Protein AF-0000000065842949 (afdb_homodimer)

Solvent-accessible surface area (backbone atoms only — not comparable to full-atom values): 28394 Å² total; per-residue (Å²): 138,84,81,74,78,75,79,76,73,72,78,75,71,73,75,72,73,72,70,70,68,63,76,80,73,73,75,31,53,38,58,32,41,36,34,30,78,31,95,52,81,56,54,45,46,32,36,37,39,34,48,61,36,38,47,36,50,46,50,29,54,55,55,56,54,53,70,18,38,37,89,84,78,66,42,74,38,63,68,53,40,52,51,52,48,72,65,37,44,34,32,45,76,58,24,64,48,77,46,75,78,42,80,45,72,42,39,39,49,59,50,44,56,52,50,50,54,51,49,50,57,28,49,16,47,61,71,80,54,63,70,56,52,38,52,49,51,45,51,50,46,46,73,67,18,68,34,56,72,40,67,84,39,63,24,42,46,80,68,50,78,45,89,55,30,25,27,33,38,41,28,39,29,40,31,41,34,49,81,65,47,56,68,25,34,37,38,36,49,35,34,34,44,38,36,33,63,40,24,54,84,57,44,35,57,37,42,50,80,41,66,45,42,34,37,31,33,40,36,35,41,17,35,36,27,59,64,55,79,53,73,38,34,34,51,55,42,79,59,55,63,74,67,81,67,78,78,60,42,79,78,64,66,78,81,52,66,55,48,79,77,82,128,138,83,82,75,77,76,79,76,73,73,78,76,75,73,74,69,72,70,71,70,68,63,75,78,73,74,74,32,56,39,57,33,40,36,34,30,78,31,94,53,81,55,53,46,48,32,37,35,39,32,46,60,36,37,47,35,49,46,50,30,53,55,55,55,55,54,69,17,40,39,88,84,79,66,42,74,35,63,69,52,39,51,51,52,47,72,62,34,40,36,28,45,76,58,25,65,47,78,45,74,76,43,79,44,71,42,40,38,49,60,50,45,55,52,50,51,52,50,49,49,56,27,51,17,47,62,71,79,55,64,69,56,52,38,51,51,51,45,51,50,45,46,73,66,17,67,35,57,70,41,68,84,38,64,24,43,45,79,67,49,78,46,87,54,28,26,27,34,38,40,28,38,29,40,30,41,34,49,81,66,47,57,69,25,35,38,39,36,48,35,33,35,44,37,36,33,62,38,26,54,85,58,42,34,57,37,42,51,80,40,66,44,41,34,37,31,32,40,38,35,40,15,34,35,26,57,68,55,79,53,73,39,35,34,50,56,44,79,58,56,64,73,68,83,65,68,80,60,43,78,79,62,68,78,82,52,66,53,51,79,78,82,127

Structure (mmCIF, N/CA/C/O backbone):
data_AF-0000000065842949-model_v1
#
loop_
_entity.id
_entity.type
_entity.pdbx_description
1 polymer 'Type-2Ba cytolytic delta-endotoxin'
#
loop_
_atom_site.group_PDB
_atom_site.id
_atom_site.type_symbol
_atom_site.label_atom_id
_atom_site.label_alt_id
_atom_site.label_comp_id
_atom_site.label_asym_id
_atom_site.label_entity_id
_atom_site.label_seq_id
_atom_site.pdbx_PDB_ins_code
_atom_site.Cartn_x
_atom_site.Cartn_y
_atom_site.Cartn_z
_atom_site.occupancy
_atom_site.B_iso_or_equiv
_atom_site.auth_seq_id
_atom_site.auth_comp_id
_atom_site.auth_asym_id
_atom_site.auth_atom_id
_atom_site.pdbx_PDB_model_num
ATOM 1 N N . MET A 1 1 ? 36.25 -6.602 75.812 1 26.59 1 MET A N 1
ATOM 2 C CA . MET A 1 1 ? 34.875 -6.848 75.438 1 26.59 1 MET A CA 1
ATOM 3 C C . MET A 1 1 ? 34.75 -7.062 73.938 1 26.59 1 MET A C 1
ATOM 5 O O . MET A 1 1 ? 35.188 -6.215 73.125 1 26.59 1 MET A O 1
ATOM 9 N N . HIS A 1 2 ? 34.844 -8.367 73.438 1 26.34 2 HIS A N 1
ATOM 10 C CA . HIS A 1 2 ? 35.062 -9.188 72.25 1 26.34 2 HIS A CA 1
ATOM 11 C C . HIS A 1 2 ? 33.906 -9.07 71.25 1 26.34 2 HIS A C 1
ATOM 13 O O . HIS A 1 2 ? 32.781 -9.5 71.562 1 26.34 2 HIS A O 1
ATOM 19 N N . LEU A 1 3 ? 33.812 -7.848 70.562 1 26.16 3 LEU A N 1
ATOM 20 C CA . LEU A 1 3 ? 32.781 -7.402 69.625 1 26.16 3 LEU A CA 1
ATOM 21 C C . LEU A 1 3 ? 32.594 -8.406 68.5 1 26.16 3 LEU A C 1
ATOM 23 O O . LEU A 1 3 ? 33.5 -8.594 67.688 1 26.16 3 LEU A O 1
ATOM 27 N N . ASN A 1 4 ? 31.984 -9.594 68.875 1 24.31 4 ASN A N 1
ATOM 28 C CA . ASN A 1 4 ? 31.625 -10.711 68 1 24.31 4 ASN A CA 1
ATOM 29 C C . ASN A 1 4 ? 30.766 -10.258 66.812 1 24.31 4 ASN A C 1
ATOM 31 O O . ASN A 1 4 ? 29.594 -9.953 67 1 24.31 4 ASN A O 1
ATOM 35 N N . ASN A 1 5 ? 31.25 -9.281 66 1 26.09 5 ASN A N 1
ATOM 36 C CA . ASN A 1 5 ? 30.594 -8.758 64.812 1 26.09 5 ASN A CA 1
ATOM 37 C C . ASN A 1 5 ? 30.172 -9.883 63.875 1 26.09 5 ASN A C 1
ATOM 39 O O . ASN A 1 5 ? 31.016 -10.516 63.25 1 26.09 5 ASN A O 1
ATOM 43 N N . LEU A 1 6 ? 29.25 -10.766 64.438 1 23.61 6 LEU A N 1
ATOM 44 C CA . LEU A 1 6 ? 28.672 -11.906 63.719 1 23.61 6 LEU A CA 1
ATOM 45 C C . LEU A 1 6 ? 28.219 -11.523 62.312 1 23.61 6 LEU A C 1
ATOM 47 O O . LEU A 1 6 ? 27.578 -10.484 62.125 1 23.61 6 LEU A O 1
ATOM 51 N N . ASN A 1 7 ? 28.891 -12.102 61.219 1 24.75 7 ASN A N 1
ATOM 52 C CA . ASN A 1 7 ? 28.875 -12.242 59.781 1 24.75 7 ASN A CA 1
ATOM 53 C C . ASN A 1 7 ? 27.516 -12.688 59.25 1 24.75 7 ASN A C 1
ATOM 55 O O . ASN A 1 7 ? 27.328 -13.859 58.906 1 24.75 7 ASN A O 1
ATOM 59 N N . ASN A 1 8 ? 26.375 -12.406 59.969 1 25.28 8 ASN A N 1
ATOM 60 C CA . ASN A 1 8 ? 25.156 -13.016 59.469 1 25.28 8 ASN A CA 1
ATOM 61 C C . ASN A 1 8 ? 24.891 -12.602 58 1 25.28 8 ASN A C 1
ATOM 63 O O . ASN A 1 8 ? 24.406 -11.5 57.75 1 25.28 8 ASN A O 1
ATOM 67 N N . PHE A 1 9 ? 25.828 -12.898 57.094 1 26.12 9 PHE A N 1
ATOM 68 C CA . PHE A 1 9 ? 25.562 -12.703 55.656 1 26.12 9 PHE A CA 1
ATOM 69 C C . PHE A 1 9 ? 24.297 -13.422 55.25 1 26.12 9 PHE A C 1
ATOM 71 O O . PHE A 1 9 ? 24.25 -14.648 55.188 1 26.12 9 PHE A O 1
ATOM 78 N N . ASN A 1 10 ? 23.156 -12.977 55.812 1 24.19 10 ASN A N 1
ATOM 79 C CA . ASN A 1 10 ? 21.875 -13.492 55.344 1 24.19 10 ASN A CA 1
ATOM 80 C C . ASN A 1 10 ? 21.828 -13.617 53.844 1 24.19 10 ASN A C 1
ATOM 82 O O . ASN A 1 10 ? 22.297 -12.719 53.125 1 24.19 10 ASN A O 1
ATOM 86 N N . ASN A 1 11 ? 21.922 -14.891 53.344 1 25.14 11 ASN A N 1
ATOM 87 C CA . ASN A 1 11 ? 21.688 -15.453 52.031 1 25.14 11 ASN A CA 1
ATOM 88 C C . ASN A 1 11 ? 20.422 -14.883 51.375 1 25.14 11 ASN A C 1
ATOM 90 O O . ASN A 1 11 ? 19.312 -15.32 51.688 1 25.14 11 ASN A O 1
ATOM 94 N N . LEU A 1 12 ? 20.297 -13.555 51.25 1 25.78 12 LEU A N 1
ATOM 95 C CA . LEU A 1 12 ? 19.203 -13.062 50.406 1 25.78 12 LEU A CA 1
ATOM 96 C C . LEU A 1 12 ? 19.125 -13.852 49.094 1 25.78 12 LEU A C 1
ATOM 98 O O . LEU A 1 12 ? 19.969 -13.703 48.219 1 25.78 12 LEU A O 1
ATOM 102 N N . GLU A 1 13 ? 18.766 -15.125 49.219 1 26.02 13 GLU A N 1
ATOM 103 C CA . GLU A 1 13 ? 18.312 -15.859 48.062 1 26.02 13 GLU A CA 1
ATOM 104 C C . GLU A 1 13 ? 17.297 -15.055 47.25 1 26.02 13 GLU A C 1
ATOM 106 O O . GLU A 1 13 ? 16.156 -14.852 47.719 1 26.02 13 GLU A O 1
ATOM 111 N N . ASN A 1 14 ? 17.688 -13.93 46.688 1 24.86 14 ASN A N 1
ATOM 112 C CA . ASN A 1 14 ? 16.844 -13.281 45.688 1 24.86 14 ASN A CA 1
ATOM 113 C C . ASN A 1 14 ? 16.297 -14.289 44.688 1 24.86 14 ASN A C 1
ATOM 115 O O . ASN A 1 14 ? 17.031 -14.828 43.875 1 24.86 14 ASN A O 1
ATOM 119 N N . ASN A 1 15 ? 15.367 -15.164 45.156 1 26.58 15 ASN A N 1
ATOM 120 C CA . ASN A 1 15 ? 14.57 -15.906 44.188 1 26.58 15 ASN A CA 1
ATOM 121 C C . ASN A 1 15 ? 14.016 -14.984 43.094 1 26.58 15 ASN A C 1
ATOM 123 O O . ASN A 1 15 ? 13.031 -14.273 43.344 1 26.58 15 ASN A O 1
ATOM 127 N N . GLY A 1 16 ? 14.891 -14.289 42.375 1 25.66 16 GLY A N 1
ATOM 128 C CA . GLY A 1 16 ? 14.422 -13.594 41.188 1 25.66 16 GLY A CA 1
ATOM 129 C C . GLY A 1 16 ? 13.5 -14.438 40.344 1 25.66 16 GLY A C 1
ATOM 130 O O . GLY A 1 16 ? 13.953 -15.352 39.656 1 25.66 16 GLY A O 1
ATOM 131 N N . GLU A 1 17 ? 12.305 -14.766 40.875 1 29.16 17 GLU A N 1
ATOM 132 C CA . GLU A 1 17 ? 11.32 -15.242 39.906 1 29.16 17 GLU A CA 1
ATOM 133 C C . GLU A 1 17 ? 11.367 -14.43 38.625 1 29.16 17 GLU A C 1
ATOM 135 O O . GLU A 1 17 ? 11.07 -13.234 38.625 1 29.16 17 GLU A O 1
ATOM 140 N N . TYR A 1 18 ? 12.305 -14.711 37.75 1 25.48 18 TYR A N 1
ATOM 141 C CA . TYR A 1 18 ? 12.164 -14.281 36.375 1 25.48 18 TYR A CA 1
ATOM 142 C C . TYR A 1 18 ? 10.766 -14.586 35.844 1 25.48 18 TYR A C 1
ATOM 144 O O . TYR A 1 18 ? 10.383 -15.758 35.719 1 25.48 18 TYR A O 1
ATOM 152 N N . HIS A 1 19 ? 9.812 -13.859 36.344 1 28.11 19 HIS A N 1
ATOM 153 C CA . HIS A 1 19 ? 8.617 -13.938 35.5 1 28.11 19 HIS A CA 1
ATOM 154 C C . HIS A 1 19 ? 8.961 -13.82 34.031 1 28.11 19 HIS A C 1
ATOM 156 O O . HIS A 1 19 ? 9.492 -12.797 33.594 1 28.11 19 HIS A O 1
ATOM 162 N N . CYS A 1 20 ? 9.469 -14.906 33.5 1 26.11 20 CYS A N 1
ATOM 163 C CA . CYS A 1 20 ? 9.484 -14.945 32.031 1 26.11 20 CYS A CA 1
ATOM 164 C C . CYS A 1 20 ? 8.242 -14.273 31.453 1 26.11 20 CYS A C 1
ATOM 166 O O . CYS A 1 20 ? 7.129 -14.781 31.609 1 26.11 20 CYS A O 1
ATOM 168 N N . SER A 1 21 ? 8.148 -13.031 31.656 1 31.41 21 SER A N 1
ATOM 169 C CA . SER A 1 21 ? 7.121 -12.422 30.828 1 31.41 21 SER A CA 1
ATOM 170 C C . SER A 1 21 ? 7.039 -13.117 29.469 1 31.41 21 SER A C 1
ATOM 172 O O . SER A 1 21 ? 8.055 -13.336 28.812 1 31.41 21 SER A O 1
ATOM 174 N N . GLY A 1 22 ? 6.219 -14.039 29.328 1 33.16 22 GLY A N 1
ATOM 175 C CA . GLY A 1 22 ? 5.996 -14.719 28.062 1 33.16 22 GLY A CA 1
ATOM 176 C C . GLY A 1 22 ? 6.246 -13.836 26.859 1 33.16 22 GLY A C 1
ATOM 177 O O . GLY A 1 22 ? 6.324 -12.609 26.984 1 33.16 22 GLY A O 1
ATOM 178 N N . PRO A 1 23 ? 6.949 -14.352 25.906 1 32.44 23 PRO A N 1
ATOM 179 C CA . PRO A 1 23 ? 7.191 -13.547 24.719 1 32.44 23 PRO A CA 1
ATOM 180 C C . PRO A 1 23 ? 6.008 -12.656 24.344 1 32.44 23 PRO A C 1
ATOM 182 O O . PRO A 1 23 ? 4.852 -13.047 24.547 1 32.44 23 PRO A O 1
ATOM 185 N N . ILE A 1 24 ? 5.934 -11.453 24.656 1 38.06 24 ILE A N 1
ATOM 186 C CA . ILE A 1 24 ? 4.914 -10.578 24.094 1 38.06 24 ILE A CA 1
ATOM 187 C C . ILE A 1 24 ? 4.5 -11.109 22.719 1 38.06 24 ILE A C 1
ATOM 189 O O . ILE A 1 24 ? 5.301 -11.125 21.781 1 38.06 24 ILE A O 1
ATOM 193 N N . ILE A 1 25 ? 3.672 -12.055 22.688 1 43.69 25 ILE A N 1
ATOM 194 C CA . ILE A 1 25 ? 3.125 -12.555 21.438 1 43.69 25 ILE A CA 1
ATOM 195 C C . ILE A 1 25 ? 2.674 -11.391 20.562 1 43.69 25 ILE A C 1
ATOM 197 O O . ILE A 1 25 ? 1.755 -10.656 20.922 1 43.69 25 ILE A O 1
ATOM 201 N N . LYS A 1 26 ? 3.471 -10.805 19.906 1 53.53 26 LYS A N 1
ATOM 202 C CA . LYS A 1 26 ? 3.074 -9.805 18.922 1 53.53 26 LYS A CA 1
ATOM 203 C C . LYS A 1 26 ? 1.89 -10.289 18.094 1 53.53 26 LYS A C 1
ATOM 205 O O . LYS A 1 26 ? 1.945 -11.359 17.484 1 53.53 26 LYS A O 1
ATOM 210 N N . LYS A 1 27 ? 0.679 -9.719 18.375 1 64.12 27 LYS A N 1
ATOM 211 C CA . LYS A 1 27 ? -0.495 -10.039 17.562 1 64.12 27 LYS A CA 1
ATOM 212 C C . LYS A 1 27 ? -0.226 -9.805 16.078 1 64.12 27 LYS A C 1
ATOM 214 O O . LYS A 1 27 ? 0.321 -8.766 15.703 1 64.12 27 LYS A O 1
ATOM 219 N N . PRO A 1 28 ? -0.457 -10.742 15.25 1 83.94 28 PRO A N 1
ATOM 220 C CA . PRO A 1 28 ? -0.18 -10.617 13.82 1 83.94 28 PRO A CA 1
ATOM 221 C C . PRO A 1 28 ? -1.028 -9.539 13.141 1 83.94 28 PRO A C 1
ATOM 223 O O . PRO A 1 28 ? -2.076 -9.156 13.672 1 83.94 28 PRO A O 1
ATOM 226 N N . PHE A 1 29 ? -0.431 -8.93 12.219 1 87.56 29 PHE A N 1
ATOM 227 C CA . PHE A 1 29 ? -1.137 -7.953 11.398 1 87.56 29 PHE A CA 1
ATOM 228 C C . PHE A 1 29 ? -1.228 -8.43 9.953 1 87.56 29 PHE A C 1
ATOM 230 O O . PHE A 1 29 ? -0.393 -9.211 9.5 1 87.56 29 PHE A O 1
ATOM 237 N N . ARG A 1 30 ? -2.291 -7.953 9.414 1 91.56 30 ARG A N 1
ATOM 238 C CA . ARG A 1 30 ? -2.479 -8.148 7.977 1 91.56 30 ARG A CA 1
ATOM 239 C C . ARG A 1 30 ? -2.33 -6.836 7.223 1 91.56 30 ARG A C 1
ATOM 241 O O . ARG A 1 30 ? -2.924 -5.824 7.602 1 91.56 30 ARG A O 1
ATOM 248 N N . HIS A 1 31 ? -1.491 -6.859 6.191 1 93.62 31 HIS A N 1
ATOM 249 C CA . HIS A 1 31 ? -1.283 -5.703 5.324 1 93.62 31 HIS A CA 1
ATOM 250 C C . HIS A 1 31 ? -1.937 -5.91 3.963 1 93.62 31 HIS A C 1
ATOM 252 O O . HIS A 1 31 ? -1.695 -6.922 3.301 1 93.62 31 HIS A O 1
ATOM 258 N N . ILE A 1 32 ? -2.773 -4.934 3.596 1 95.31 32 ILE A N 1
ATOM 259 C CA . ILE A 1 32 ? -3.473 -5.016 2.318 1 95.31 32 ILE A CA 1
ATOM 260 C C . ILE A 1 32 ? -3.334 -3.691 1.57 1 95.31 32 ILE A C 1
ATOM 262 O O . ILE A 1 32 ? -3.645 -2.627 2.113 1 95.31 32 ILE A O 1
ATOM 266 N N . ALA A 1 33 ? -2.766 -3.773 0.406 1 96.19 33 ALA A N 1
ATOM 267 C CA . ALA A 1 33 ? -2.953 -2.656 -0.517 1 96.19 33 ALA A CA 1
ATOM 268 C C . ALA A 1 33 ? -4.309 -2.738 -1.21 1 96.19 33 ALA A C 1
ATOM 270 O O . ALA A 1 33 ? -4.512 -3.566 -2.102 1 96.19 33 ALA A O 1
ATOM 271 N N . LEU A 1 34 ? -5.191 -1.857 -0.814 1 96 34 LEU A N 1
ATOM 272 C CA . LEU A 1 34 ? -6.586 -1.949 -1.227 1 96 34 LEU A CA 1
ATOM 273 C C . LEU A 1 34 ? -6.941 -0.834 -2.205 1 96 34 LEU A C 1
ATOM 275 O O . LEU A 1 34 ? -6.75 0.346 -1.902 1 96 34 LEU A O 1
ATOM 279 N N . THR A 1 35 ? -7.402 -1.196 -3.363 1 94.5 35 THR A N 1
ATOM 280 C CA . THR A 1 35 ? -7.961 -0.254 -4.324 1 94.5 35 THR A CA 1
ATOM 281 C C . THR A 1 35 ? -9.438 -0.556 -4.586 1 94.5 35 THR A C 1
ATOM 283 O O . THR A 1 35 ? -9.781 -1.657 -5.023 1 94.5 35 THR A O 1
ATOM 286 N N . VAL A 1 36 ? -10.266 0.41 -4.289 1 92.38 36 VAL A N 1
ATOM 287 C CA . VAL A 1 36 ? -11.711 0.257 -4.461 1 92.38 36 VAL A CA 1
ATOM 288 C C . VAL A 1 36 ? -12.258 1.41 -5.297 1 92.38 36 VAL A C 1
ATOM 290 O O . VAL A 1 36 ? -11.703 2.514 -5.281 1 92.38 36 VAL A O 1
ATOM 293 N N . PRO A 1 37 ? -13.352 1.131 -6.059 1 87.62 37 PRO A N 1
ATOM 294 C CA . PRO A 1 37 ? -14 2.26 -6.73 1 87.62 37 PRO A CA 1
ATOM 295 C C . PRO A 1 37 ? -14.508 3.316 -5.754 1 87.62 37 PRO A C 1
ATOM 297 O O . PRO A 1 37 ? -14.938 2.982 -4.645 1 87.62 37 PRO A O 1
ATOM 300 N N . SER A 1 38 ? -14.398 4.57 -6.254 1 85.81 38 SER A N 1
ATOM 301 C CA . SER A 1 38 ? -14.836 5.684 -5.414 1 85.81 38 SER A CA 1
ATOM 302 C C . SER A 1 38 ? -15.578 6.734 -6.234 1 85.81 38 SER A C 1
ATOM 304 O O . SER A 1 38 ? -15.391 6.832 -7.445 1 85.81 38 SER A O 1
ATOM 306 N N . SER A 1 39 ? -16.484 7.379 -5.539 1 79.25 39 SER A N 1
ATOM 307 C CA . SER A 1 39 ? -17.203 8.461 -6.195 1 79.25 39 SER A CA 1
ATOM 308 C C . SER A 1 39 ? -16.344 9.727 -6.27 1 79.25 39 SER A C 1
ATOM 310 O O . SER A 1 39 ? -16.516 10.547 -7.176 1 79.25 39 SER A O 1
ATOM 312 N N . ASP A 1 40 ? -15.453 9.836 -5.344 1 81.06 40 ASP A N 1
ATOM 313 C CA . ASP A 1 40 ? -14.656 11.055 -5.27 1 81.06 40 ASP A CA 1
ATOM 314 C C . ASP A 1 40 ? -13.172 10.758 -5.484 1 81.06 40 ASP A C 1
ATOM 316 O O . ASP A 1 40 ? -12.711 9.641 -5.223 1 81.06 40 ASP A O 1
ATOM 320 N N . ILE A 1 41 ? -12.562 11.758 -5.992 1 85.56 41 ILE A N 1
ATOM 321 C CA . ILE A 1 41 ? -11.117 11.68 -6.133 1 85.56 41 ILE A CA 1
ATOM 322 C C . ILE A 1 41 ? -10.453 11.945 -4.785 1 85.56 41 ILE A C 1
ATOM 324 O O . ILE A 1 41 ? -10.836 12.867 -4.062 1 85.56 41 ILE A O 1
ATOM 328 N N . THR A 1 42 ? -9.555 11.117 -4.426 1 91.56 42 THR A N 1
ATOM 329 C CA . THR A 1 42 ? -8.742 11.336 -3.234 1 91.56 42 THR A CA 1
ATOM 330 C C . THR A 1 42 ? -7.332 11.789 -3.619 1 91.56 42 THR A C 1
ATOM 332 O O . THR A 1 42 ? -6.734 11.25 -4.547 1 91.56 42 THR A O 1
ATOM 335 N N . ASN A 1 43 ? -6.867 12.758 -2.934 1 95.44 43 ASN A N 1
ATOM 336 C CA . ASN A 1 43 ? -5.617 13.391 -3.332 1 95.44 43 ASN A CA 1
ATOM 337 C C . ASN A 1 43 ? -4.477 13.031 -2.387 1 95.44 43 ASN A C 1
ATOM 339 O O . ASN A 1 43 ? -3.41 13.648 -2.424 1 95.44 43 ASN A O 1
ATOM 343 N N . PHE A 1 44 ? -4.777 12.102 -1.473 1 97.44 44 PHE A N 1
ATOM 344 C CA . PHE A 1 44 ? -3.75 11.625 -0.551 1 97.44 44 PHE A CA 1
ATOM 345 C C . PHE A 1 44 ? -3.391 10.172 -0.838 1 97.44 44 PHE A C 1
ATOM 347 O O . PHE A 1 44 ? -4.246 9.383 -1.242 1 97.44 44 PHE A O 1
ATOM 354 N N . ASN A 1 45 ? -2.119 9.906 -0.724 1 96.62 45 ASN A N 1
ATOM 355 C CA . ASN A 1 45 ? -1.748 8.523 -0.461 1 96.62 45 ASN A CA 1
ATOM 356 C C . ASN A 1 45 ? -2.166 8.086 0.94 1 96.62 45 ASN A C 1
ATOM 358 O O . ASN A 1 45 ? -1.554 8.492 1.93 1 96.62 45 ASN A O 1
ATOM 362 N N . GLU A 1 46 ? -3.166 7.25 1.044 1 97.69 46 GLU A N 1
ATOM 363 C CA . GLU A 1 46 ? -3.826 6.961 2.312 1 97.69 46 GLU A CA 1
ATOM 364 C C . GLU A 1 46 ? -3.258 5.695 2.955 1 97.69 46 GLU A C 1
ATOM 366 O O . GLU A 1 46 ? -3.25 4.629 2.338 1 97.69 46 GLU A O 1
ATOM 371 N N . ILE A 1 47 ? -2.865 5.832 4.18 1 97.94 47 ILE A N 1
ATOM 372 C CA . ILE A 1 47 ? -2.281 4.73 4.938 1 97.94 47 ILE A CA 1
ATOM 373 C C . ILE A 1 47 ? -3.043 4.547 6.25 1 97.94 47 ILE A C 1
ATOM 375 O O . ILE A 1 47 ? -3.021 5.422 7.117 1 97.94 47 ILE A O 1
ATOM 379 N N . PHE A 1 48 ? -3.668 3.373 6.398 1 97.75 48 PHE A N 1
ATOM 380 C CA . PHE A 1 48 ? -4.496 3.086 7.566 1 97.75 48 PHE A CA 1
ATOM 381 C C . PHE A 1 48 ? -3.852 2.014 8.438 1 97.75 48 PHE A C 1
ATOM 383 O O . PHE A 1 48 ? -3.553 0.917 7.957 1 97.75 48 PHE A O 1
ATOM 390 N N . TYR A 1 49 ? -3.633 2.348 9.633 1 96.94 49 TYR A N 1
ATOM 391 C CA . TYR A 1 49 ? -3.25 1.417 10.688 1 96.94 49 TYR A CA 1
ATOM 392 C C . TYR A 1 49 ? -4.293 1.394 11.805 1 96.94 49 TYR A C 1
ATOM 394 O O . TYR A 1 49 ? -4.168 2.117 12.789 1 96.94 49 TYR A O 1
ATOM 402 N N . VAL A 1 50 ? -5.344 0.561 11.609 1 96.44 50 VAL A N 1
ATOM 403 C CA . VAL A 1 50 ? -6.523 0.66 12.461 1 96.44 50 VAL A CA 1
ATOM 404 C C . VAL A 1 50 ? -7.184 -0.711 12.594 1 96.44 50 VAL A C 1
ATOM 406 O O . VAL A 1 50 ? -6.977 -1.589 11.75 1 96.44 50 VAL A O 1
ATOM 409 N N . GLU A 1 51 ? -7.961 -0.872 13.672 1 94.06 51 GLU A N 1
ATOM 410 C CA . GLU A 1 51 ? -8.844 -2.031 13.781 1 94.06 51 GLU A CA 1
ATOM 411 C C . GLU A 1 51 ? -10.023 -1.914 12.828 1 94.06 51 GLU A C 1
ATOM 413 O O . GLU A 1 51 ? -10.453 -0.807 12.492 1 94.06 51 GLU A O 1
ATOM 418 N N . PRO A 1 52 ? -10.617 -3.023 12.438 1 93.31 52 PRO A N 1
ATOM 419 C CA . PRO A 1 52 ? -11.641 -3.025 11.391 1 93.31 52 PRO A CA 1
ATOM 420 C C . PRO A 1 52 ? -12.836 -2.139 11.727 1 93.31 52 PRO A C 1
ATOM 422 O O . PRO A 1 52 ? -13.359 -1.434 10.859 1 93.31 52 PRO A O 1
ATOM 425 N N . GLN A 1 53 ? -13.25 -2.135 12.922 1 93.19 53 GLN A N 1
ATOM 426 C CA . GLN A 1 53 ? -14.461 -1.4 13.297 1 93.19 53 GLN A CA 1
ATOM 427 C C . GLN A 1 53 ? -14.242 0.105 13.172 1 93.19 53 GLN A C 1
ATOM 429 O O . GLN A 1 53 ? -15.203 0.88 13.211 1 93.19 53 GLN A O 1
ATOM 434 N N . TYR A 1 54 ? -12.969 0.545 12.992 1 95.75 54 TYR A N 1
ATOM 435 C CA . TYR A 1 54 ? -12.68 1.976 12.961 1 95.75 54 TYR A CA 1
ATOM 436 C C . TYR A 1 54 ? -12.359 2.439 11.547 1 95.75 54 TYR A C 1
ATOM 438 O O . TYR A 1 54 ? -12.023 3.604 11.328 1 95.75 54 TYR A O 1
ATOM 446 N N . ILE A 1 55 ? -12.445 1.602 10.594 1 95.69 55 ILE A N 1
ATOM 447 C CA . ILE A 1 55 ? -12.141 1.936 9.203 1 95.69 55 ILE A CA 1
ATOM 448 C C . ILE A 1 55 ? -13.094 3.02 8.711 1 95.69 55 ILE A C 1
ATOM 450 O O . ILE A 1 55 ? -12.688 3.953 8.023 1 95.69 55 ILE A O 1
ATOM 454 N N . ALA A 1 56 ? -14.336 2.934 9.102 1 93.38 56 ALA A N 1
ATOM 455 C CA . ALA A 1 56 ? -15.312 3.934 8.68 1 93.38 56 ALA A CA 1
ATOM 456 C C . ALA A 1 56 ? -14.938 5.32 9.18 1 93.38 56 ALA A C 1
ATOM 458 O O . ALA A 1 56 ? -15.039 6.305 8.445 1 93.38 56 ALA A O 1
ATOM 459 N N . GLN A 1 57 ? -14.57 5.348 10.438 1 94.5 57 GLN A N 1
ATOM 460 C CA . GLN A 1 57 ? -14.133 6.621 11 1 94.5 57 GLN A CA 1
ATOM 461 C C . GLN A 1 57 ? -12.914 7.16 10.266 1 94.5 57 GLN A C 1
ATOM 463 O O . GLN A 1 57 ? -12.836 8.359 9.969 1 94.5 57 GLN A O 1
ATOM 468 N N . ALA A 1 58 ? -11.93 6.309 10 1 96.44 58 ALA A N 1
ATOM 469 C CA . ALA A 1 58 ? -10.734 6.703 9.258 1 96.44 58 ALA A CA 1
ATOM 470 C C . ALA A 1 58 ? -11.102 7.293 7.902 1 96.44 58 ALA A C 1
ATOM 472 O O . ALA A 1 58 ? -10.594 8.352 7.52 1 96.44 58 ALA A O 1
ATOM 473 N N . ILE A 1 59 ? -12 6.629 7.227 1 94.69 59 ILE A N 1
ATOM 474 C CA . ILE A 1 59 ? -12.422 7.07 5.898 1 94.69 59 ILE A CA 1
ATOM 475 C C . ILE A 1 59 ? -13.117 8.43 6.004 1 94.69 59 ILE A C 1
ATOM 477 O O . ILE A 1 59 ? -12.812 9.344 5.234 1 94.69 59 ILE A O 1
ATOM 481 N N . ARG A 1 60 ? -13.961 8.547 6.914 1 93.06 60 ARG A N 1
ATOM 482 C CA . ARG A 1 60 ? -14.68 9.797 7.098 1 93.06 60 ARG A CA 1
ATOM 483 C C . ARG A 1 60 ? -13.711 10.953 7.348 1 93.06 60 ARG A C 1
ATOM 485 O O . ARG A 1 60 ? -13.844 12.023 6.75 1 93.06 60 ARG A O 1
ATOM 492 N N . LEU A 1 61 ? -12.82 10.742 8.227 1 94.81 61 LEU A N 1
ATOM 493 C CA . LEU A 1 61 ? -11.875 11.797 8.578 1 94.81 61 LEU A CA 1
ATOM 494 C C . LEU A 1 61 ? -10.969 12.125 7.395 1 94.81 61 LEU A C 1
ATOM 496 O O . LEU A 1 61 ? -10.68 13.297 7.141 1 94.81 61 LEU A O 1
ATOM 500 N N . THR A 1 62 ? -10.523 11.117 6.73 1 95.12 62 THR A N 1
ATOM 501 C CA . THR A 1 62 ? -9.711 11.344 5.543 1 95.12 62 THR A CA 1
ATOM 502 C C . THR A 1 62 ? -10.484 12.148 4.504 1 95.12 62 THR A C 1
ATOM 504 O O . THR A 1 62 ? -9.93 13.047 3.867 1 95.12 62 THR A O 1
ATOM 507 N N . ASN A 1 63 ? -11.766 11.852 4.336 1 94.31 63 ASN A N 1
ATOM 508 C CA . ASN A 1 63 ? -12.617 12.617 3.428 1 94.31 63 ASN A CA 1
ATOM 509 C C . ASN A 1 63 ? -12.695 14.086 3.836 1 94.31 63 ASN A C 1
ATOM 511 O O . ASN A 1 63 ? -12.672 14.969 2.98 1 94.31 63 ASN A O 1
ATOM 515 N N . THR A 1 64 ? -12.828 14.25 5.059 1 95 64 THR A N 1
ATOM 516 C CA . THR A 1 64 ? -12.945 15.609 5.578 1 95 64 THR A CA 1
ATOM 517 C C . THR A 1 64 ? -11.711 16.438 5.219 1 95 64 THR A C 1
ATOM 519 O O . THR A 1 64 ? -11.836 17.594 4.809 1 95 64 THR A O 1
ATOM 522 N N . PHE A 1 65 ? -10.609 15.875 5.277 1 96.94 65 PHE A N 1
ATOM 523 C CA . PHE A 1 65 ? -9.367 16.609 5.066 1 96.94 65 PHE A CA 1
ATOM 524 C C . PHE A 1 65 ? -9.102 16.812 3.576 1 96.94 65 PHE A C 1
ATOM 526 O O . PHE A 1 65 ? -8.219 17.578 3.195 1 96.94 65 PHE A O 1
ATOM 533 N N . GLN A 1 66 ? -9.836 16.078 2.701 1 95.81 66 GLN A N 1
ATOM 534 C CA . GLN A 1 66 ? -9.789 16.422 1.282 1 95.81 66 GLN A CA 1
ATOM 535 C C . GLN A 1 66 ? -10.164 17.875 1.053 1 95.81 66 GLN A C 1
ATOM 537 O O . GLN A 1 66 ? -9.688 18.5 0.103 1 95.81 66 GLN A O 1
ATOM 542 N N . GLY A 1 67 ? -10.938 18.375 1.982 1 95.25 67 GLY A N 1
ATOM 543 C CA . GLY A 1 67 ? -11.375 19.766 1.904 1 95.25 67 GLY A CA 1
ATOM 544 C C . GLY A 1 67 ? -10.234 20.75 2.043 1 95.25 67 GLY A C 1
ATOM 545 O O . GLY A 1 67 ? -10.383 21.938 1.727 1 95.25 67 GLY A O 1
ATOM 546 N N . ALA A 1 68 ? -9.141 20.328 2.541 1 97.94 68 ALA A N 1
ATOM 547 C CA . ALA A 1 68 ? -7.992 21.203 2.729 1 97.94 68 ALA A CA 1
ATOM 548 C C . ALA A 1 68 ? -7.156 21.297 1.455 1 97.94 68 ALA A C 1
ATOM 550 O O . ALA A 1 68 ? -6.176 22.047 1.402 1 97.94 68 ALA A O 1
ATOM 551 N N . ILE A 1 69 ? -7.488 20.531 0.447 1 97.44 69 ILE A N 1
ATOM 552 C CA . ILE A 1 69 ? -6.793 20.594 -0.834 1 97.44 69 ILE A CA 1
ATOM 553 C C . ILE A 1 69 ? -7.406 21.688 -1.708 1 97.44 69 ILE A C 1
ATOM 555 O O . ILE A 1 69 ? -8.617 21.688 -1.953 1 97.44 69 ILE A O 1
ATOM 559 N N . ASP A 1 70 ? -6.594 22.562 -2.127 1 96.31 70 ASP A N 1
ATOM 560 C CA . ASP A 1 70 ? -7.059 23.609 -3.043 1 96.31 70 ASP A CA 1
ATOM 561 C C . ASP A 1 70 ? -7.516 23 -4.371 1 96.31 70 ASP A C 1
ATOM 563 O O . ASP A 1 70 ? -6.746 22.328 -5.047 1 96.31 70 ASP A O 1
ATOM 567 N N . PRO A 1 71 ? -8.719 23.203 -4.762 1 92.12 71 PRO A N 1
ATOM 568 C CA . PRO A 1 71 ? -9.242 22.547 -5.957 1 92.12 71 PRO A CA 1
ATOM 569 C C . PRO A 1 71 ? -8.562 23.016 -7.242 1 92.12 71 PRO A C 1
ATOM 571 O O . PRO A 1 71 ? -8.602 22.328 -8.258 1 92.12 71 PRO A O 1
ATOM 574 N N . LEU A 1 72 ? -7.906 24.156 -7.219 1 93.25 72 LEU A N 1
ATOM 575 C CA . LEU A 1 72 ? -7.289 24.703 -8.422 1 93.25 72 LEU A CA 1
ATOM 576 C C . LEU A 1 72 ? -5.82 24.297 -8.508 1 93.25 72 LEU A C 1
ATOM 578 O O . LEU A 1 72 ? -5.375 23.797 -9.539 1 93.25 72 LEU A O 1
ATOM 582 N N . THR A 1 73 ? -5.145 24.484 -7.391 1 94.5 73 THR A N 1
ATOM 583 C CA . THR A 1 73 ? -3.705 24.266 -7.414 1 94.5 73 THR A CA 1
ATOM 584 C C . THR A 1 73 ? -3.363 22.844 -6.965 1 94.5 73 THR A C 1
ATOM 586 O O . THR A 1 73 ? -2.24 22.391 -7.16 1 94.5 73 THR A O 1
ATOM 589 N N . LEU A 1 74 ? -4.281 22.188 -6.297 1 96.12 74 LEU A N 1
ATOM 590 C CA . LEU A 1 74 ? -4.125 20.859 -5.723 1 96.12 74 LEU A CA 1
ATOM 591 C C . LEU A 1 74 ? -3.064 20.859 -4.625 1 96.12 74 LEU A C 1
ATOM 593 O O . LEU A 1 74 ? -2.537 19.797 -4.262 1 96.12 74 LEU A O 1
ATOM 597 N N . ASN A 1 75 ? -2.801 22.062 -4.18 1 96.94 75 ASN A N 1
ATOM 598 C CA . ASN A 1 75 ? -1.913 22.188 -3.029 1 96.94 75 ASN A CA 1
ATOM 599 C C . ASN A 1 75 ? -2.674 22.047 -1.714 1 96.94 75 ASN A C 1
ATOM 601 O O . ASN A 1 75 ? -3.871 22.328 -1.652 1 96.94 75 ASN A O 1
ATOM 605 N N . PHE A 1 76 ? -1.965 21.609 -0.765 1 98.44 76 PHE A N 1
ATOM 606 C CA . PHE A 1 76 ? -2.516 21.484 0.579 1 98.44 76 PHE A CA 1
ATOM 607 C C . PHE A 1 76 ? -2.543 22.844 1.277 1 98.44 76 PHE A C 1
ATOM 609 O O . PHE A 1 76 ? -1.513 23.5 1.382 1 98.44 76 PHE A O 1
ATOM 616 N N . ASN A 1 77 ? -3.699 23.234 1.727 1 98.31 77 ASN A N 1
ATOM 617 C CA . ASN A 1 77 ? -3.889 24.469 2.477 1 98.31 77 ASN A CA 1
ATOM 618 C C . ASN A 1 77 ? -3.85 24.219 3.982 1 98.31 77 ASN A C 1
ATOM 620 O O . ASN A 1 77 ? -4.832 23.766 4.566 1 98.31 77 ASN A O 1
ATOM 624 N N . PHE A 1 78 ? -2.783 24.656 4.566 1 98.38 78 PHE A N 1
ATOM 625 C CA . PHE A 1 78 ? -2.537 24.391 5.977 1 98.38 78 PHE A CA 1
ATOM 626 C C . PHE A 1 78 ? -3.572 25.078 6.852 1 98.38 78 PHE A C 1
ATOM 628 O O . PHE A 1 78 ? -4.094 24.484 7.793 1 98.38 78 PHE A O 1
ATOM 635 N N . GLU A 1 79 ? -3.877 26.297 6.613 1 97.81 79 GLU A N 1
ATOM 636 C CA . GLU A 1 79 ? -4.84 27.047 7.41 1 97.81 79 GLU A CA 1
ATOM 637 C C . GLU A 1 79 ? -6.227 26.422 7.348 1 97.81 79 GLU A C 1
ATOM 639 O O . GLU A 1 79 ? -6.918 26.328 8.367 1 97.81 79 GLU A O 1
ATOM 644 N N . LYS A 1 80 ? -6.539 26.062 6.164 1 97.75 80 LYS A N 1
ATOM 645 C CA . LYS A 1 80 ? -7.824 25.391 6.008 1 97.75 80 LYS A CA 1
ATOM 646 C C . LYS A 1 80 ? -7.852 24.062 6.762 1 97.75 80 LYS A C 1
ATOM 648 O O . LYS A 1 80 ? -8.867 23.703 7.348 1 97.75 80 LYS A O 1
ATOM 653 N N . ALA A 1 81 ? -6.766 23.344 6.723 1 98.25 81 ALA A N 1
ATOM 654 C CA . ALA A 1 81 ? -6.672 22.078 7.457 1 98.25 81 ALA A CA 1
ATOM 655 C C . ALA A 1 81 ? -6.852 22.312 8.961 1 98.25 81 ALA A C 1
ATOM 657 O O . ALA A 1 81 ? -7.527 21.531 9.633 1 98.25 81 ALA A O 1
ATOM 658 N N . LEU A 1 82 ? -6.238 23.344 9.422 1 97.81 82 LEU A N 1
ATOM 659 C CA . LEU A 1 82 ? -6.371 23.688 10.836 1 97.81 82 LEU A CA 1
ATOM 660 C C . LEU A 1 82 ? -7.82 24.016 11.18 1 97.81 82 LEU A C 1
ATOM 662 O O . LEU A 1 82 ? -8.312 23.625 12.242 1 97.81 82 LEU A O 1
ATOM 666 N N . GLN A 1 83 ? -8.453 24.719 10.312 1 97 83 GLN A N 1
ATOM 667 C CA . GLN A 1 83 ? -9.859 25.031 10.5 1 97 83 GLN A CA 1
ATOM 668 C C . GLN A 1 83 ? -10.719 23.766 10.555 1 97 83 GLN A C 1
ATOM 670 O O . GLN A 1 83 ? -11.602 23.641 11.398 1 97 83 GLN A O 1
ATOM 675 N N . ILE A 1 84 ? -10.438 22.891 9.656 1 96.44 84 ILE A N 1
ATOM 676 C CA . ILE A 1 84 ? -11.148 21.609 9.617 1 96.44 84 ILE A CA 1
ATOM 677 C C . ILE A 1 84 ? -10.938 20.859 10.938 1 96.44 84 ILE A C 1
ATOM 679 O O . ILE A 1 84 ? -11.898 20.391 11.547 1 96.44 84 ILE A O 1
ATOM 683 N N . ALA A 1 85 ? -9.727 20.812 11.375 1 96.31 85 ALA A N 1
ATOM 684 C CA . ALA A 1 85 ? -9.391 20.094 12.602 1 96.31 85 ALA A CA 1
ATOM 685 C C . ALA A 1 85 ? -10.117 20.688 13.805 1 96.31 85 ALA A C 1
ATOM 687 O O . ALA A 1 85 ? -10.672 19.969 14.625 1 96.31 85 ALA A O 1
ATOM 688 N N . ASN A 1 86 ? -10.094 21.938 13.859 1 94.81 86 ASN A N 1
ATOM 689 C CA . ASN A 1 86 ? -10.703 22.641 14.992 1 94.81 86 ASN A CA 1
ATOM 690 C C . ASN A 1 86 ? -12.227 22.531 14.961 1 94.81 86 ASN A C 1
ATOM 692 O O . ASN A 1 86 ? -12.883 22.75 15.984 1 94.81 86 ASN A O 1
ATOM 696 N N . GLY A 1 87 ? -12.734 22.234 13.812 1 93.81 87 GLY A N 1
ATOM 697 C CA . GLY A 1 87 ? -14.172 22.109 13.672 1 93.81 87 GLY A CA 1
ATOM 698 C C . GLY A 1 87 ? -14.68 20.703 13.938 1 93.81 87 GLY A C 1
ATOM 699 O O . GLY A 1 87 ? -15.891 20.484 14.031 1 93.81 87 GLY A O 1
ATOM 700 N N . LEU A 1 88 ? -13.805 19.766 14.109 1 92.94 88 LEU A N 1
ATOM 701 C CA . LEU A 1 88 ? -14.195 18.375 14.336 1 92.94 88 LEU A CA 1
ATOM 702 C C . LEU A 1 88 ? -14.719 18.188 15.758 1 92.94 88 LEU A C 1
ATOM 704 O O . LEU A 1 88 ? -14.133 18.703 16.719 1 92.94 88 LEU A O 1
ATOM 708 N N . PRO A 1 89 ? -15.773 17.453 15.852 1 91 89 PRO A N 1
ATOM 709 C CA . PRO A 1 89 ? -16.281 17.188 17.203 1 91 89 PRO A CA 1
ATOM 710 C C . PRO A 1 89 ? -15.391 16.219 17.984 1 91 89 PRO A C 1
ATOM 712 O O . PRO A 1 89 ? -14.828 15.281 17.406 1 91 89 PRO A O 1
ATOM 715 N N . ASN A 1 90 ? -15.273 16.406 19.344 1 92.06 90 ASN A N 1
ATOM 716 C CA . ASN A 1 90 ? -14.531 15.523 20.234 1 92.06 90 ASN A CA 1
ATOM 717 C C . ASN A 1 90 ? -13.109 15.281 19.719 1 92.06 90 ASN A C 1
ATOM 719 O O . ASN A 1 90 ? -12.656 14.133 19.656 1 92.06 90 ASN A O 1
ATOM 723 N N . ALA A 1 91 ? -12.547 16.344 19.219 1 93.31 91 ALA A N 1
ATOM 724 C CA . ALA A 1 91 ? -11.211 16.234 18.625 1 93.31 91 ALA A CA 1
ATOM 725 C C . ALA A 1 91 ? -10.289 17.328 19.156 1 93.31 91 ALA A C 1
ATOM 727 O O . ALA A 1 91 ? -10.742 18.266 19.797 1 93.31 91 ALA A O 1
ATOM 728 N N . GLY A 1 92 ? -9.008 17.141 18.938 1 93.94 92 GLY A N 1
ATOM 729 C CA . GLY A 1 92 ? -7.984 18.109 19.281 1 93.94 92 GLY A CA 1
ATOM 730 C C . GLY A 1 92 ? -6.719 17.969 18.469 1 93.94 92 GLY A C 1
ATOM 731 O O . GLY A 1 92 ? -6.367 16.859 18.047 1 93.94 92 GLY A O 1
ATOM 732 N N . VAL A 1 93 ? -6.074 19.078 18.312 1 95.75 93 VAL A N 1
ATOM 733 C CA . VAL A 1 93 ? -4.805 19.094 17.594 1 95.75 93 VAL A CA 1
ATOM 734 C C . VAL A 1 93 ? -3.656 18.828 18.562 1 95.75 93 VAL A C 1
ATOM 736 O O . VAL A 1 93 ? -3.561 19.469 19.625 1 95.75 93 VAL A O 1
ATOM 739 N N . THR A 1 94 ? -2.811 17.875 18.219 1 95.06 94 THR A N 1
ATOM 740 C CA . THR A 1 94 ? -1.736 17.516 19.141 1 95.06 94 THR A CA 1
ATOM 741 C C . THR A 1 94 ? -0.389 18.016 18.625 1 95.06 94 THR A C 1
ATOM 743 O O . THR A 1 94 ? 0.582 18.094 19.375 1 95.06 94 THR A O 1
ATOM 746 N N . GLY A 1 95 ? -0.263 18.297 17.359 1 96.38 95 GLY A N 1
ATOM 747 C CA . GLY A 1 95 ? 0.975 18.781 16.781 1 96.38 95 GLY A CA 1
ATOM 748 C C . GLY A 1 95 ? 0.784 19.391 15.398 1 96.38 95 GLY A C 1
ATOM 749 O O . GLY A 1 95 ? -0.156 19.047 14.688 1 96.38 95 GLY A O 1
ATOM 750 N N . THR A 1 96 ? 1.666 20.359 15.078 1 97.75 96 THR A N 1
ATOM 751 C CA . THR A 1 96 ? 1.646 20.984 13.758 1 97.75 96 THR A CA 1
ATOM 752 C C . THR A 1 96 ? 3.062 21.297 13.281 1 97.75 96 THR A C 1
ATOM 754 O O . THR A 1 96 ? 3.986 21.406 14.094 1 97.75 96 THR A O 1
ATOM 757 N N . ILE A 1 97 ? 3.217 21.375 12.031 1 98.44 97 ILE A N 1
ATOM 758 C CA . ILE A 1 97 ? 4.43 21.891 11.414 1 98.44 97 ILE A CA 1
ATOM 759 C C . ILE A 1 97 ? 4.09 22.547 10.078 1 98.44 97 ILE A C 1
ATOM 761 O O . ILE A 1 97 ? 3.225 22.062 9.344 1 98.44 97 ILE A O 1
ATOM 765 N N . ASN A 1 98 ? 4.578 23.641 9.797 1 98.44 98 ASN A N 1
ATOM 766 C CA . ASN A 1 98 ? 4.477 24.375 8.539 1 98.44 98 ASN A CA 1
ATOM 767 C C . ASN A 1 98 ? 5.75 25.156 8.242 1 98.44 98 ASN A C 1
ATOM 769 O O . ASN A 1 98 ? 5.781 26.375 8.414 1 98.44 98 ASN A O 1
ATOM 773 N N . GLN A 1 99 ? 6.73 24.438 7.719 1 98.06 99 GLN A N 1
ATOM 774 C CA . GLN A 1 99 ? 8.023 25.094 7.527 1 98.06 99 GLN A CA 1
ATOM 775 C C . GLN A 1 99 ? 8.906 24.281 6.578 1 98.06 99 GLN A C 1
ATOM 777 O O . GLN A 1 99 ? 8.594 23.141 6.246 1 98.06 99 GLN A O 1
ATOM 782 N N . SER A 1 100 ? 9.984 24.938 6.168 1 98.06 100 SER A N 1
ATOM 783 C CA . SER A 1 100 ? 11.039 24.234 5.441 1 98.06 100 SER A CA 1
ATOM 784 C C . SER A 1 100 ? 11.82 23.297 6.367 1 98.06 100 SER A C 1
ATOM 786 O O . SER A 1 100 ? 12.203 23.703 7.469 1 98.06 100 SER A O 1
ATOM 788 N N . VAL A 1 101 ? 12.023 22.125 5.867 1 97.81 101 VAL A N 1
ATOM 789 C CA . VAL A 1 101 ? 12.656 21.156 6.758 1 97.81 101 VAL A CA 1
ATOM 790 C C . VAL A 1 101 ? 13.984 20.688 6.16 1 97.81 101 VAL A C 1
ATOM 792 O O . VAL A 1 101 ? 14.844 20.172 6.871 1 97.81 101 VAL A O 1
ATOM 795 N N . ILE A 1 102 ? 14.094 20.828 4.902 1 97.69 102 ILE A N 1
ATOM 796 C CA . ILE A 1 102 ? 15.328 20.5 4.199 1 97.69 102 ILE A CA 1
ATOM 797 C C . ILE A 1 102 ? 15.695 21.625 3.244 1 97.69 102 ILE A C 1
ATOM 799 O O . ILE A 1 102 ? 14.844 22.125 2.508 1 97.69 102 ILE A O 1
ATOM 803 N N . HIS A 1 103 ? 16.922 22.078 3.234 1 97.25 103 HIS A N 1
ATOM 804 C CA . HIS A 1 103 ? 17.469 23.062 2.289 1 97.25 103 HIS A CA 1
ATOM 805 C C . HIS A 1 103 ? 18.969 22.875 2.104 1 97.25 103 HIS A C 1
ATOM 807 O O . HIS A 1 103 ? 19.75 23.719 2.52 1 97.25 103 HIS A O 1
ATOM 813 N N . GLN A 1 104 ? 19.281 21.75 1.462 1 97.56 104 GLN A N 1
ATOM 814 C CA . GLN A 1 104 ? 20.688 21.391 1.303 1 97.56 104 GLN A CA 1
ATOM 815 C C . GLN A 1 104 ? 20.859 20.219 0.349 1 97.56 104 GLN A C 1
ATOM 817 O O . GLN A 1 104 ? 19.875 19.578 -0.031 1 97.56 104 GLN A O 1
ATOM 822 N N . THR A 1 105 ? 22.141 20.016 -0.057 1 97.88 105 THR A N 1
ATOM 823 C CA . THR A 1 105 ? 22.484 18.75 -0.679 1 97.88 105 THR A CA 1
ATOM 824 C C . THR A 1 105 ? 22.531 17.625 0.359 1 97.88 105 THR A C 1
ATOM 826 O O . THR A 1 105 ? 23.188 17.75 1.393 1 97.88 105 THR A O 1
ATOM 829 N N . ILE A 1 106 ? 21.844 16.641 0.106 1 97.31 106 ILE A N 1
ATOM 830 C CA . ILE A 1 106 ? 21.656 15.609 1.124 1 97.31 106 ILE A CA 1
ATOM 831 C C . ILE A 1 106 ? 21.453 14.25 0.456 1 97.31 106 ILE A C 1
ATOM 833 O O . ILE A 1 106 ? 20.906 14.172 -0.644 1 97.31 106 ILE A O 1
ATOM 837 N N . GLU A 1 107 ? 21.953 13.258 1.107 1 94.75 107 GLU A N 1
ATOM 838 C CA . GLU A 1 107 ? 21.609 11.898 0.693 1 94.75 107 GLU A CA 1
ATOM 839 C C . GLU A 1 107 ? 20.172 11.555 1.035 1 94.75 107 GLU A C 1
ATOM 841 O O . GLU A 1 107 ? 19.688 11.867 2.131 1 94.75 107 GLU A O 1
ATOM 846 N N . VAL A 1 108 ? 19.484 10.859 0.167 1 92.69 108 VAL A N 1
ATOM 847 C CA . VAL A 1 108 ? 18.062 10.617 0.31 1 92.69 108 VAL A CA 1
ATOM 848 C C . VAL A 1 108 ? 17.797 9.797 1.569 1 92.69 108 VAL A C 1
ATOM 850 O O . VAL A 1 108 ? 16.844 10.047 2.297 1 92.69 108 VAL A O 1
ATOM 853 N N . SER A 1 109 ? 18.656 8.859 1.908 1 89.25 109 SER A N 1
ATOM 854 C CA . SER A 1 109 ? 18.469 8.031 3.096 1 89.25 109 SER A CA 1
ATOM 855 C C . SER A 1 109 ? 18.516 8.867 4.367 1 89.25 109 SER A C 1
ATOM 857 O O . SER A 1 109 ? 17.75 8.633 5.301 1 89.25 109 SER A O 1
ATOM 859 N N . VAL A 1 110 ? 19.406 9.781 4.41 1 93.38 110 VAL A N 1
ATOM 860 C CA . VAL A 1 110 ? 19.531 10.664 5.566 1 93.38 110 VAL A CA 1
ATOM 861 C C . VAL A 1 110 ? 18.297 11.555 5.672 1 93.38 110 VAL A C 1
ATOM 863 O O . VAL A 1 110 ? 17.766 11.758 6.766 1 93.38 110 VAL A O 1
ATOM 866 N N . MET A 1 111 ? 17.844 12.016 4.531 1 96.94 111 MET A N 1
ATOM 867 C CA . MET A 1 111 ? 16.641 12.859 4.496 1 96.94 111 MET A CA 1
ATOM 868 C C . MET A 1 111 ? 15.43 12.094 5.023 1 96.94 111 MET A C 1
ATOM 870 O O . MET A 1 111 ? 14.648 12.633 5.805 1 96.94 111 MET A O 1
ATOM 874 N N . ILE A 1 112 ? 15.32 10.875 4.652 1 94.19 112 ILE A N 1
ATOM 875 C CA . ILE A 1 112 ? 14.219 10.031 5.098 1 94.19 112 ILE A CA 1
ATOM 876 C C . ILE A 1 112 ? 14.25 9.898 6.617 1 94.19 112 ILE A C 1
ATOM 878 O O . ILE A 1 112 ? 13.219 10.039 7.281 1 94.19 112 ILE A O 1
ATOM 882 N N . SER A 1 113 ? 15.391 9.641 7.172 1 94 113 SER A N 1
ATOM 883 C CA . SER A 1 113 ? 15.539 9.508 8.617 1 94 113 SER A CA 1
ATOM 884 C C . SER A 1 113 ? 15.172 10.805 9.328 1 94 113 SER A C 1
ATOM 886 O O . SER A 1 113 ? 14.516 10.773 10.375 1 94 113 SER A O 1
ATOM 888 N N . GLN A 1 114 ? 15.57 11.906 8.773 1 97.19 114 GLN A N 1
ATOM 889 C CA . GLN A 1 114 ? 15.258 13.203 9.367 1 97.19 114 GLN A CA 1
ATOM 890 C C . GLN A 1 114 ? 13.758 13.469 9.344 1 97.19 114 GLN A C 1
ATOM 892 O O . GLN A 1 114 ? 13.18 13.906 10.344 1 97.19 114 GLN A O 1
ATOM 897 N N . ILE A 1 115 ? 13.172 13.188 8.25 1 98.25 115 ILE A N 1
ATOM 898 C CA . ILE A 1 115 ? 11.742 13.43 8.094 1 98.25 115 ILE A CA 1
ATOM 899 C C . ILE A 1 115 ? 10.953 12.508 9.023 1 98.25 115 ILE A C 1
ATOM 901 O O . ILE A 1 115 ? 9.938 12.914 9.594 1 98.25 115 ILE A O 1
ATOM 905 N N . LYS A 1 116 ? 11.391 11.289 9.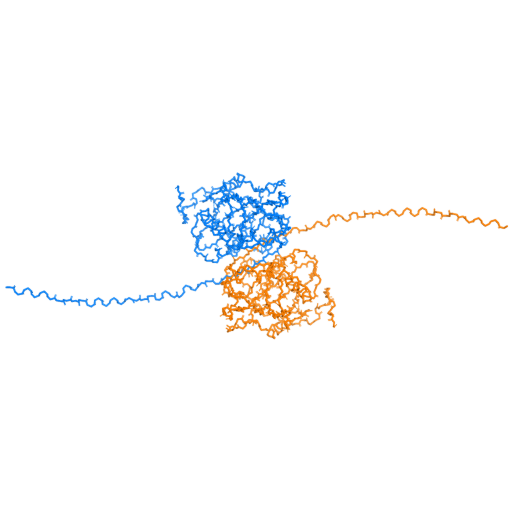18 1 96.38 116 LYS A N 1
ATOM 906 C CA . LYS A 1 116 ? 10.75 10.367 10.117 1 96.38 116 LYS A CA 1
ATOM 907 C C . LYS A 1 116 ? 10.703 10.961 11.516 1 96.38 116 LYS A C 1
ATOM 909 O O . LYS A 1 116 ? 9.664 10.898 12.188 1 96.38 116 LYS A O 1
ATOM 914 N N . GLU A 1 117 ? 11.766 11.5 11.945 1 96.62 117 GLU A N 1
ATOM 915 C CA . GLU A 1 117 ? 11.828 12.086 13.281 1 96.62 117 GLU A CA 1
ATOM 916 C C . GLU A 1 117 ? 10.914 13.305 13.391 1 96.62 117 GLU A C 1
ATOM 918 O O . GLU A 1 117 ? 10.305 13.539 14.445 1 96.62 117 GLU A O 1
ATOM 923 N N . ILE A 1 118 ? 10.859 14.062 12.352 1 98.25 118 ILE A N 1
ATOM 924 C CA . ILE A 1 118 ? 9.953 15.203 12.344 1 98.25 118 ILE A CA 1
ATOM 925 C C . ILE A 1 118 ? 8.508 14.711 12.484 1 98.25 118 ILE A C 1
ATOM 927 O O . ILE A 1 118 ? 7.73 15.273 13.258 1 98.25 118 ILE A O 1
ATOM 931 N N . ILE A 1 119 ? 8.188 13.648 11.766 1 98.19 119 ILE A N 1
ATOM 932 C CA . ILE A 1 119 ? 6.84 13.094 11.836 1 98.19 119 ILE A CA 1
ATOM 933 C C . ILE A 1 119 ? 6.555 12.602 13.25 1 98.19 119 ILE A C 1
ATOM 935 O O . ILE A 1 119 ? 5.457 12.805 13.773 1 98.19 119 ILE A O 1
ATOM 939 N N . ARG A 1 120 ? 7.516 11.984 13.852 1 97.06 120 ARG A N 1
ATOM 940 C CA . ARG A 1 120 ? 7.379 11.531 15.234 1 97.06 120 ARG A CA 1
ATOM 941 C C . ARG A 1 120 ? 7.027 12.695 16.156 1 97.06 120 ARG A C 1
ATOM 943 O O . ARG A 1 120 ? 6.145 12.57 17.016 1 97.06 120 ARG A O 1
ATOM 950 N N . SER A 1 121 ? 7.668 13.781 15.906 1 96.75 121 SER A N 1
ATOM 951 C CA . SER A 1 121 ? 7.445 14.969 16.719 1 96.75 121 SER A CA 1
ATOM 952 C C . SER A 1 121 ? 6.062 15.57 16.469 1 96.75 121 SER A C 1
ATOM 954 O O . SER A 1 121 ? 5.352 15.922 17.422 1 96.75 121 SER A O 1
ATOM 956 N N . VAL A 1 122 ? 5.656 15.656 15.227 1 97.75 122 VAL A N 1
ATOM 957 C CA . VAL A 1 122 ? 4.387 16.266 14.844 1 97.75 122 VAL A CA 1
ATOM 958 C C . VAL A 1 122 ? 3.23 15.391 15.328 1 97.75 122 VAL A C 1
ATOM 960 O O . VAL A 1 122 ? 2.168 15.906 15.688 1 97.75 122 VAL A O 1
ATOM 963 N N . LEU A 1 123 ? 3.408 14.125 15.297 1 96.75 123 LEU A N 1
ATOM 964 C CA . LEU A 1 123 ? 2.379 13.203 15.766 1 96.75 123 LEU A CA 1
ATOM 965 C C . LEU A 1 123 ? 1.963 13.539 17.203 1 96.75 123 LEU A C 1
ATOM 967 O O . LEU A 1 123 ? 0.778 13.477 17.531 1 96.75 123 LEU A O 1
ATOM 971 N N . GLY A 1 124 ? 2.869 13.82 18 1 92.88 124 GLY A N 1
ATOM 972 C CA . GLY A 1 124 ? 2.578 14.219 19.375 1 92.88 124 GLY A CA 1
ATOM 973 C C . GLY A 1 124 ? 2.135 13.07 20.25 1 92.88 124 GLY A C 1
ATOM 974 O O . GLY A 1 124 ? 1.612 13.289 21.344 1 92.88 124 GLY A O 1
ATOM 975 N N . LEU A 1 125 ? 2.148 11.906 19.781 1 93.12 125 LEU A N 1
ATOM 976 C CA . LEU A 1 125 ? 1.82 10.672 20.484 1 93.12 125 LEU A CA 1
ATOM 977 C C . LEU A 1 125 ? 2.996 9.703 20.469 1 93.12 125 LEU A C 1
ATOM 979 O O . LEU A 1 125 ? 3.793 9.711 19.531 1 93.12 125 LEU A O 1
ATOM 983 N N . VAL A 1 126 ? 3.053 8.969 21.484 1 92.44 126 VAL A N 1
ATOM 984 C CA . VAL A 1 126 ? 4.047 7.898 21.5 1 92.44 126 VAL A CA 1
ATOM 985 C C . VAL A 1 126 ? 3.439 6.613 20.938 1 92.44 126 VAL A C 1
ATOM 987 O O . VAL A 1 126 ? 2.555 6.02 21.562 1 92.44 126 VAL A O 1
ATOM 990 N N . ILE A 1 127 ? 3.906 6.289 19.812 1 93.62 127 ILE A N 1
ATOM 991 C CA . ILE A 1 127 ? 3.49 5.035 19.188 1 93.62 127 ILE A CA 1
ATOM 992 C C . ILE A 1 127 ? 4.645 4.035 19.219 1 93.62 127 ILE A C 1
ATOM 994 O O . ILE A 1 127 ? 5.691 4.273 18.609 1 93.62 127 ILE A O 1
ATOM 998 N N . ASN A 1 128 ? 4.414 2.879 19.797 1 90.56 128 ASN A N 1
ATOM 999 C CA . ASN A 1 128 ? 5.488 1.912 20 1 90.56 128 ASN A CA 1
ATOM 1000 C C . ASN A 1 128 ? 5.488 0.844 18.906 1 90.56 128 ASN A C 1
ATOM 1002 O O . ASN A 1 128 ? 6.445 0.077 18.781 1 90.56 128 ASN A O 1
ATOM 1006 N N . SER A 1 129 ? 4.547 0.807 18.141 1 88.69 129 SER A N 1
ATOM 1007 C CA . SER A 1 129 ? 4.418 -0.241 17.141 1 88.69 129 SER A CA 1
ATOM 1008 C C . SER A 1 129 ? 5.477 -0.1 16.047 1 88.69 129 SER A C 1
ATOM 1010 O O . SER A 1 129 ? 5.445 0.852 15.266 1 88.69 129 SER A O 1
ATOM 1012 N N . ALA A 1 130 ? 6.273 -1.096 15.93 1 84.88 130 ALA A N 1
ATOM 1013 C CA . ALA A 1 130 ? 7.277 -1.116 14.867 1 84.88 130 ALA A CA 1
ATOM 1014 C C . ALA A 1 130 ? 6.617 -1.164 13.492 1 84.88 130 ALA A C 1
ATOM 1016 O O . ALA A 1 130 ? 7.109 -0.555 12.539 1 84.88 130 ALA A O 1
ATOM 1017 N N . ASN A 1 131 ? 5.5 -1.87 13.43 1 84 131 ASN A N 1
ATOM 1018 C CA . ASN A 1 131 ? 4.785 -1.992 12.164 1 84 131 ASN A CA 1
ATOM 1019 C C . ASN A 1 131 ? 4.305 -0.636 11.656 1 84 131 ASN A C 1
ATOM 1021 O O . ASN A 1 131 ? 4.363 -0.358 10.461 1 84 131 ASN A O 1
ATOM 1025 N N . PHE A 1 132 ? 3.893 0.125 12.5 1 90.88 132 PHE A N 1
ATOM 1026 C CA . PHE A 1 132 ? 3.459 1.459 12.102 1 90.88 132 PHE A CA 1
ATOM 1027 C C . PHE A 1 132 ? 4.633 2.271 11.57 1 90.88 132 PHE A C 1
ATOM 1029 O O . PHE A 1 132 ? 4.547 2.867 10.492 1 90.88 132 PHE A O 1
ATOM 1036 N N . TRP A 1 133 ? 5.676 2.283 12.25 1 91.62 133 TRP A N 1
ATOM 1037 C CA . TRP A 1 133 ? 6.812 3.111 11.859 1 91.62 133 TRP A CA 1
ATOM 1038 C C . TRP A 1 133 ? 7.438 2.602 10.562 1 91.62 133 TRP A C 1
ATOM 1040 O O . TRP A 1 133 ? 7.941 3.387 9.758 1 91.62 133 TRP A O 1
ATOM 1050 N N . ASN A 1 134 ? 7.355 1.321 10.352 1 85.81 134 ASN A N 1
ATOM 1051 C CA . ASN A 1 134 ? 7.766 0.795 9.055 1 85.81 134 ASN A CA 1
ATOM 1052 C C . ASN A 1 134 ? 6.91 1.356 7.926 1 85.81 134 ASN A C 1
ATOM 1054 O O . ASN A 1 134 ? 7.418 1.655 6.844 1 85.81 134 ASN A O 1
ATOM 1058 N N . SER A 1 135 ? 5.652 1.473 8.203 1 90.12 135 SER A N 1
ATOM 1059 C CA . SER A 1 135 ? 4.762 2.066 7.211 1 90.12 135 SER A CA 1
ATOM 1060 C C . SER A 1 135 ? 5.117 3.527 6.953 1 90.12 135 SER A C 1
ATOM 1062 O O . SER A 1 135 ? 5.043 3.998 5.816 1 90.12 135 SER A O 1
ATOM 1064 N N . VAL A 1 136 ? 5.473 4.176 7.996 1 94.81 136 VAL A N 1
ATOM 1065 C CA . VAL A 1 136 ? 5.859 5.578 7.883 1 94.81 136 VAL A CA 1
ATOM 1066 C C . VAL A 1 136 ? 7.117 5.699 7.027 1 94.81 136 VAL A C 1
ATOM 1068 O O . VAL A 1 136 ? 7.156 6.48 6.074 1 94.81 136 VAL A O 1
ATOM 1071 N N . VAL A 1 137 ? 8.047 4.934 7.32 1 91.56 137 VAL A N 1
ATOM 1072 C CA . VAL A 1 137 ? 9.305 4.977 6.582 1 91.56 137 VAL A CA 1
ATOM 1073 C C . VAL A 1 137 ? 9.055 4.637 5.117 1 91.56 137 VAL A C 1
ATOM 1075 O O . VAL A 1 137 ? 9.586 5.297 4.219 1 91.56 137 VAL A O 1
ATOM 1078 N N . SER A 1 138 ? 8.273 3.627 4.906 1 88.38 138 SER A N 1
ATOM 1079 C CA . SER A 1 138 ? 7.941 3.232 3.541 1 88.38 138 SER A CA 1
ATOM 1080 C C . SER A 1 138 ? 7.273 4.375 2.781 1 88.38 138 SER A C 1
ATOM 1082 O O . SER A 1 138 ? 7.617 4.645 1.628 1 88.38 138 SER A O 1
ATOM 1084 N N . ALA A 1 139 ? 6.391 5.023 3.406 1 94.19 139 ALA A N 1
ATOM 1085 C CA . ALA A 1 139 ? 5.668 6.125 2.779 1 94.19 139 ALA A CA 1
ATOM 1086 C C . ALA A 1 139 ? 6.609 7.277 2.443 1 94.19 139 ALA A C 1
ATOM 1088 O O . ALA A 1 139 ? 6.555 7.836 1.345 1 94.19 139 ALA A O 1
ATOM 1089 N N . ILE A 1 140 ? 7.477 7.609 3.377 1 96.19 140 ILE A N 1
ATOM 1090 C CA . ILE A 1 140 ? 8.438 8.68 3.143 1 96.19 140 ILE A CA 1
ATOM 1091 C C . ILE A 1 140 ? 9.375 8.289 2.004 1 96.19 140 ILE A C 1
ATOM 1093 O O . ILE A 1 140 ? 9.672 9.109 1.129 1 96.19 140 ILE A O 1
ATOM 1097 N N . THR A 1 141 ? 9.805 7.102 2.049 1 90.38 141 THR A N 1
ATOM 1098 C CA . THR A 1 141 ? 10.711 6.625 1.008 1 90.38 141 THR A CA 1
ATOM 1099 C C . THR A 1 141 ? 10.078 6.785 -0.372 1 90.38 141 THR A C 1
ATOM 1101 O O . THR A 1 141 ? 10.711 7.309 -1.292 1 90.38 141 THR A O 1
ATOM 1104 N N . ASN A 1 142 ? 8.828 6.406 -0.489 1 90.75 142 ASN A N 1
ATOM 1105 C CA . ASN A 1 142 ? 8.125 6.508 -1.763 1 90.75 142 ASN A CA 1
ATOM 1106 C C . ASN A 1 142 ? 7.93 7.961 -2.188 1 90.75 142 ASN A C 1
ATOM 1108 O O . ASN A 1 142 ? 7.801 8.25 -3.377 1 90.75 142 ASN A O 1
ATOM 1112 N N . THR A 1 143 ? 7.902 8.82 -1.285 1 96.56 143 THR A N 1
ATOM 1113 C CA . THR A 1 143 ? 7.781 10.25 -1.575 1 96.56 143 THR A CA 1
ATOM 1114 C C . THR A 1 143 ? 8.977 10.742 -2.379 1 96.56 143 THR A C 1
ATOM 1116 O O . THR A 1 143 ? 8.852 11.648 -3.203 1 96.56 143 THR A O 1
ATOM 1119 N N . PHE A 1 144 ? 10.094 10.109 -2.201 1 94.88 144 PHE A N 1
ATOM 1120 C CA . PHE A 1 144 ? 11.312 10.648 -2.781 1 94.88 144 PHE A CA 1
ATOM 1121 C C . PHE A 1 144 ? 11.906 9.68 -3.793 1 94.88 144 PHE A C 1
ATOM 1123 O O . PHE A 1 144 ? 12.789 10.047 -4.57 1 94.88 144 PHE A O 1
ATOM 1130 N N . THR A 1 145 ? 11.492 8.492 -3.641 1 88.44 145 THR A N 1
ATOM 1131 C CA . THR A 1 145 ? 11.961 7.453 -4.555 1 88.44 145 THR A CA 1
ATOM 1132 C C . THR A 1 145 ? 10.781 6.695 -5.16 1 88.44 145 THR A C 1
ATOM 1134 O O . THR A 1 145 ? 9.625 6.949 -4.812 1 88.44 145 THR A O 1
ATOM 1137 N N . ASN A 1 146 ? 11.039 5.848 -6.07 1 83.06 146 ASN A N 1
ATOM 1138 C CA . ASN A 1 146 ? 10 5.035 -6.691 1 83.06 146 ASN A CA 1
ATOM 1139 C C . ASN A 1 146 ? 8.891 5.895 -7.289 1 83.06 146 ASN A C 1
ATOM 1141 O O . ASN A 1 146 ? 7.707 5.602 -7.117 1 83.06 146 ASN A O 1
ATOM 1145 N N . LEU A 1 147 ? 9.25 6.934 -7.949 1 89.75 147 LEU A N 1
ATOM 1146 C CA . LEU A 1 147 ? 8.273 7.895 -8.438 1 89.75 147 LEU A CA 1
ATOM 1147 C C . LEU A 1 147 ? 7.719 7.465 -9.797 1 89.75 147 LEU A C 1
ATOM 1149 O O . LEU A 1 147 ? 6.598 7.832 -10.156 1 89.75 147 LEU A O 1
ATOM 1153 N N . GLU A 1 148 ? 8.344 6.684 -10.531 1 84.31 148 GLU A N 1
ATOM 1154 C CA . GLU A 1 148 ? 7.941 6.309 -11.883 1 84.31 148 GLU A CA 1
ATOM 1155 C C . GLU A 1 148 ? 6.574 5.633 -11.883 1 84.31 148 GLU A C 1
ATOM 1157 O O . GLU A 1 148 ? 5.691 6.012 -12.656 1 84.31 148 GLU A O 1
ATOM 1162 N N . PRO A 1 149 ? 6.371 4.664 -10.953 1 80.88 149 PRO A N 1
ATOM 1163 C CA . PRO A 1 149 ? 5.039 4.051 -10.961 1 80.88 149 PRO A CA 1
ATOM 1164 C C . PRO A 1 149 ? 3.953 4.992 -10.453 1 80.88 149 PRO A C 1
ATOM 1166 O O . PRO A 1 149 ? 2.762 4.703 -10.586 1 80.88 149 PRO A O 1
ATOM 1169 N N . GLN A 1 150 ? 4.363 6.125 -9.898 1 89.19 150 GLN A N 1
ATOM 1170 C CA . GLN A 1 150 ? 3.4 7.02 -9.266 1 89.19 150 GLN A CA 1
ATOM 1171 C C . GLN A 1 150 ? 3.137 8.25 -10.141 1 89.19 150 GLN A C 1
ATOM 1173 O O . GLN A 1 150 ? 2.412 9.156 -9.734 1 89.19 150 GLN A O 1
ATOM 1178 N N . VAL A 1 151 ? 3.643 8.289 -11.281 1 88.88 151 VAL A N 1
ATOM 1179 C CA . VAL A 1 151 ? 3.717 9.508 -12.086 1 88.88 151 VAL A CA 1
ATOM 1180 C C . VAL A 1 151 ? 2.312 10.07 -12.297 1 88.88 151 VAL A C 1
ATOM 1182 O O . VAL A 1 151 ? 2.127 11.289 -12.352 1 88.88 151 VAL A O 1
ATOM 1185 N N . ASP A 1 152 ? 1.294 9.25 -12.305 1 86.56 152 ASP A N 1
ATOM 1186 C CA . ASP A 1 152 ? -0.052 9.703 -12.648 1 86.56 152 ASP A CA 1
ATOM 1187 C C . ASP A 1 152 ? -0.99 9.578 -11.445 1 86.56 152 ASP A C 1
ATOM 1189 O O . ASP A 1 152 ? -2.211 9.648 -11.602 1 86.56 152 ASP A O 1
ATOM 1193 N N . GLU A 1 153 ? -0.418 9.367 -10.297 1 89.5 153 GLU A N 1
ATOM 1194 C CA . GLU A 1 153 ? -1.254 9.25 -9.109 1 89.5 153 GLU A CA 1
ATOM 1195 C C . GLU A 1 153 ? -1.734 10.617 -8.633 1 89.5 153 GLU A C 1
ATOM 1197 O O . GLU A 1 153 ? -1.073 11.633 -8.867 1 89.5 153 GLU A O 1
ATOM 1202 N N . ASN A 1 154 ? -2.779 10.617 -7.891 1 92.12 154 ASN A N 1
ATOM 1203 C CA . ASN A 1 154 ? -3.412 11.875 -7.492 1 92.12 154 ASN A CA 1
ATOM 1204 C C . ASN A 1 154 ? -2.652 12.547 -6.355 1 92.12 154 ASN A C 1
ATOM 1206 O O . ASN A 1 154 ? -2.822 13.742 -6.113 1 92.12 154 ASN A O 1
ATOM 1210 N N . TRP A 1 155 ? -1.828 11.82 -5.664 1 96.56 155 TRP A N 1
ATOM 1211 C CA . TRP A 1 155 ? -1.176 12.398 -4.488 1 96.56 155 TRP A CA 1
ATOM 1212 C C . TRP A 1 155 ? 0.145 13.055 -4.867 1 96.56 155 TRP A C 1
ATOM 1214 O O . TRP A 1 155 ? 0.801 13.672 -4.027 1 96.56 155 TRP A O 1
ATOM 1224 N N . ILE A 1 156 ? 0.54 12.922 -6.09 1 96.94 156 ILE A N 1
ATOM 1225 C CA . ILE A 1 156 ? 1.717 13.625 -6.586 1 96.94 156 ILE A CA 1
ATOM 1226 C C . ILE A 1 156 ? 1.301 14.641 -7.648 1 96.94 156 ILE A C 1
ATOM 1228 O O . ILE A 1 156 ? 0.538 14.32 -8.562 1 96.94 156 ILE A O 1
ATOM 1232 N N . VAL A 1 157 ? 1.702 15.906 -7.508 1 97.75 157 VAL A N 1
ATOM 1233 C CA . VAL A 1 157 ? 1.414 16.969 -8.461 1 97.75 157 VAL A CA 1
ATOM 1234 C C . VAL A 1 157 ? 2.719 17.609 -8.938 1 97.75 157 VAL A C 1
ATOM 1236 O O . VAL A 1 157 ? 3.393 18.312 -8.18 1 97.75 157 VAL A O 1
ATOM 1239 N N . TRP A 1 158 ? 2.947 17.453 -10.195 1 97.44 158 TRP A N 1
ATOM 1240 C CA . TRP A 1 158 ? 4.16 18.016 -10.781 1 97.44 158 TRP A CA 1
ATOM 1241 C C . TRP A 1 158 ? 3.988 19.5 -11.055 1 97.44 158 TRP A C 1
ATOM 1243 O O . TRP A 1 158 ? 2.947 19.938 -11.555 1 97.44 158 TRP A O 1
ATOM 1253 N N . ARG A 1 159 ? 4.906 20.266 -10.742 1 96.25 159 ARG A N 1
ATOM 1254 C CA . ARG A 1 159 ? 4.797 21.719 -10.82 1 96.25 159 ARG A CA 1
ATOM 1255 C C . ARG A 1 159 ? 5.797 22.297 -11.82 1 96.25 159 ARG A C 1
ATOM 1257 O O . ARG A 1 159 ? 5.48 22.469 -13 1 96.25 159 ARG A O 1
ATOM 1264 N N . ASN A 1 160 ? 6.973 22.594 -11.398 1 92.56 160 ASN A N 1
ATOM 1265 C CA . ASN A 1 160 ? 8.016 23.141 -12.258 1 92.56 160 ASN A CA 1
ATOM 1266 C C . ASN A 1 160 ? 8.953 22.047 -12.766 1 92.56 160 ASN A C 1
ATOM 1268 O O . ASN A 1 160 ? 9.578 21.328 -11.977 1 92.56 160 ASN A O 1
ATOM 1272 N N . LEU A 1 161 ? 9.008 21.953 -14.078 1 94.12 161 LEU A N 1
ATOM 1273 C CA . LEU A 1 161 ? 9.883 20.984 -14.727 1 94.12 161 LEU A CA 1
ATOM 1274 C C . LEU A 1 161 ? 10.883 21.688 -15.648 1 94.12 161 LEU A C 1
ATOM 1276 O O . LEU A 1 161 ? 10.492 22.344 -16.609 1 94.12 161 LEU A O 1
ATOM 1280 N N . SER A 1 162 ? 12.086 21.75 -15.25 1 94.44 162 SER A N 1
ATOM 1281 C CA . SER A 1 162 ? 13.133 22.297 -16.094 1 94.44 162 SER A CA 1
ATOM 1282 C C . SER A 1 162 ? 14.227 21.281 -16.375 1 94.44 162 SER A C 1
ATOM 1284 O O . SER A 1 162 ? 14.141 20.125 -15.914 1 94.44 162 SER A O 1
ATOM 1286 N N . ALA A 1 163 ? 15.195 21.688 -17.141 1 93.75 163 ALA A N 1
ATOM 1287 C CA . ALA A 1 163 ? 16.297 20.781 -17.484 1 93.75 163 ALA A CA 1
ATOM 1288 C C . ALA A 1 163 ? 17.172 20.5 -16.281 1 93.75 163 ALA A C 1
ATOM 1290 O O . ALA A 1 163 ? 17.938 19.531 -16.266 1 93.75 163 ALA A O 1
ATOM 1291 N N . THR A 1 164 ? 17.047 21.328 -15.25 1 95.38 164 THR A N 1
ATOM 1292 C CA . THR A 1 164 ? 18 21.156 -14.148 1 95.38 164 THR A CA 1
ATOM 1293 C C . THR A 1 164 ? 17.266 21 -12.82 1 95.38 164 THR A C 1
ATOM 1295 O O . THR A 1 164 ? 17.891 20.703 -11.797 1 95.38 164 THR A O 1
ATOM 1298 N N . GLN A 1 165 ? 15.984 21.203 -12.875 1 97.56 165 GLN A N 1
ATOM 1299 C CA . GLN A 1 165 ? 15.266 21.219 -11.609 1 97.56 165 GLN A CA 1
ATOM 1300 C C . GLN A 1 165 ? 13.852 20.656 -11.766 1 97.56 165 GLN A C 1
ATOM 1302 O O . GLN A 1 165 ? 13.211 20.844 -12.797 1 97.56 165 GLN A O 1
ATOM 1307 N N . THR A 1 166 ? 13.398 19.938 -10.758 1 98.38 166 THR A N 1
ATOM 1308 C CA . THR A 1 166 ? 12.039 19.406 -10.703 1 98.38 166 THR A CA 1
ATOM 1309 C C . THR A 1 166 ? 11.359 19.797 -9.398 1 98.38 166 THR A C 1
ATOM 1311 O O . THR A 1 166 ? 11.969 19.734 -8.328 1 98.38 166 THR A O 1
ATOM 1314 N N . SER A 1 167 ? 10.148 20.25 -9.453 1 98.56 167 SER A N 1
ATOM 1315 C CA . SER A 1 167 ? 9.352 20.531 -8.258 1 98.56 167 SER A CA 1
ATOM 1316 C C . SER A 1 167 ? 8.023 19.781 -8.297 1 98.56 167 SER A C 1
ATOM 1318 O O . SER A 1 167 ? 7.406 19.656 -9.359 1 98.56 167 SER A O 1
ATOM 1320 N N . TYR A 1 168 ? 7.602 19.312 -7.16 1 98.56 168 TYR A N 1
ATOM 1321 C CA . TYR A 1 168 ? 6.32 18.609 -7.086 1 98.56 168 TYR A CA 1
ATOM 1322 C C . TYR A 1 168 ? 5.758 18.656 -5.668 1 98.56 168 TYR A C 1
ATOM 1324 O O . TYR A 1 168 ? 6.496 18.891 -4.707 1 98.56 168 TYR A O 1
ATOM 1332 N N . PHE A 1 169 ? 4.422 18.531 -5.582 1 98.69 169 PHE A N 1
ATOM 1333 C CA . PHE A 1 169 ? 3.732 18.281 -4.324 1 98.69 169 PHE A CA 1
ATOM 1334 C C . PHE A 1 169 ? 3.564 16.781 -4.094 1 98.69 169 PHE A C 1
ATOM 1336 O O . PHE A 1 169 ? 3.387 16.016 -5.043 1 98.69 169 PHE A O 1
ATOM 1343 N N . TYR A 1 170 ? 3.648 16.375 -2.906 1 98.75 170 TYR A N 1
ATOM 1344 C CA . TYR A 1 170 ? 3.365 15 -2.506 1 98.75 170 TYR A CA 1
ATOM 1345 C C . TYR A 1 170 ? 2.582 14.961 -1.198 1 98.75 170 TYR A C 1
ATOM 1347 O O . TYR A 1 170 ? 2.963 15.617 -0.222 1 98.75 170 TYR A O 1
ATOM 1355 N N . LYS A 1 171 ? 1.476 14.227 -1.206 1 98.75 171 LYS A N 1
ATOM 1356 C CA . LYS A 1 171 ? 0.594 14.266 -0.043 1 98.75 171 LYS A CA 1
ATOM 1357 C C . LYS A 1 171 ? 0.329 12.859 0.49 1 98.75 171 LYS A C 1
ATOM 1359 O O . LYS A 1 171 ? -0.022 11.961 -0.272 1 98.75 171 LYS A O 1
ATOM 1364 N N . ILE A 1 172 ? 0.527 12.711 1.807 1 98.69 172 ILE A N 1
ATOM 1365 C CA . ILE A 1 172 ? 0.26 11.469 2.523 1 98.69 172 ILE A CA 1
ATOM 1366 C C . ILE A 1 172 ? -0.754 11.727 3.637 1 98.69 172 ILE A C 1
ATOM 1368 O O . ILE A 1 172 ? -0.77 12.805 4.238 1 98.69 172 ILE A O 1
ATOM 1372 N N . LEU A 1 173 ? -1.596 10.758 3.898 1 98.69 173 LEU A N 1
ATOM 1373 C CA . LEU A 1 173 ? -2.467 10.844 5.066 1 98.69 173 LEU A CA 1
ATOM 1374 C C . LEU A 1 173 ? -2.451 9.539 5.852 1 98.69 173 LEU A C 1
ATOM 1376 O O . LEU A 1 173 ? -2.811 8.484 5.32 1 98.69 173 LEU A O 1
ATOM 1380 N N . PHE A 1 174 ? -2.074 9.625 7.137 1 98.62 174 PHE A N 1
ATOM 1381 C CA . PHE A 1 174 ? -2.068 8.484 8.047 1 98.62 174 PHE A CA 1
ATOM 1382 C C . PHE A 1 174 ? -3.314 8.492 8.922 1 98.62 174 PHE A C 1
ATOM 1384 O O . PHE A 1 174 ? -3.705 9.531 9.453 1 98.62 174 PHE A O 1
ATOM 1391 N N . SER A 1 175 ? -3.93 7.398 9.047 1 98.06 175 SER A N 1
ATOM 1392 C CA . SER A 1 175 ? -4.91 7.113 10.094 1 98.06 175 SER A CA 1
ATOM 1393 C C . SER A 1 175 ? -4.414 6.027 11.039 1 98.06 175 SER A C 1
ATOM 1395 O O . SER A 1 175 ? -4.117 4.91 10.609 1 98.06 175 SER A O 1
ATOM 1397 N N . ILE A 1 176 ? -4.41 6.375 12.312 1 97.88 176 ILE A N 1
ATOM 1398 C CA . ILE A 1 176 ? -3.77 5.473 13.266 1 97.88 176 ILE A CA 1
ATOM 1399 C C . ILE A 1 176 ? -4.707 5.211 14.445 1 97.88 176 ILE A C 1
ATOM 1401 O O . ILE A 1 176 ? -5.188 6.148 15.078 1 97.88 176 ILE A O 1
ATOM 1405 N N . GLN A 1 177 ? -4.895 4.016 14.711 1 96.75 177 GLN A N 1
ATOM 1406 C CA . GLN A 1 177 ? -5.59 3.561 15.906 1 96.75 177 GLN A CA 1
ATOM 1407 C C . GLN A 1 177 ? -5.047 2.215 16.375 1 96.75 177 GLN A C 1
ATOM 1409 O O . GLN A 1 177 ? -5.047 1.24 15.625 1 96.75 177 GLN A O 1
ATOM 1414 N N . ASN A 1 178 ? -4.543 2.244 17.562 1 92.19 178 ASN A N 1
ATOM 1415 C CA . ASN A 1 178 ? -4.102 1.024 18.234 1 92.19 178 ASN A CA 1
ATOM 1416 C C . ASN A 1 178 ? -4.117 1.18 19.75 1 92.19 178 ASN A C 1
ATOM 1418 O O . ASN A 1 178 ? -4.766 2.084 20.281 1 92.19 178 ASN A O 1
ATOM 1422 N N . GLU A 1 179 ? -3.447 0.285 20.406 1 90.12 179 GLU A N 1
ATOM 1423 C CA . GLU A 1 179 ? -3.418 0.346 21.875 1 90.12 179 GLU A CA 1
ATOM 1424 C C . GLU A 1 179 ? -2.736 1.623 22.359 1 90.12 179 GLU A C 1
ATOM 1426 O O . GLU A 1 179 ? -3.129 2.193 23.375 1 90.12 179 GLU A O 1
ATOM 1431 N N . ASP A 1 180 ? -1.773 2.09 21.625 1 91.69 180 ASP A N 1
ATOM 1432 C CA . ASP A 1 180 ? -0.993 3.254 22.031 1 91.69 180 ASP A CA 1
ATOM 1433 C C . ASP A 1 180 ? -1.814 4.535 21.922 1 91.69 180 ASP A C 1
ATOM 1435 O O . ASP A 1 180 ? -1.573 5.504 22.641 1 91.69 180 ASP A O 1
ATOM 1439 N N . THR A 1 181 ? -2.816 4.582 21 1 94.19 181 THR A N 1
ATOM 1440 C CA . THR A 1 181 ? -3.635 5.773 20.828 1 94.19 181 THR A CA 1
ATOM 1441 C C . THR A 1 181 ? -4.805 5.781 21.812 1 94.19 181 THR A C 1
ATOM 1443 O O . THR A 1 181 ? -5.531 6.773 21.906 1 94.19 181 THR A O 1
ATOM 1446 N N . GLY A 1 182 ? -5.016 4.641 22.469 1 90.94 182 GLY A N 1
ATOM 1447 C CA . GLY A 1 182 ? -6.066 4.562 23.469 1 90.94 182 GLY A CA 1
ATOM 1448 C C . GLY A 1 182 ? -7.461 4.707 22.891 1 90.94 182 GLY A C 1
ATOM 1449 O O . GLY A 1 182 ? -7.832 3.98 21.969 1 90.94 182 GLY A O 1
ATOM 1450 N N . ARG A 1 183 ? -8.18 5.703 23.391 1 92.12 183 ARG A N 1
ATOM 1451 C CA . ARG A 1 183 ? -9.578 5.887 23 1 92.12 183 ARG A CA 1
ATOM 1452 C C . ARG A 1 183 ? -9.695 6.863 21.844 1 92.12 183 ARG A C 1
ATOM 1454 O O . ARG A 1 183 ? -10.773 7.402 21.578 1 92.12 183 ARG A O 1
ATOM 1461 N N . PHE A 1 184 ? -8.57 7.016 21.109 1 94.88 184 PHE A N 1
ATOM 1462 C CA . PHE A 1 184 ? -8.594 8.031 20.062 1 94.88 184 PHE A CA 1
ATOM 1463 C C . PHE A 1 184 ? -8.117 7.457 18.734 1 94.88 184 PHE A C 1
ATOM 1465 O O . PHE A 1 184 ? -7.367 6.48 18.719 1 94.88 184 PHE A O 1
ATOM 1472 N N . MET A 1 185 ? -8.633 8.094 17.688 1 96.31 185 MET A N 1
ATOM 1473 C CA . MET A 1 185 ? -8.062 7.996 16.359 1 96.31 185 MET A CA 1
ATOM 1474 C C . MET A 1 185 ? -7.156 9.188 16.062 1 96.31 185 MET A C 1
ATOM 1476 O O . MET A 1 185 ? -7.535 10.336 16.297 1 96.31 185 MET A O 1
ATOM 1480 N N . ALA A 1 186 ? -6.012 8.898 15.609 1 97.88 186 ALA A N 1
ATOM 1481 C CA . ALA A 1 186 ? -5.129 9.977 15.18 1 97.88 186 ALA A CA 1
ATOM 1482 C C . ALA A 1 186 ? -5.105 10.094 13.656 1 97.88 186 ALA A C 1
ATOM 1484 O O . ALA A 1 186 ? -4.977 9.086 12.953 1 97.88 186 ALA A O 1
ATOM 1485 N N . ILE A 1 187 ? -5.273 11.273 13.125 1 98.19 187 ILE A N 1
ATOM 1486 C CA . ILE A 1 187 ? -5.168 11.594 11.703 1 98.19 187 ILE A CA 1
ATOM 1487 C C . ILE A 1 187 ? -4.012 12.562 11.477 1 98.19 187 ILE A C 1
ATOM 1489 O O . ILE A 1 187 ? -3.9 13.578 12.156 1 98.19 187 ILE A O 1
ATOM 1493 N N . LEU A 1 188 ? -3.199 12.188 10.508 1 98.62 188 LEU A N 1
ATOM 1494 C CA . LEU A 1 188 ? -2.008 12.984 10.219 1 98.62 188 LEU A CA 1
ATOM 1495 C C . LEU A 1 188 ? -1.862 13.227 8.727 1 98.62 188 LEU A C 1
ATOM 1497 O O . LEU A 1 188 ? -1.156 12.492 8.039 1 98.62 188 LEU A O 1
ATOM 1501 N N . PRO A 1 189 ? -2.535 14.25 8.172 1 98.75 189 PRO A N 1
ATOM 1502 C CA . PRO A 1 189 ? -2.219 14.688 6.809 1 98.75 189 PRO A CA 1
ATOM 1503 C C . PRO A 1 189 ? -0.863 15.383 6.715 1 98.75 189 PRO A C 1
ATOM 1505 O O . PRO A 1 189 ? -0.526 16.203 7.566 1 98.75 189 PRO A O 1
ATOM 1508 N N . ILE A 1 190 ? -0.091 14.984 5.75 1 98.88 190 ILE A N 1
ATOM 1509 C CA . ILE A 1 190 ? 1.218 15.562 5.469 1 98.88 190 ILE A CA 1
ATOM 1510 C C . ILE A 1 190 ? 1.295 15.984 4.004 1 98.88 190 ILE A C 1
ATOM 1512 O O . ILE A 1 190 ? 0.977 15.195 3.109 1 98.88 190 ILE A O 1
ATOM 1516 N N . ALA A 1 191 ? 1.724 17.188 3.791 1 98.88 191 ALA A N 1
ATOM 1517 C CA . ALA A 1 191 ? 2.002 17.672 2.439 1 98.88 191 ALA A CA 1
ATOM 1518 C C . ALA A 1 191 ? 3.447 18.141 2.311 1 98.88 191 ALA A C 1
ATOM 1520 O O . ALA A 1 191 ? 3.949 18.859 3.176 1 98.88 191 ALA A O 1
ATOM 1521 N N . PHE A 1 192 ? 4.023 17.688 1.257 1 98.81 192 PHE A N 1
ATOM 1522 C CA . PHE A 1 192 ? 5.383 18.109 0.924 1 98.81 192 PHE A CA 1
ATOM 1523 C C . PHE A 1 192 ? 5.387 19 -0.31 1 98.81 192 PHE A C 1
ATOM 1525 O O . PHE A 1 192 ? 4.695 18.719 -1.291 1 98.81 192 PHE A O 1
ATOM 1532 N N . GLU A 1 193 ? 6.07 20.062 -0.196 1 98.75 193 GLU A N 1
ATOM 1533 C CA . GLU A 1 193 ? 6.527 20.828 -1.354 1 98.75 193 GLU A CA 1
ATOM 1534 C C . GLU A 1 193 ? 8.016 20.609 -1.607 1 98.75 193 GLU A C 1
ATOM 1536 O O . GLU A 1 193 ? 8.859 21.062 -0.833 1 98.75 193 GLU A O 1
ATOM 1541 N N . ILE A 1 194 ? 8.281 19.969 -2.703 1 98.81 194 ILE A N 1
ATOM 1542 C CA . ILE A 1 194 ? 9.641 19.484 -2.928 1 98.81 194 ILE A CA 1
ATOM 1543 C C . ILE A 1 194 ? 10.219 20.125 -4.188 1 98.81 194 ILE A C 1
ATOM 1545 O O . ILE A 1 194 ? 9.555 20.172 -5.227 1 98.81 194 ILE A O 1
ATOM 1549 N N . THR A 1 195 ? 11.359 20.688 -4.105 1 98.69 195 THR A N 1
ATOM 1550 C CA . THR A 1 195 ? 12.188 21.094 -5.234 1 98.69 195 THR A CA 1
ATOM 1551 C C . THR A 1 195 ? 13.547 20.406 -5.18 1 98.69 195 THR A C 1
ATOM 1553 O O . THR A 1 195 ? 14.195 20.391 -4.133 1 98.69 195 THR A O 1
ATOM 1556 N N . VAL A 1 196 ? 13.922 19.844 -6.227 1 98.69 196 VAL A N 1
ATOM 1557 C CA . VAL A 1 196 ? 15.188 19.141 -6.273 1 98.69 196 VAL A CA 1
ATOM 1558 C C . VAL A 1 196 ? 15.938 19.5 -7.551 1 98.69 196 VAL A C 1
ATOM 1560 O O . VAL A 1 196 ? 15.336 19.656 -8.617 1 98.69 196 VAL A O 1
ATOM 1563 N N . ASP A 1 197 ? 17.234 19.656 -7.473 1 98.25 197 ASP A N 1
ATOM 1564 C CA . ASP A 1 197 ? 18.078 20.016 -8.617 1 98.25 197 ASP A CA 1
ATOM 1565 C C . ASP A 1 197 ? 18.406 18.781 -9.453 1 98.25 197 ASP A C 1
ATOM 1567 O O . ASP A 1 197 ? 19.578 18.453 -9.664 1 98.25 197 ASP A O 1
ATOM 1571 N N . VAL A 1 198 ? 17.453 18.141 -9.906 1 97.19 198 VAL A N 1
ATOM 1572 C CA . VAL A 1 198 ? 17.516 16.969 -10.781 1 97.19 198 VAL A CA 1
ATOM 1573 C C . VAL A 1 198 ? 16.375 17.031 -11.797 1 97.19 198 VAL A C 1
ATOM 1575 O O . VAL A 1 198 ? 15.25 17.406 -11.461 1 97.19 198 VAL A O 1
ATOM 1578 N N . GLN A 1 199 ? 16.688 16.734 -13.023 1 97.06 199 GLN A N 1
ATOM 1579 C CA . GLN A 1 199 ? 15.656 16.656 -14.055 1 97.06 199 GLN A CA 1
ATOM 1580 C C . GLN A 1 199 ? 14.68 15.516 -13.781 1 97.06 199 GLN A C 1
ATOM 1582 O O . GLN A 1 199 ? 15.07 14.484 -13.242 1 97.06 199 GLN A O 1
ATOM 1587 N N . LYS A 1 200 ? 13.461 15.688 -14.234 1 95.69 200 LYS A N 1
ATOM 1588 C CA . LYS A 1 200 ? 12.383 14.758 -13.898 1 95.69 200 LYS A CA 1
ATOM 1589 C C . LYS A 1 200 ? 12.711 13.344 -14.359 1 95.69 200 LYS A C 1
ATOM 1591 O O . LYS A 1 200 ? 12.555 12.383 -13.602 1 95.69 200 LYS A O 1
ATOM 1596 N N . GLN A 1 201 ? 13.18 13.203 -15.562 1 91.25 201 GLN A N 1
ATOM 1597 C CA . GLN A 1 201 ? 13.453 11.883 -16.125 1 91.25 201 GLN A CA 1
ATOM 1598 C C . GLN A 1 201 ? 14.461 11.117 -15.266 1 91.25 201 GLN A C 1
ATOM 1600 O O . GLN A 1 201 ? 14.383 9.891 -15.141 1 91.25 201 GLN A O 1
ATOM 1605 N N . GLN A 1 202 ? 15.352 11.828 -14.727 1 91 202 GLN A N 1
ATOM 1606 C CA . GLN A 1 202 ? 16.328 11.219 -13.828 1 91 202 GLN A CA 1
ATOM 1607 C C . GLN A 1 202 ? 15.727 10.992 -12.438 1 91 202 GLN A C 1
ATOM 1609 O O . GLN A 1 202 ? 15.977 9.969 -11.812 1 91 202 GLN A O 1
ATOM 1614 N N . LEU A 1 203 ? 14.922 11.914 -12.031 1 94.12 203 LEU A N 1
ATOM 1615 C CA . LEU A 1 203 ? 14.32 11.891 -10.703 1 94.12 203 LEU A CA 1
ATOM 1616 C C . LEU A 1 203 ? 13.445 10.656 -10.531 1 94.12 203 LEU A C 1
ATOM 1618 O O . LEU A 1 203 ? 13.367 10.086 -9.438 1 94.12 203 LEU A O 1
ATOM 1622 N N . LEU A 1 204 ? 12.789 10.266 -11.539 1 88.44 204 LEU A N 1
ATOM 1623 C CA . LEU A 1 204 ? 11.859 9.148 -11.508 1 88.44 204 LEU A CA 1
ATOM 1624 C C . LEU A 1 204 ? 12.555 7.863 -11.07 1 88.44 204 LEU A C 1
ATOM 1626 O O . LEU A 1 204 ? 11.906 6.906 -10.648 1 88.44 204 LEU A O 1
ATOM 1630 N N . PHE A 1 205 ? 13.898 7.941 -11.062 1 79 205 PHE A N 1
ATOM 1631 C CA . PHE A 1 205 ? 14.633 6.707 -10.805 1 79 205 PHE A CA 1
ATOM 1632 C C . PHE A 1 205 ? 15.664 6.918 -9.703 1 79 205 PHE A C 1
ATOM 1634 O O . PHE A 1 205 ? 16.578 6.109 -9.547 1 79 205 PHE A O 1
ATOM 1641 N N . ILE A 1 206 ? 15.555 8 -8.984 1 86.5 206 ILE A N 1
ATOM 1642 C CA . ILE A 1 206 ? 16.469 8.289 -7.879 1 86.5 206 ILE A CA 1
ATOM 1643 C C . ILE A 1 206 ? 16.297 7.234 -6.785 1 86.5 206 ILE A C 1
ATOM 1645 O O . ILE A 1 206 ? 15.211 6.715 -6.574 1 86.5 206 ILE A O 1
ATOM 1649 N N . THR A 1 207 ? 17.422 6.941 -6.074 1 79.88 207 THR A N 1
ATOM 1650 C CA . THR A 1 207 ? 17.422 5.965 -4.992 1 79.88 207 THR A CA 1
ATOM 1651 C C . THR A 1 207 ? 17.797 6.625 -3.668 1 79.88 207 THR A C 1
ATOM 1653 O O . THR A 1 207 ? 18.141 7.809 -3.635 1 79.88 207 THR A O 1
ATOM 1656 N N . ILE A 1 208 ? 17.766 5.793 -2.641 1 83.69 208 ILE A N 1
ATOM 1657 C CA . ILE A 1 208 ? 18.031 6.328 -1.31 1 83.69 208 ILE A CA 1
ATOM 1658 C C . ILE A 1 208 ? 19.516 6.633 -1.168 1 83.69 208 ILE A C 1
ATOM 1660 O O . ILE A 1 208 ? 19.922 7.348 -0.251 1 83.69 208 ILE A O 1
ATOM 1664 N N . LYS A 1 209 ? 20.328 6.137 -2.004 1 79.94 209 LYS A N 1
ATOM 1665 C CA . LYS A 1 209 ? 21.781 6.34 -1.911 1 79.94 209 LYS A CA 1
ATOM 1666 C C . LYS A 1 209 ? 22.203 7.598 -2.666 1 79.94 209 LYS A C 1
ATOM 1668 O O . LYS A 1 209 ? 23.328 8.07 -2.502 1 79.94 209 LYS A O 1
ATOM 1673 N N . ASP A 1 210 ? 21.328 8.109 -3.494 1 86.19 210 ASP A N 1
ATOM 1674 C CA . ASP A 1 210 ? 21.641 9.297 -4.277 1 86.19 210 ASP A CA 1
ATOM 1675 C C . ASP A 1 210 ? 21.594 10.555 -3.412 1 86.19 210 ASP A C 1
ATOM 1677 O O . ASP A 1 210 ? 20.922 10.578 -2.375 1 86.19 210 ASP A O 1
ATOM 1681 N N . SER A 1 211 ? 22.406 11.477 -3.887 1 94.19 211 SER A N 1
ATOM 1682 C CA . SER A 1 211 ? 22.406 12.797 -3.268 1 94.19 211 SER A CA 1
ATOM 1683 C C . SER A 1 211 ? 22.031 13.875 -4.273 1 94.19 211 SER A C 1
ATOM 1685 O O . SER A 1 211 ? 22.359 13.773 -5.453 1 94.19 211 SER A O 1
ATOM 1687 N N . ALA A 1 212 ? 21.328 14.805 -3.783 1 97.12 212 ALA A N 1
ATOM 1688 C CA . ALA A 1 212 ? 20.984 15.977 -4.578 1 97.12 212 ALA A CA 1
ATOM 1689 C C . ALA A 1 212 ? 20.625 17.156 -3.684 1 97.12 212 ALA A C 1
ATOM 1691 O O . ALA A 1 212 ? 20.5 17.016 -2.467 1 97.12 212 ALA A O 1
ATOM 1692 N N . ARG A 1 213 ? 20.578 18.281 -4.297 1 98.38 213 ARG A N 1
ATOM 1693 C CA . ARG A 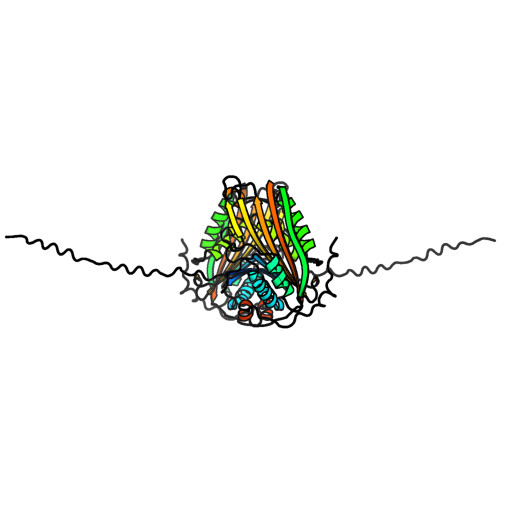1 213 ? 20.141 19.469 -3.561 1 98.38 213 ARG A CA 1
ATOM 1694 C C . ARG A 1 213 ? 18.625 19.531 -3.484 1 98.38 213 ARG A C 1
ATOM 1696 O O . ARG A 1 213 ? 17.938 19.625 -4.512 1 98.38 213 ARG A O 1
ATOM 1703 N N . TYR A 1 214 ? 18.156 19.5 -2.238 1 98.62 214 TYR A N 1
ATOM 1704 C CA . TYR A 1 214 ? 16.719 19.484 -2.012 1 98.62 214 TYR A CA 1
ATOM 1705 C C . TYR A 1 214 ? 16.281 20.734 -1.242 1 98.62 214 TYR A C 1
ATOM 1707 O O . TYR A 1 214 ? 17.016 21.219 -0.369 1 98.62 214 TYR A O 1
ATOM 1715 N N . GLU A 1 215 ? 15.18 21.188 -1.611 1 98.69 215 GLU A N 1
ATOM 1716 C CA . GLU A 1 215 ? 14.352 22.062 -0.782 1 98.69 215 GLU A CA 1
ATOM 1717 C C . GLU A 1 215 ? 13 21.406 -0.488 1 98.69 215 GLU A C 1
ATOM 1719 O O . GLU A 1 215 ? 12.227 21.141 -1.406 1 98.69 215 GLU A O 1
ATOM 1724 N N . VAL A 1 216 ? 12.766 21.109 0.779 1 98.81 216 VAL A N 1
ATOM 1725 C CA . VAL A 1 216 ? 11.531 20.438 1.167 1 98.81 216 VAL A CA 1
ATOM 1726 C C . VAL A 1 216 ? 10.797 21.266 2.219 1 98.81 216 VAL A C 1
ATOM 1728 O O . VAL A 1 216 ? 11.328 21.516 3.307 1 98.81 216 VAL A O 1
ATOM 1731 N N . LYS A 1 217 ? 9.672 21.703 1.895 1 98.81 217 LYS A N 1
ATOM 1732 C CA . LYS A 1 217 ? 8.734 22.281 2.855 1 98.81 217 LYS A CA 1
ATOM 1733 C C . LYS A 1 217 ? 7.684 21.25 3.281 1 98.81 217 LYS A C 1
ATOM 1735 O O . LYS A 1 217 ? 7.172 20.5 2.451 1 98.81 217 LYS A O 1
ATOM 1740 N N . MET A 1 218 ? 7.469 21.203 4.57 1 98.75 218 MET A N 1
ATOM 1741 C CA . MET A 1 218 ? 6.508 20.25 5.117 1 98.75 218 MET A CA 1
ATOM 1742 C C . MET A 1 218 ? 5.363 20.984 5.82 1 98.75 218 MET A C 1
ATOM 1744 O O . MET A 1 218 ? 5.598 21.875 6.625 1 98.75 218 MET A O 1
ATOM 1748 N N . LYS A 1 219 ? 4.133 20.641 5.426 1 98.88 219 LYS A N 1
ATOM 1749 C CA . LYS A 1 219 ? 2.908 21.031 6.121 1 98.88 219 LYS A CA 1
ATOM 1750 C C . LYS A 1 219 ? 2.189 19.812 6.691 1 98.88 219 LYS A C 1
ATOM 1752 O O . LYS A 1 219 ? 1.884 18.859 5.961 1 98.88 219 LYS A O 1
ATOM 1757 N N . ALA A 1 220 ? 2.01 19.828 7.961 1 98.69 220 ALA A N 1
ATOM 1758 C CA . ALA A 1 220 ? 1.364 18.688 8.5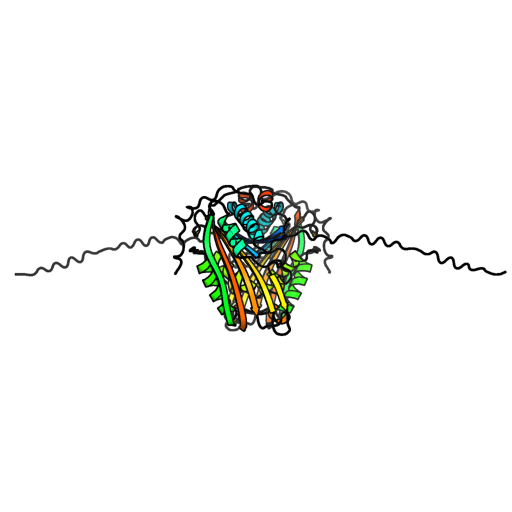94 1 98.69 220 ALA A CA 1
ATOM 1759 C C . ALA A 1 220 ? 0.693 19.078 9.906 1 98.69 220 ALA A C 1
ATOM 1761 O O . ALA A 1 220 ? 1.075 20.078 10.523 1 98.69 220 ALA A O 1
ATOM 1762 N N . LEU A 1 221 ? -0.272 18.391 10.273 1 98.31 221 LEU A N 1
ATOM 1763 C CA . LEU A 1 221 ? -0.88 18.484 11.594 1 98.31 221 LEU A CA 1
ATOM 1764 C C . LEU A 1 221 ? -1.419 17.141 12.047 1 98.31 221 LEU A C 1
ATOM 1766 O O . LEU A 1 221 ? -1.716 16.266 11.219 1 98.31 221 LEU A O 1
ATOM 1770 N N . THR A 1 222 ? -1.452 16.969 13.359 1 98.12 222 THR A N 1
ATOM 1771 C CA . THR A 1 222 ? -2.082 15.797 13.938 1 98.12 222 THR A CA 1
ATOM 1772 C C . THR A 1 222 ? -3.354 16.172 14.688 1 98.12 222 THR A C 1
ATOM 1774 O O . THR A 1 222 ? -3.336 17.062 15.539 1 98.12 222 THR A O 1
ATOM 1777 N N . VAL A 1 223 ? -4.395 15.516 14.328 1 97.62 223 VAL A N 1
ATOM 1778 C CA . VAL A 1 223 ? -5.648 15.656 15.062 1 97.62 223 VAL A CA 1
ATOM 1779 C C . VAL A 1 223 ? -6.07 14.312 15.641 1 97.62 223 VAL A C 1
ATOM 1781 O O . VAL A 1 223 ? -5.938 13.281 14.977 1 97.62 223 VAL A O 1
ATOM 1784 N N . VAL A 1 224 ? -6.441 14.352 16.875 1 96.81 224 VAL A N 1
ATOM 1785 C CA . VAL A 1 224 ? -6.988 13.148 17.516 1 96.81 224 VAL A CA 1
ATOM 1786 C C . VAL A 1 224 ? -8.484 13.328 17.734 1 96.81 224 VAL A C 1
ATOM 1788 O O . VAL A 1 224 ? -8.945 14.414 18.094 1 96.81 224 VAL A O 1
ATOM 1791 N N . GLN A 1 225 ? -9.211 12.328 17.422 1 96 225 GLN A N 1
ATOM 1792 C CA . GLN A 1 225 ? -10.648 12.305 17.656 1 96 225 GLN A CA 1
ATOM 1793 C C . GLN A 1 225 ? -11.062 11.07 18.438 1 96 225 GLN A C 1
ATOM 1795 O O . GLN A 1 225 ? -10.516 9.984 18.234 1 96 225 GLN A O 1
ATOM 1800 N N . ALA A 1 226 ? -12.016 11.281 19.297 1 95.62 226 ALA A N 1
ATOM 1801 C CA . ALA A 1 226 ? -12.547 10.141 20.047 1 95.62 226 ALA A CA 1
ATOM 1802 C C . ALA A 1 226 ? -13.047 9.055 19.094 1 95.62 226 ALA A C 1
ATOM 1804 O O . ALA A 1 226 ? -13.664 9.359 18.062 1 95.62 226 ALA A O 1
ATOM 1805 N N . LEU A 1 227 ? -12.812 7.875 19.578 1 94.69 227 LEU A N 1
ATOM 1806 C CA . LEU A 1 227 ? -13.188 6.734 18.75 1 94.69 227 LEU A CA 1
ATOM 1807 C C . LEU A 1 227 ? -14.703 6.613 18.641 1 94.69 227 LEU A C 1
ATOM 1809 O O . LEU A 1 227 ? -15.422 6.828 19.609 1 94.69 227 LEU A O 1
ATOM 1813 N N . ASP A 1 228 ? -15.008 6.34 17.422 1 88.62 228 ASP A N 1
ATOM 1814 C CA . ASP A 1 228 ? -16.391 5.945 17.125 1 88.62 228 ASP A CA 1
ATOM 1815 C C . ASP A 1 228 ? -16.422 4.645 16.328 1 88.62 228 ASP A C 1
ATOM 1817 O O . ASP A 1 228 ? -15.75 4.516 15.305 1 88.62 228 ASP A O 1
ATOM 1821 N N . SER A 1 229 ? -17.047 3.631 16.891 1 81.38 229 SER A N 1
ATOM 1822 C CA . SER A 1 229 ? -17.109 2.344 16.219 1 81.38 229 SER A CA 1
ATOM 1823 C C . SER A 1 229 ? -18.328 2.256 15.305 1 81.38 229 SER A C 1
ATOM 1825 O O . SER A 1 229 ? -19.406 2.746 15.656 1 81.38 229 SER A O 1
ATOM 1827 N N . TYR A 1 230 ? -18.141 1.85 14.094 1 84.94 230 TYR A N 1
ATOM 1828 C CA . TYR A 1 230 ? -19.188 1.67 13.094 1 84.94 230 TYR A CA 1
ATOM 1829 C C . TYR A 1 230 ? -19.094 0.29 12.453 1 84.94 230 TYR A C 1
ATOM 1831 O O . TYR A 1 230 ? -18.453 0.121 11.414 1 84.94 230 TYR A O 1
ATOM 1839 N N . ASN A 1 231 ? -19.766 -0.587 13.094 1 88 231 ASN A N 1
ATOM 1840 C CA . ASN A 1 231 ? -19.797 -1.947 12.57 1 88 231 ASN A CA 1
ATOM 1841 C C . ASN A 1 231 ? -20.984 -2.174 11.648 1 88 231 ASN A C 1
ATOM 1843 O O . ASN A 1 231 ? -21.984 -2.75 12.055 1 88 231 ASN A O 1
ATOM 1847 N N . ALA A 1 232 ? -20.797 -1.628 10.422 1 89.5 232 ALA A N 1
ATOM 1848 C CA . ALA A 1 232 ? -21.828 -1.689 9.391 1 89.5 232 ALA A CA 1
ATOM 1849 C C . ALA A 1 232 ? -21.375 -2.539 8.211 1 89.5 232 ALA A C 1
ATOM 1851 O O . ALA A 1 232 ? -20.203 -2.949 8.141 1 89.5 232 ALA A O 1
ATOM 1852 N N . PRO A 1 233 ? -22.375 -2.807 7.398 1 90.62 233 PRO A N 1
ATOM 1853 C CA . PRO A 1 233 ? -21.984 -3.529 6.188 1 90.62 233 PRO A CA 1
ATOM 1854 C C . PRO A 1 233 ? -20.859 -2.836 5.426 1 90.62 233 PRO A C 1
ATOM 1856 O O . PRO A 1 233 ? -20.812 -1.604 5.363 1 90.62 233 PRO A O 1
ATOM 1859 N N . ILE A 1 234 ? -19.984 -3.623 4.82 1 92.19 234 ILE A N 1
ATOM 1860 C CA . ILE A 1 234 ? -18.734 -3.145 4.242 1 92.19 234 ILE A CA 1
ATOM 1861 C C . ILE A 1 234 ? -19.031 -2.121 3.148 1 92.19 234 ILE A C 1
ATOM 1863 O O . ILE A 1 234 ? -18.312 -1.136 3 1 92.19 234 ILE A O 1
ATOM 1867 N N . ILE A 1 235 ? -20.125 -2.275 2.424 1 90.75 235 ILE A N 1
ATOM 1868 C CA . ILE A 1 235 ? -20.469 -1.342 1.354 1 90.75 235 ILE A CA 1
ATOM 1869 C C . ILE A 1 235 ? -20.75 0.039 1.944 1 90.75 235 ILE A C 1
ATOM 1871 O O . ILE A 1 235 ? -20.312 1.055 1.4 1 90.75 235 ILE A O 1
ATOM 1875 N N . ASP A 1 236 ? -21.375 0.055 3.035 1 90.81 236 ASP A N 1
ATOM 1876 C CA . ASP A 1 236 ? -21.719 1.315 3.691 1 90.81 236 ASP A CA 1
ATOM 1877 C C . ASP A 1 236 ? -20.469 1.983 4.262 1 90.81 236 ASP A C 1
ATOM 1879 O O . ASP A 1 236 ? -20.375 3.213 4.301 1 90.81 236 ASP A O 1
ATOM 1883 N N . VAL A 1 237 ? -19.562 1.139 4.66 1 90.94 237 VAL A N 1
ATOM 1884 C CA . VAL A 1 237 ? -18.312 1.643 5.227 1 90.94 237 VAL A CA 1
ATOM 1885 C C . VAL A 1 237 ? -17.562 2.461 4.176 1 90.94 237 VAL A C 1
ATOM 1887 O O . VAL A 1 237 ? -17.078 3.559 4.465 1 90.94 237 VAL A O 1
ATOM 1890 N N . PHE A 1 238 ? -17.547 2.035 2.969 1 90.81 238 PHE A N 1
ATOM 1891 C CA . PHE A 1 238 ? -16.766 2.693 1.931 1 90.81 238 PHE A CA 1
ATOM 1892 C C . PHE A 1 238 ? -17.578 3.781 1.244 1 90.81 238 PHE A C 1
ATOM 1894 O O . PHE A 1 238 ? -17.062 4.543 0.432 1 90.81 238 PHE A O 1
ATOM 1901 N N . ASN A 1 239 ? -18.875 3.887 1.632 1 84 239 ASN A N 1
ATOM 1902 C CA . ASN A 1 239 ? -19.734 4.941 1.103 1 84 239 ASN A CA 1
ATOM 1903 C C . ASN A 1 239 ? -20.078 5.977 2.172 1 84 239 ASN A C 1
ATOM 1905 O O . ASN A 1 239 ? -21.047 6.723 2.033 1 84 239 ASN A O 1
ATOM 1909 N N . VAL A 1 240 ? -19.281 5.922 3.125 1 76.81 240 VAL A N 1
ATOM 1910 C CA . VAL A 1 240 ? -19.594 6.816 4.238 1 76.81 240 VAL A CA 1
ATOM 1911 C C . VAL A 1 240 ? -19.344 8.266 3.82 1 76.81 240 VAL A C 1
ATOM 1913 O O . VAL A 1 240 ? -18.312 8.578 3.23 1 76.81 240 VAL A O 1
ATOM 1916 N N . ARG A 1 241 ? -20.547 9.031 3.924 1 69 241 ARG A N 1
ATOM 1917 C CA . ARG A 1 241 ? -20.453 10.461 3.643 1 69 241 ARG A CA 1
ATOM 1918 C C . ARG A 1 241 ? -20.062 11.242 4.891 1 69 241 ARG A C 1
ATOM 1920 O O . ARG A 1 241 ? -20.188 10.742 6.012 1 69 241 ARG A O 1
ATOM 1927 N N . ASN A 1 242 ? -19.359 12.336 4.793 1 61.53 242 ASN A N 1
ATOM 1928 C CA . ASN A 1 242 ? -18.922 13.195 5.891 1 61.53 242 ASN A CA 1
ATOM 1929 C C . ASN A 1 242 ? -20.094 13.562 6.805 1 61.53 242 ASN A C 1
ATOM 1931 O O . ASN A 1 242 ? -21.141 13.992 6.332 1 61.53 242 ASN A O 1
ATOM 1935 N N . TYR A 1 243 ? -20.5 12.641 7.637 1 50.22 243 TYR A N 1
ATOM 1936 C CA . TYR A 1 243 ? -21.594 13.094 8.492 1 50.22 243 TYR A CA 1
ATOM 1937 C C . TYR A 1 243 ? -21.141 14.234 9.398 1 50.22 243 TYR A C 1
ATOM 1939 O O . TYR A 1 243 ? -20 14.25 9.867 1 50.22 243 TYR A O 1
ATOM 1947 N N . SER A 1 244 ? -21.734 15.281 9.281 1 45.66 244 SER A N 1
ATOM 1948 C CA . SER A 1 244 ? -21.656 16.422 10.203 1 45.66 244 SER A CA 1
ATOM 1949 C C . SER A 1 244 ? -21.906 15.984 11.641 1 45.66 244 SER A C 1
ATOM 1951 O O . SER A 1 244 ? -23.047 15.766 12.047 1 45.66 244 SER A O 1
ATOM 1953 N N . LEU A 1 245 ? -21.172 15.109 12.141 1 42.62 245 LEU A N 1
ATOM 1954 C CA . LEU A 1 245 ? -21.422 14.883 13.562 1 42.62 245 LEU A CA 1
ATOM 1955 C C . LEU A 1 245 ? -21.406 16.203 14.328 1 42.62 245 LEU A C 1
ATOM 1957 O O . LEU A 1 245 ? -20.625 17.109 14 1 42.62 245 LEU A O 1
ATOM 1961 N N . HIS A 1 246 ? -22.328 16.344 15.258 1 39.25 246 HIS A N 1
ATOM 1962 C CA . HIS A 1 246 ? -22.688 17.5 16.078 1 39.25 246 HIS A CA 1
ATOM 1963 C C . HIS A 1 246 ? -21.469 18.016 16.859 1 39.25 246 HIS A C 1
ATOM 1965 O O . HIS A 1 246 ? -21.047 19.141 16.641 1 39.25 246 HIS A O 1
ATOM 1971 N N . ARG A 1 247 ? -21.609 18.297 18.359 1 40.59 247 ARG A N 1
ATOM 1972 C CA . ARG A 1 247 ? -21.109 19.312 19.281 1 40.59 247 ARG A CA 1
ATOM 1973 C C . ARG A 1 247 ? -19.688 18.969 19.734 1 40.59 247 ARG A C 1
ATOM 1975 O O . ARG A 1 247 ? -19.438 17.891 20.281 1 40.59 247 ARG A O 1
ATOM 1982 N N . PRO A 1 248 ? -18.547 19.703 19.422 1 41.28 248 PRO A N 1
ATOM 1983 C CA . PRO A 1 248 ? -17.156 19.578 19.859 1 41.28 248 PRO A CA 1
ATOM 1984 C C . PRO A 1 248 ? -17.016 19.469 21.375 1 41.28 248 PRO A C 1
ATOM 1986 O O . PRO A 1 248 ? -17.656 20.219 22.109 1 41.28 248 PRO A O 1
ATOM 1989 N N . ASN A 1 249 ? -16.672 18.297 21.969 1 38.12 249 ASN A N 1
ATOM 1990 C CA . ASN A 1 249 ? -16.281 18.359 23.359 1 38.12 249 ASN A CA 1
ATOM 1991 C C . ASN A 1 249 ? -14.805 18.75 23.516 1 38.12 249 ASN A C 1
ATOM 1993 O O . ASN A 1 249 ? -13.914 18 23.109 1 38.12 249 ASN A O 1
ATOM 1997 N N . HIS A 1 250 ? -14.375 19.906 23.828 1 43.28 250 HIS A N 1
ATOM 1998 C CA . HIS A 1 250 ? -13.078 20.547 23.984 1 43.28 250 HIS A CA 1
ATOM 1999 C C . HIS A 1 250 ? -12.195 19.75 24.938 1 43.28 250 HIS A C 1
ATOM 2001 O O . HIS A 1 250 ? -10.969 19.922 24.953 1 43.28 250 HIS A O 1
ATOM 2007 N N . ASN A 1 251 ? -12.578 19.016 25.953 1 45.25 251 ASN A N 1
ATOM 2008 C CA . ASN A 1 251 ? -11.719 18.531 27.031 1 45.25 251 ASN A CA 1
ATOM 2009 C C . ASN A 1 251 ? -11.242 17.109 26.766 1 45.25 251 ASN A C 1
ATOM 2011 O O . ASN A 1 251 ? -10.914 16.375 27.688 1 45.25 251 ASN A O 1
ATOM 2015 N N . ILE A 1 252 ? -11.047 16.812 25.531 1 50.34 252 ILE A N 1
ATOM 2016 C CA . ILE A 1 252 ? -10.945 15.383 25.266 1 50.34 252 ILE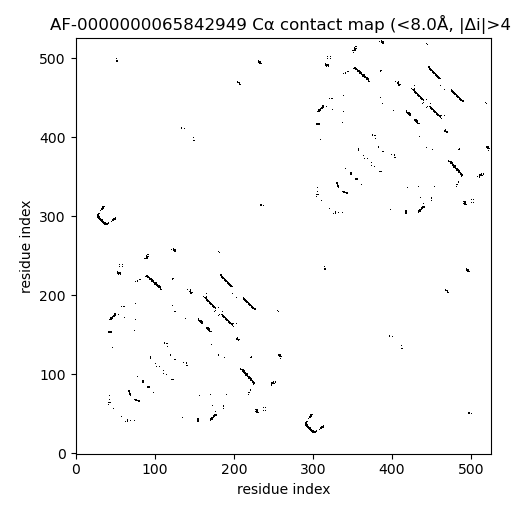 A CA 1
ATOM 2017 C C . ILE A 1 252 ? -9.484 14.945 25.391 1 50.34 252 ILE A C 1
ATOM 2019 O O . ILE A 1 252 ? -9.203 13.75 25.5 1 50.34 252 ILE A O 1
ATOM 2023 N N . LEU A 1 253 ? -8.43 15.758 25.469 1 54.19 253 LEU A N 1
ATOM 2024 C CA . LEU A 1 253 ? -7.047 15.32 25.312 1 54.19 253 LEU A CA 1
ATOM 2025 C C . LEU A 1 253 ? -6.48 14.836 26.641 1 54.19 253 LEU A C 1
ATOM 2027 O O . LEU A 1 253 ? -5.301 14.492 26.734 1 54.19 253 LEU A O 1
ATOM 2031 N N . GLN A 1 254 ? -7.125 14.758 27.641 1 51.75 254 GLN A N 1
ATOM 2032 C CA . GLN A 1 254 ? -6.531 14.516 28.938 1 51.75 254 GLN A CA 1
ATOM 2033 C C . GLN A 1 254 ? -5.895 13.133 29.016 1 51.75 254 GLN A C 1
ATOM 2035 O O . GLN A 1 254 ? -4.918 12.93 29.734 1 51.75 254 GLN A O 1
ATOM 2040 N N . ASN A 1 255 ? -6.375 12.109 28.25 1 48.78 255 ASN A N 1
ATOM 2041 C CA . ASN A 1 255 ? -5.859 10.766 28.469 1 48.78 255 ASN A CA 1
ATOM 2042 C C . ASN A 1 255 ? -4.871 10.352 27.391 1 48.78 255 ASN A C 1
ATOM 2044 O O . ASN A 1 255 ? -4.574 9.164 27.234 1 48.78 255 ASN A O 1
ATOM 2048 N N . LEU A 1 256 ? -4.434 11.281 26.641 1 55.28 256 LEU A N 1
ATOM 2049 C CA . LEU A 1 256 ? -3.508 10.906 25.594 1 55.28 256 LEU A CA 1
ATOM 2050 C C . LEU A 1 256 ? -2.062 11.078 26.047 1 55.28 256 LEU A C 1
ATOM 2052 O O . LEU A 1 256 ? -1.73 12.055 26.719 1 55.28 256 LEU A O 1
ATOM 2056 N N . ASN A 1 257 ? -1.361 10.023 26.047 1 50.28 257 ASN A N 1
ATOM 2057 C CA . ASN A 1 257 ? 0.076 10.18 26.25 1 50.28 257 ASN A CA 1
ATOM 2058 C C . ASN A 1 257 ? 0.703 11.047 25.156 1 50.28 257 ASN A C 1
ATOM 2060 O O . ASN A 1 257 ? 1.062 10.547 24.094 1 50.28 257 ASN A O 1
ATOM 2064 N N . VAL A 1 258 ? 0.557 12.328 25.344 1 56.38 258 VAL A N 1
ATOM 2065 C CA . VAL A 1 258 ? 1.048 13.297 24.359 1 56.38 258 VAL A CA 1
ATOM 2066 C C . VAL A 1 258 ? 2.539 13.539 24.578 1 56.38 258 VAL A C 1
ATOM 2068 O O . VAL A 1 258 ? 3.012 13.539 25.719 1 56.38 258 VAL A O 1
ATOM 2071 N N . ASN A 1 259 ? 3.383 13.406 23.578 1 49.69 259 ASN A N 1
ATOM 2072 C CA . ASN A 1 259 ? 4.785 13.797 23.672 1 49.69 259 ASN A CA 1
ATOM 2073 C C . ASN A 1 259 ? 4.941 15.242 24.141 1 49.69 259 ASN A C 1
ATOM 2075 O O . ASN A 1 259 ? 4.16 16.109 23.766 1 49.69 259 ASN A O 1
ATOM 2079 N N . PRO A 1 260 ? 5.664 15.469 25.172 1 42.97 260 PRO A N 1
ATOM 2080 C CA . PRO A 1 260 ? 5.926 16.859 25.547 1 42.97 260 PRO A CA 1
ATOM 2081 C C . PRO A 1 260 ? 6.398 17.703 24.359 1 42.97 260 PRO A C 1
ATOM 2083 O O . PRO A 1 260 ? 7.234 17.25 23.578 1 42.97 260 PRO A O 1
ATOM 2086 N N . ILE A 1 261 ? 5.555 18.594 23.891 1 35.38 261 ILE A N 1
ATOM 2087 C CA . ILE A 1 261 ? 5.961 19.562 22.875 1 35.38 261 ILE A CA 1
ATOM 2088 C C . ILE A 1 261 ? 7.262 20.234 23.297 1 35.38 261 ILE A C 1
ATOM 2090 O O . ILE A 1 261 ? 7.352 20.781 24.391 1 35.38 261 ILE A O 1
ATOM 2094 N N . LYS A 1 262 ? 8.492 19.812 22.844 1 37.06 262 LYS A N 1
ATOM 2095 C CA . LYS A 1 262 ? 9.672 20.609 23.141 1 37.06 262 LYS A CA 1
ATOM 2096 C C . LYS A 1 262 ? 9.484 22.047 22.672 1 37.06 262 LYS A C 1
ATOM 2098 O O . LYS A 1 262 ? 9.188 22.297 21.5 1 37.06 262 LYS A O 1
ATOM 2103 N N . SER A 1 263 ? 9.328 23.016 23.531 1 30.08 263 SER A N 1
ATOM 2104 C CA . SER A 1 263 ? 9.516 24.438 23.281 1 30.08 263 SER A CA 1
ATOM 2105 C C . SER A 1 263 ? 10.938 24.734 22.812 1 30.08 263 SER A C 1
ATOM 2107 O O . SER A 1 263 ? 11.891 24.141 23.297 1 30.08 263 SER A O 1
ATOM 2109 N N . MET B 1 1 ? -23.766 8.055 -80.938 1 26.27 1 MET B N 1
ATOM 2110 C CA . MET B 1 1 ? -24.234 7.285 -79.812 1 26.27 1 MET B CA 1
ATOM 2111 C C . MET B 1 1 ? -23.578 7.77 -78.5 1 26.27 1 MET B C 1
ATOM 2113 O O . MET B 1 1 ? -22.375 7.645 -78.312 1 26.27 1 MET B O 1
ATOM 2117 N N . HIS B 1 2 ? -24.016 8.969 -77.938 1 27.34 2 HIS B N 1
ATOM 2118 C CA . HIS B 1 2 ? -23.688 10.039 -77 1 27.34 2 HIS B CA 1
ATOM 2119 C C . HIS B 1 2 ? -23.719 9.547 -75.562 1 27.34 2 HIS B C 1
ATOM 2121 O O . HIS B 1 2 ? -24.766 9.102 -75.062 1 27.34 2 HIS B O 1
ATOM 2127 N N . LEU B 1 3 ? -22.562 8.875 -75.125 1 26.7 3 LEU B N 1
ATOM 2128 C CA . LEU B 1 3 ? -22.219 8.234 -73.875 1 26.7 3 LEU B CA 1
ATOM 2129 C C . LEU B 1 3 ? -22.391 9.203 -72.688 1 26.7 3 LEU B C 1
ATOM 2131 O O . LEU B 1 3 ? -21.609 10.156 -72.562 1 26.7 3 LEU B O 1
ATOM 2135 N N . ASN B 1 4 ? -23.672 9.617 -72.375 1 24.23 4 ASN B N 1
ATOM 2136 C CA . ASN B 1 4 ? -24.109 10.484 -71.312 1 24.23 4 ASN B CA 1
ATOM 2137 C C . ASN B 1 4 ? -23.656 9.953 -69.938 1 24.23 4 ASN B C 1
ATOM 2139 O O . ASN B 1 4 ? -24.234 9.008 -69.438 1 24.23 4 ASN B O 1
ATOM 2143 N N . ASN B 1 5 ? -22.328 9.719 -69.812 1 25.7 5 ASN B N 1
ATOM 2144 C CA . ASN B 1 5 ? -21.703 9.289 -68.562 1 25.7 5 ASN B CA 1
ATOM 2145 C C . ASN B 1 5 ? -22.109 10.195 -67.375 1 25.7 5 ASN B C 1
ATOM 2147 O O . ASN B 1 5 ? -21.672 11.344 -67.312 1 25.7 5 ASN B O 1
ATOM 2151 N N . LEU B 1 6 ? -23.453 10.18 -67.062 1 23.02 6 LEU B N 1
ATOM 2152 C CA . LEU B 1 6 ? -24.094 10.891 -65.938 1 23.02 6 LEU B CA 1
ATOM 2153 C C . LEU B 1 6 ? -23.312 10.688 -64.688 1 23.02 6 LEU B C 1
ATOM 2155 O O . LEU B 1 6 ? -23.031 9.555 -64.25 1 23.02 6 LEU B O 1
ATOM 2159 N N . ASN B 1 7 ? -22.5 11.727 -64.25 1 23.81 7 ASN B N 1
ATOM 2160 C CA . ASN B 1 7 ? -21.703 12.125 -63.094 1 23.81 7 ASN B CA 1
ATOM 2161 C C . ASN B 1 7 ? -22.5 12.031 -61.781 1 23.81 7 ASN B C 1
ATOM 2163 O O . ASN B 1 7 ? -23.203 12.977 -61.406 1 23.81 7 ASN B O 1
ATOM 2167 N N . ASN B 1 8 ? -23.359 10.992 -61.594 1 24.16 8 ASN B N 1
ATOM 2168 C CA . ASN B 1 8 ? -24.109 10.977 -60.344 1 24.16 8 ASN B CA 1
ATOM 2169 C C . ASN B 1 8 ? -23.188 11.07 -59.125 1 24.16 8 ASN B C 1
ATOM 2171 O O . ASN B 1 8 ? -22.547 10.086 -58.75 1 24.16 8 ASN B O 1
ATOM 2175 N N . PHE B 1 9 ? -22.484 12.203 -58.938 1 25.39 9 PHE B N 1
ATOM 2176 C CA . PHE B 1 9 ? -21.781 12.523 -57.688 1 25.39 9 PHE B CA 1
ATOM 2177 C C . PHE B 1 9 ? -22.719 12.438 -56.5 1 25.39 9 PHE B C 1
ATOM 2179 O O . PHE B 1 9 ? -23.547 13.32 -56.281 1 25.39 9 PHE B O 1
ATOM 2186 N N . ASN B 1 10 ? -23.406 11.312 -56.344 1 23.72 10 ASN B N 1
ATOM 2187 C CA . ASN B 1 10 ? -24.156 11.188 -55.094 1 23.72 10 ASN B CA 1
ATOM 2188 C C . ASN B 1 10 ? -23.344 11.648 -53.906 1 23.72 10 ASN B C 1
ATOM 2190 O O . ASN B 1 10 ? -22.188 11.281 -53.75 1 23.72 10 ASN B O 1
ATOM 2194 N N . ASN B 1 11 ? -23.641 12.891 -53.438 1 24.42 11 ASN B N 1
ATOM 2195 C CA . ASN B 1 11 ? -23.281 13.578 -52.219 1 24.42 11 ASN B CA 1
ATOM 2196 C C . ASN B 1 11 ? -23.406 12.664 -51 1 24.42 11 ASN B C 1
ATOM 2198 O O . ASN B 1 11 ? -24.516 12.375 -50.531 1 24.42 11 ASN B O 1
ATOM 2202 N N . LEU B 1 12 ? -22.719 11.523 -50.906 1 26.27 12 LEU B N 1
ATOM 2203 C CA . LEU B 1 12 ? -22.625 10.797 -49.656 1 26.27 12 LEU B CA 1
ATOM 2204 C C . LEU B 1 12 ? -22.281 11.734 -48.5 1 26.27 12 LEU B C 1
ATOM 2206 O O . LEU B 1 12 ? -21.156 12.211 -48.406 1 26.27 12 LEU B O 1
ATOM 2210 N N . GLU B 1 13 ? -23.219 12.648 -48.219 1 25.92 13 GLU B N 1
ATOM 2211 C CA . GLU B 1 13 ? -23.141 13.352 -46.938 1 25.92 13 GLU B CA 1
ATOM 2212 C C . GLU B 1 13 ? -22.953 12.375 -45.781 1 25.92 13 GLU B C 1
ATOM 2214 O O . GLU B 1 13 ? -23.875 11.641 -45.438 1 25.92 13 GLU B O 1
ATOM 2219 N N . ASN B 1 14 ? -21.828 11.648 -45.719 1 25.16 14 ASN B N 1
ATOM 2220 C CA . ASN B 1 14 ? -21.484 10.922 -44.5 1 25.16 14 ASN B CA 1
ATOM 2221 C C . ASN B 1 14 ? -21.609 11.812 -43.25 1 25.16 14 ASN B C 1
ATOM 2223 O O . ASN B 1 14 ? -20.812 12.734 -43.062 1 25.16 14 ASN B O 1
ATOM 2227 N N . ASN B 1 15 ? -22.859 12.164 -42.906 1 27 15 ASN B N 1
ATOM 2228 C CA . ASN B 1 15 ? -23.047 12.719 -41.562 1 27 15 ASN B CA 1
ATOM 2229 C C . ASN B 1 15 ? -22.344 11.875 -40.5 1 27 15 ASN B C 1
ATOM 2231 O O . ASN B 1 15 ? -22.812 10.781 -40.156 1 27 15 ASN B O 1
ATOM 2235 N N . GLY B 1 16 ? -21.047 11.758 -40.594 1 25.78 16 GLY B N 1
ATOM 2236 C CA . GLY B 1 16 ? -20.297 11.195 -39.469 1 25.78 16 GLY B CA 1
ATOM 2237 C C . GLY B 1 16 ? -20.75 11.742 -38.125 1 25.78 16 GLY B C 1
ATOM 2238 O O . GLY B 1 16 ? -20.422 12.883 -37.781 1 25.78 16 GLY B O 1
ATOM 2239 N N . GLU B 1 17 ? -22 11.469 -37.719 1 29.52 17 GLU B N 1
ATOM 2240 C CA . GLU B 1 17 ? -22.266 11.695 -36.312 1 29.52 17 GLU B CA 1
ATOM 2241 C C . GLU B 1 17 ? -21.109 11.195 -35.438 1 29.52 17 GLU B C 1
ATOM 2243 O O . GLU B 1 17 ? -20.828 10 -35.406 1 29.52 17 GLU B O 1
ATOM 2248 N N . TYR B 1 18 ? -20.062 11.961 -35.344 1 25.22 18 TYR B N 1
ATOM 2249 C CA . TYR B 1 18 ? -19.141 11.758 -34.25 1 25.22 18 TYR B CA 1
ATOM 2250 C C . TYR B 1 18 ? -19.891 11.609 -32.938 1 25.22 18 TYR B C 1
ATOM 2252 O O . TYR B 1 18 ? -20.516 12.562 -32.469 1 25.22 18 TYR B O 1
ATOM 2260 N N . HIS B 1 19 ? -20.531 10.508 -32.781 1 28.27 19 HIS B N 1
ATOM 2261 C CA . HIS B 1 19 ? -20.859 10.273 -31.375 1 28.27 19 HIS B CA 1
ATOM 2262 C C . HIS B 1 19 ? -19.656 10.555 -30.469 1 28.27 19 HIS B C 1
ATOM 2264 O O . HIS B 1 19 ? -18.625 9.914 -30.594 1 28.27 19 HIS B O 1
ATOM 2270 N N . CYS B 1 20 ? -19.438 11.828 -30.234 1 26.31 20 CYS B N 1
ATOM 2271 C CA . CYS B 1 20 ? -18.547 12.133 -29.125 1 26.31 20 CYS B CA 1
ATOM 2272 C C . CYS B 1 20 ? -18.75 11.141 -27.984 1 26.31 20 CYS B C 1
ATOM 2274 O O . CYS B 1 20 ? -19.781 11.164 -27.312 1 26.31 20 CYS B O 1
ATOM 2276 N N . SER B 1 21 ? -18.438 9.945 -28.25 1 31.05 21 SER B N 1
ATOM 2277 C CA . SER B 1 21 ? -18.359 9.141 -27.031 1 31.05 21 SER B CA 1
ATOM 2278 C C . SER B 1 21 ? -17.844 9.953 -25.859 1 31.05 21 SER B C 1
ATOM 2280 O O . SER B 1 21 ? -16.828 10.641 -25.969 1 31.05 21 SER B O 1
ATOM 2282 N N . GLY B 1 22 ? -18.672 10.539 -25.125 1 33.12 22 GLY B N 1
ATOM 2283 C CA . GLY B 1 22 ? -18.312 11.273 -23.922 1 33.12 22 GLY B CA 1
ATOM 2284 C C . GLY B 1 22 ? -17.062 10.734 -23.25 1 33.12 22 GLY B C 1
ATOM 2285 O O . GLY B 1 22 ? -16.656 9.602 -23.516 1 33.12 22 GLY B O 1
ATOM 2286 N N . PRO B 1 23 ? -16.188 11.609 -22.891 1 32.47 23 PRO B N 1
ATOM 2287 C CA . PRO B 1 23 ? -14.977 11.133 -22.203 1 32.47 23 PRO B CA 1
ATOM 2288 C C . PRO B 1 23 ? -15.242 9.945 -21.297 1 32.47 23 PRO B C 1
ATOM 2290 O O . PRO B 1 23 ? -16.312 9.859 -20.672 1 32.47 23 PRO B O 1
ATOM 2293 N N . ILE B 1 24 ? -15.023 8.773 -21.609 1 37.94 24 ILE B N 1
ATOM 2294 C CA . ILE B 1 24 ? -15.031 7.688 -20.641 1 37.94 24 ILE B CA 1
ATOM 2295 C C . ILE B 1 24 ? -14.672 8.227 -19.266 1 37.94 24 ILE B C 1
ATOM 2297 O O . ILE B 1 24 ? -13.547 8.68 -19.031 1 37.94 24 ILE B O 1
ATOM 2301 N N . ILE B 1 25 ? -15.562 8.828 -18.609 1 43.41 25 ILE B N 1
ATOM 2302 C CA . ILE B 1 25 ? -15.352 9.281 -17.25 1 43.41 25 ILE B CA 1
ATOM 2303 C C . ILE B 1 25 ? -14.711 8.172 -16.422 1 43.41 25 ILE B C 1
ATOM 2305 O O . ILE B 1 25 ? -15.305 7.109 -16.219 1 43.41 25 ILE B O 1
ATOM 2309 N N . LYS B 1 26 ? -13.531 7.992 -16.484 1 53.22 26 LYS B N 1
ATOM 2310 C CA . LYS B 1 26 ? -12.836 7.07 -15.594 1 53.22 26 LYS B CA 1
ATOM 2311 C C . LYS B 1 26 ? -13.336 7.211 -14.164 1 53.22 26 LYS B C 1
ATOM 2313 O O . LYS B 1 26 ? -13.32 8.305 -13.594 1 53.22 26 LYS B O 1
ATOM 2318 N N . LYS B 1 27 ? -14.164 6.246 -13.703 1 64.81 27 LYS B N 1
ATOM 2319 C CA . LYS B 1 27 ? -14.617 6.234 -12.312 1 64.81 27 LYS B CA 1
ATOM 2320 C C . LYS B 1 27 ? -13.438 6.301 -11.344 1 64.81 27 LYS B C 1
ATOM 2322 O O . LYS B 1 27 ? -12.453 5.574 -11.516 1 64.81 27 LYS B O 1
ATOM 2327 N N . PRO B 1 28 ? -13.406 7.195 -10.422 1 83.88 28 PRO B N 1
ATOM 2328 C CA . PRO B 1 28 ? -12.289 7.363 -9.484 1 83.88 28 PRO B CA 1
ATOM 2329 C C . PRO B 1 28 ? -12.086 6.148 -8.578 1 83.88 28 PRO B C 1
ATOM 2331 O O . PRO B 1 28 ? -13.016 5.359 -8.391 1 83.88 28 PRO B O 1
ATOM 2334 N N . PHE B 1 29 ? -10.867 5.918 -8.312 1 87.56 29 PHE B N 1
ATOM 2335 C CA . PHE B 1 29 ? -10.516 4.871 -7.363 1 87.56 29 PHE B CA 1
ATOM 2336 C C . PHE B 1 29 ? -9.859 5.465 -6.121 1 87.56 29 PHE B C 1
ATOM 2338 O O . PHE B 1 29 ? -9.273 6.547 -6.18 1 87.56 29 PHE B O 1
ATOM 2345 N N . ARG B 1 30 ? -10.125 4.73 -5.094 1 91.75 30 ARG B N 1
ATOM 2346 C CA . ARG B 1 30 ? -9.445 5.027 -3.836 1 91.75 30 ARG B CA 1
ATOM 2347 C C . ARG B 1 30 ? -8.406 3.961 -3.506 1 91.75 30 ARG B C 1
ATOM 2349 O O . ARG B 1 30 ? -8.695 2.764 -3.578 1 91.75 30 ARG B O 1
ATOM 2356 N N . HIS B 1 31 ? -7.188 4.418 -3.197 1 93.69 31 HIS B N 1
ATOM 2357 C CA . HIS B 1 31 ? -6.102 3.531 -2.797 1 93.69 31 HIS B CA 1
ATOM 2358 C C . HIS B 1 31 ? -5.801 3.664 -1.308 1 93.69 31 HIS B C 1
ATOM 2360 O O . HIS B 1 31 ? -5.566 4.77 -0.813 1 93.69 31 HIS B O 1
ATOM 2366 N N . ILE B 1 32 ? -5.832 2.498 -0.638 1 95.38 32 ILE B N 1
ATOM 2367 C CA . ILE B 1 32 ? -5.574 2.486 0.798 1 95.38 32 ILE B CA 1
ATOM 2368 C C . ILE B 1 32 ? -4.547 1.403 1.129 1 95.38 32 ILE B C 1
ATOM 2370 O O . ILE B 1 32 ? -4.723 0.24 0.759 1 95.38 32 ILE B O 1
ATOM 2374 N N . ALA B 1 33 ? -3.461 1.839 1.704 1 96.25 33 ALA B N 1
ATOM 2375 C CA . ALA B 1 33 ? -2.635 0.855 2.398 1 96.25 33 ALA B CA 1
ATOM 2376 C C . ALA B 1 33 ? -3.201 0.539 3.779 1 96.25 33 ALA B C 1
ATOM 2378 O O . ALA B 1 33 ? -3.102 1.353 4.699 1 96.25 33 ALA B O 1
ATOM 2379 N N . LEU B 1 34 ? -3.758 -0.639 3.9 1 96.06 34 LEU B N 1
ATOM 2380 C CA . LEU B 1 34 ? -4.523 -0.996 5.09 1 96.06 34 LEU B CA 1
ATOM 2381 C C . LEU B 1 34 ? -3.779 -2.033 5.926 1 96.06 34 LEU B C 1
ATOM 2383 O O . LEU B 1 34 ? -3.414 -3.096 5.418 1 96.06 34 LEU B O 1
ATOM 2387 N N . THR B 1 35 ? -3.529 -1.718 7.152 1 94.56 35 THR B N 1
ATOM 2388 C CA . THR B 1 35 ? -3 -2.67 8.125 1 94.56 35 THR B CA 1
ATOM 2389 C C . THR B 1 35 ? -3.984 -2.879 9.266 1 94.56 35 THR B C 1
ATOM 2391 O O . THR B 1 35 ? -4.348 -1.928 9.961 1 94.56 35 THR B O 1
ATOM 2394 N N . VAL B 1 36 ? -4.418 -4.105 9.414 1 92.5 36 VAL B N 1
ATOM 2395 C CA . VAL B 1 36 ? -5.383 -4.457 10.453 1 92.5 36 VAL B CA 1
ATOM 2396 C C . VAL B 1 36 ? -4.84 -5.613 11.289 1 92.5 36 VAL B C 1
ATOM 2398 O O . VAL B 1 36 ? -4.07 -6.441 10.797 1 92.5 36 VAL B O 1
ATOM 2401 N N . PRO B 1 37 ? -5.246 -5.641 12.594 1 87.69 37 PRO B N 1
ATOM 2402 C CA . PRO B 1 37 ? -4.887 -6.832 13.367 1 87.69 37 PRO B CA 1
ATOM 2403 C C . PRO B 1 37 ? -5.48 -8.117 12.781 1 87.69 37 PRO B C 1
ATOM 2405 O O . PRO B 1 37 ? -6.578 -8.094 12.227 1 87.69 37 PRO B O 1
ATOM 2408 N N . SER B 1 38 ? -4.656 -9.18 12.953 1 85.81 38 SER B N 1
ATOM 2409 C CA . SER B 1 38 ? -5.086 -10.469 12.422 1 85.81 38 SER B CA 1
ATOM 2410 C C . SER B 1 38 ?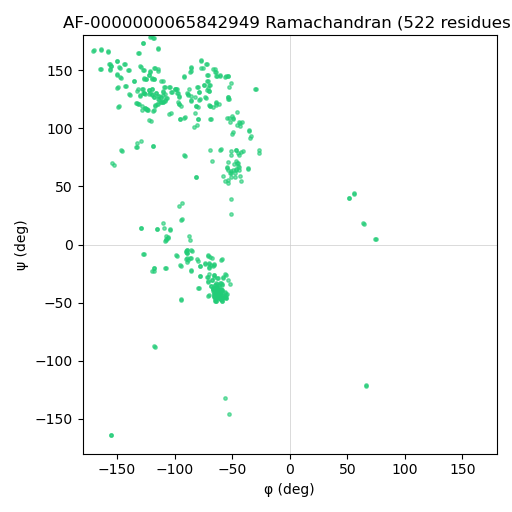 -4.734 -11.602 13.375 1 85.81 38 SER B C 1
ATOM 2412 O O . SER B 1 38 ? -3.818 -11.477 14.195 1 85.81 38 SER B O 1
ATOM 2414 N N . SER B 1 39 ? -5.566 -12.609 13.305 1 79.12 39 SER B N 1
ATOM 2415 C CA . SER B 1 39 ? -5.281 -13.789 14.117 1 79.12 39 SER B CA 1
ATOM 2416 C C . SER B 1 39 ? -4.188 -14.641 13.492 1 79.12 39 SER B C 1
ATOM 2418 O O . SER B 1 39 ? -3.457 -15.344 14.195 1 79.12 39 SER B O 1
ATOM 2420 N N . ASP B 1 40 ? -4.082 -14.547 12.211 1 80.81 40 ASP B N 1
ATOM 2421 C CA . ASP B 1 40 ? -3.127 -15.391 11.5 1 80.81 40 ASP B CA 1
ATOM 2422 C C . ASP B 1 40 ? -2.057 -14.555 10.805 1 80.81 40 ASP B C 1
ATOM 2424 O O . ASP B 1 40 ? -2.295 -13.391 10.469 1 80.81 40 ASP B O 1
ATOM 2428 N N . ILE B 1 41 ? -0.959 -15.203 10.695 1 85.44 41 ILE B N 1
ATOM 2429 C CA . ILE B 1 41 ? 0.123 -14.586 9.938 1 85.44 41 ILE B CA 1
ATOM 2430 C C . ILE B 1 41 ? -0.13 -14.766 8.445 1 85.44 41 ILE B C 1
ATOM 2432 O O . ILE B 1 41 ? -0.502 -15.852 7.992 1 85.44 41 ILE B O 1
ATOM 2436 N N . THR B 1 42 ? -0.023 -13.734 7.723 1 91.62 42 THR B N 1
ATOM 2437 C CA . THR B 1 42 ? -0.092 -13.797 6.27 1 91.62 42 THR B CA 1
ATOM 2438 C C . THR B 1 42 ? 1.299 -13.664 5.656 1 91.62 42 THR B C 1
ATOM 2440 O O . THR B 1 42 ? 2.094 -12.82 6.082 1 91.62 42 THR B O 1
ATOM 2443 N N . ASN B 1 43 ? 1.562 -14.469 4.723 1 95.44 43 ASN B N 1
ATOM 2444 C CA . ASN B 1 43 ? 2.918 -14.562 4.191 1 95.44 43 ASN B CA 1
ATOM 2445 C C . ASN B 1 43 ? 3.018 -13.93 2.805 1 95.44 43 ASN B C 1
ATOM 2447 O O . ASN B 1 43 ? 4.031 -14.086 2.119 1 95.44 43 ASN B O 1
ATOM 2451 N N . PHE B 1 44 ? 1.904 -13.328 2.379 1 97.44 44 PHE B N 1
ATOM 2452 C CA . PHE B 1 44 ? 1.897 -12.641 1.092 1 97.44 44 PHE B CA 1
ATOM 2453 C C . PHE B 1 44 ? 1.808 -11.133 1.282 1 97.44 44 PHE B C 1
ATOM 2455 O O . PHE B 1 44 ? 1.171 -10.656 2.225 1 97.44 44 PHE B O 1
ATOM 2462 N N . ASN B 1 45 ? 2.551 -10.438 0.452 1 96.69 45 ASN B N 1
ATOM 2463 C CA . ASN B 1 45 ? 2.158 -9.055 0.196 1 96.69 45 ASN B CA 1
ATOM 2464 C C . ASN B 1 45 ? 0.852 -8.977 -0.588 1 96.69 45 ASN B C 1
ATOM 2466 O O . ASN B 1 45 ? 0.825 -9.266 -1.787 1 96.69 45 ASN B O 1
ATOM 2470 N N . GLU B 1 46 ? -0.216 -8.578 0.039 1 97.69 46 GLU B N 1
ATOM 2471 C CA . GLU B 1 46 ? -1.562 -8.711 -0.511 1 97.69 46 GLU B CA 1
ATOM 2472 C C . GLU B 1 46 ? -2.006 -7.422 -1.2 1 97.69 46 GLU B C 1
ATOM 2474 O O . GLU B 1 46 ? -2.01 -6.352 -0.586 1 97.69 46 GLU B O 1
ATOM 2479 N N . ILE B 1 47 ? -2.43 -7.566 -2.404 1 97.94 47 ILE B N 1
ATOM 2480 C CA . ILE B 1 47 ? -2.879 -6.441 -3.215 1 97.94 47 ILE B CA 1
ATOM 2481 C C . ILE B 1 47 ? -4.285 -6.715 -3.74 1 97.94 47 ILE B C 1
ATOM 2483 O O . ILE B 1 47 ? -4.492 -7.637 -4.531 1 97.94 47 ILE B O 1
ATOM 2487 N N . PHE B 1 48 ? -5.242 -5.871 -3.334 1 97.81 48 PHE B N 1
ATOM 2488 C CA . PHE B 1 48 ? -6.641 -6.051 -3.697 1 97.81 48 PHE B CA 1
ATOM 2489 C C . PHE B 1 48 ? -7.105 -4.945 -4.637 1 97.81 48 PHE B C 1
ATOM 2491 O O . PHE B 1 48 ? -6.996 -3.76 -4.312 1 97.81 48 PHE B O 1
ATOM 2498 N N . TYR B 1 49 ? -7.559 -5.328 -5.742 1 96.94 49 TYR B N 1
ATOM 2499 C CA . TYR B 1 49 ? -8.266 -4.469 -6.688 1 96.94 49 TYR B CA 1
ATOM 2500 C C . TYR B 1 49 ? -9.688 -4.965 -6.914 1 96.94 49 TYR B C 1
ATOM 2502 O O . TYR B 1 49 ? -9.953 -5.711 -7.859 1 96.94 49 TYR B O 1
ATOM 2510 N N . VAL B 1 50 ? -10.609 -4.543 -6.008 1 96.5 50 VAL B N 1
ATOM 2511 C CA . VAL B 1 50 ? -11.93 -5.164 -5.961 1 96.5 50 VAL B CA 1
ATOM 2512 C C . VAL B 1 50 ? -12.961 -4.148 -5.484 1 96.5 50 VAL B C 1
ATOM 2514 O O . VAL B 1 50 ? -12.617 -3.156 -4.84 1 96.5 50 VAL B O 1
ATOM 2517 N N . GLU B 1 51 ? -14.227 -4.418 -5.82 1 94.19 51 GLU B N 1
ATOM 2518 C CA . GLU B 1 51 ? -15.328 -3.67 -5.215 1 94.19 51 GLU B CA 1
ATOM 2519 C C . GLU B 1 51 ? -15.547 -4.082 -3.764 1 94.19 51 GLU B C 1
ATOM 2521 O O . GLU B 1 51 ? -15.25 -5.219 -3.385 1 94.19 51 GLU B O 1
ATOM 2526 N N . PRO B 1 52 ? -16.125 -3.221 -2.949 1 93.5 52 PRO B N 1
ATOM 2527 C CA . PRO B 1 52 ? -16.203 -3.455 -1.506 1 93.5 52 PRO B CA 1
ATOM 2528 C C . PRO B 1 52 ? -16.953 -4.746 -1.161 1 93.5 52 PRO B C 1
ATOM 2530 O O . PRO B 1 52 ? -16.531 -5.477 -0.256 1 93.5 52 PRO B O 1
ATOM 2533 N N . GLN B 1 53 ? -17.953 -5.047 -1.854 1 93.5 53 GLN B N 1
ATOM 2534 C CA . GLN B 1 53 ? -18.781 -6.203 -1.505 1 93.5 53 GLN B CA 1
ATOM 2535 C C . GLN B 1 53 ? -18.016 -7.504 -1.738 1 93.5 53 GLN B C 1
ATOM 2537 O O . GLN B 1 53 ? -18.438 -8.57 -1.289 1 93.5 53 GLN B O 1
ATOM 2542 N N . TYR B 1 54 ? -16.828 -7.434 -2.418 1 95.88 54 TYR B N 1
ATOM 2543 C CA . TYR B 1 54 ? -16.109 -8.648 -2.752 1 95.88 54 TYR B CA 1
ATOM 2544 C C . TYR B 1 54 ? -14.852 -8.789 -1.901 1 95.88 54 TYR B C 1
ATOM 2546 O O . TYR B 1 54 ? -14.062 -9.719 -2.084 1 95.88 54 TYR B O 1
ATOM 2554 N N . ILE B 1 55 ? -14.625 -7.91 -1 1 95.69 55 ILE B N 1
ATOM 2555 C CA . ILE B 1 55 ? -13.438 -7.934 -0.147 1 95.69 55 ILE B CA 1
ATOM 2556 C C . ILE B 1 55 ? -13.43 -9.219 0.684 1 95.69 55 ILE B C 1
ATOM 2558 O O . ILE B 1 55 ? -12.383 -9.844 0.853 1 95.69 55 ILE B O 1
ATOM 2562 N N . ALA B 1 56 ? -14.578 -9.625 1.144 1 93.62 56 ALA B N 1
ATOM 2563 C CA . ALA B 1 56 ? -14.656 -10.836 1.95 1 93.62 56 ALA B CA 1
ATOM 2564 C C . ALA B 1 56 ? -14.203 -12.055 1.149 1 93.62 56 ALA B C 1
ATOM 2566 O O . ALA B 1 56 ? -13.477 -12.914 1.665 1 93.62 56 ALA B O 1
ATOM 2567 N N . GLN B 1 57 ? -14.688 -12.117 -0.061 1 94.69 57 GLN B N 1
ATOM 2568 C CA . GLN B 1 57 ? -14.273 -13.219 -0.926 1 94.69 57 GLN B CA 1
ATOM 2569 C C . GLN B 1 57 ? -12.766 -13.188 -1.169 1 94.69 57 GLN B C 1
ATOM 2571 O O . GLN B 1 57 ? -12.109 -14.227 -1.127 1 94.69 57 GLN B O 1
ATOM 2576 N N . ALA B 1 58 ? -12.227 -12.008 -1.449 1 96.5 58 ALA B N 1
ATOM 2577 C CA . ALA B 1 58 ? -10.789 -11.852 -1.651 1 96.5 58 ALA B CA 1
ATOM 2578 C C . ALA B 1 58 ? -10.008 -12.352 -0.44 1 96.5 58 ALA B C 1
ATOM 2580 O O . ALA B 1 58 ? -9.039 -13.094 -0.586 1 96.5 58 ALA B O 1
ATOM 2581 N N . ILE B 1 59 ? -10.461 -11.977 0.723 1 94.75 59 ILE B N 1
ATOM 2582 C CA . ILE B 1 59 ? -9.789 -12.359 1.957 1 94.75 59 ILE B CA 1
ATOM 2583 C C . ILE B 1 59 ? -9.852 -13.875 2.125 1 94.75 59 ILE B C 1
ATOM 2585 O O . ILE B 1 59 ? -8.844 -14.516 2.43 1 94.75 59 ILE B O 1
ATOM 2589 N N . ARG B 1 60 ? -10.969 -14.406 1.91 1 93.12 60 ARG B N 1
ATOM 2590 C CA . ARG B 1 60 ? -11.141 -15.844 2.045 1 93.12 60 ARG B CA 1
ATOM 2591 C C . ARG B 1 60 ? -10.203 -16.594 1.11 1 93.12 60 ARG B C 1
ATOM 2593 O O . ARG B 1 60 ? -9.547 -17.562 1.52 1 93.12 60 ARG B O 1
ATOM 2600 N N . LEU B 1 61 ? -10.172 -16.203 -0.091 1 94.94 61 LEU B N 1
ATOM 2601 C CA . LEU B 1 61 ? -9.344 -16.875 -1.079 1 94.94 61 LEU B CA 1
ATOM 2602 C C . LEU B 1 61 ? -7.863 -16.703 -0.75 1 94.94 61 LEU B C 1
ATOM 2604 O O . LEU B 1 61 ? -7.082 -17.656 -0.881 1 94.94 61 LEU B O 1
ATOM 2608 N N . THR B 1 62 ? -7.5 -15.523 -0.374 1 95.25 62 THR B N 1
ATOM 2609 C CA . THR B 1 62 ? -6.121 -15.297 0.03 1 95.25 62 THR B CA 1
ATOM 2610 C C . THR B 1 62 ? -5.746 -16.188 1.213 1 95.25 62 THR B C 1
ATOM 2612 O O . THR B 1 62 ? -4.648 -16.734 1.255 1 95.25 62 THR B O 1
ATOM 2615 N N . ASN B 1 63 ? -6.664 -16.344 2.162 1 94.31 63 ASN B N 1
ATOM 2616 C CA . ASN B 1 63 ? -6.438 -17.234 3.293 1 94.31 63 ASN B CA 1
ATOM 2617 C C . ASN B 1 63 ? -6.223 -18.672 2.838 1 94.31 63 ASN B C 1
ATOM 2619 O O . ASN B 1 63 ? -5.371 -19.391 3.377 1 94.31 63 ASN B O 1
ATOM 2623 N N . THR B 1 64 ? -6.984 -19.031 1.931 1 95.12 64 THR B N 1
ATOM 2624 C CA . THR B 1 64 ? -6.895 -20.391 1.42 1 95.12 64 THR B CA 1
ATOM 2625 C C . THR B 1 64 ? -5.508 -20.672 0.848 1 95.12 64 THR B C 1
ATOM 2627 O O . THR B 1 64 ? -4.926 -21.719 1.099 1 95.12 64 THR B O 1
ATOM 2630 N N . PHE B 1 65 ? -4.965 -19.75 0.203 1 97.06 65 PHE B N 1
ATOM 2631 C CA . PHE B 1 65 ? -3.693 -19.969 -0.479 1 97.06 65 PHE B CA 1
ATOM 2632 C C . PHE B 1 65 ? -2.529 -19.859 0.5 1 97.06 65 PHE B C 1
ATOM 2634 O O . 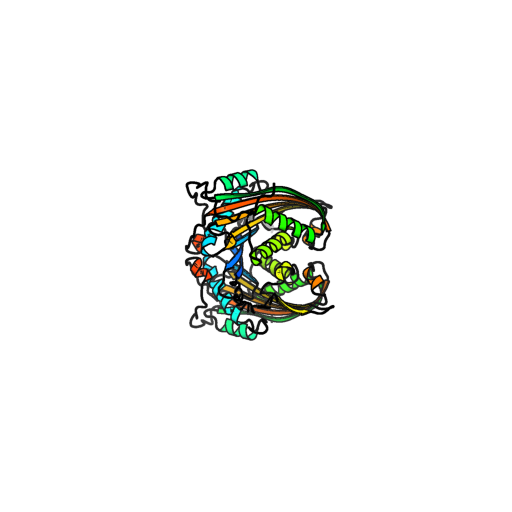PHE B 1 65 ? -1.397 -20.219 0.166 1 97.06 65 PHE B O 1
ATOM 2641 N N . GLN B 1 66 ? -2.793 -19.328 1.73 1 95.81 66 GLN B N 1
ATOM 2642 C CA . GLN B 1 66 ? -1.772 -19.438 2.768 1 95.81 66 GLN B CA 1
ATOM 2643 C C . GLN B 1 66 ? -1.376 -20.906 2.994 1 95.81 66 GLN B C 1
ATOM 2645 O O . GLN B 1 66 ? -0.238 -21.188 3.371 1 95.81 66 GLN B O 1
ATOM 2650 N N . GLY B 1 67 ? -2.312 -21.766 2.666 1 95.25 67 GLY B N 1
ATOM 2651 C CA . GLY B 1 67 ? -2.074 -23.188 2.812 1 95.25 67 GLY B CA 1
ATOM 2652 C C . GLY B 1 67 ? -0.998 -23.719 1.882 1 95.25 67 GLY B C 1
ATOM 2653 O O . GLY B 1 67 ? -0.491 -24.828 2.072 1 95.25 67 GLY B O 1
ATOM 2654 N N . ALA B 1 68 ? -0.68 -22.984 0.888 1 97.94 68 ALA B N 1
ATOM 2655 C CA . ALA B 1 68 ? 0.334 -23.422 -0.07 1 97.94 68 ALA B CA 1
ATOM 2656 C C . ALA B 1 68 ? 1.733 -23.047 0.402 1 97.94 68 ALA B C 1
ATOM 2658 O O . ALA B 1 68 ? 2.727 -23.359 -0.254 1 97.94 68 ALA B O 1
ATOM 2659 N N . ILE B 1 69 ? 1.836 -22.328 1.494 1 97.38 69 ILE B N 1
ATOM 2660 C CA . ILE B 1 69 ? 3.129 -21.953 2.064 1 97.38 69 ILE B CA 1
ATOM 2661 C C . ILE B 1 69 ? 3.623 -23.078 2.979 1 97.38 69 ILE B C 1
ATOM 2663 O O . ILE B 1 69 ? 2.92 -23.484 3.908 1 97.38 69 ILE B O 1
ATOM 2667 N N . ASP B 1 70 ? 4.77 -23.547 2.684 1 96.38 70 ASP B N 1
ATOM 2668 C CA . ASP B 1 70 ? 5.379 -24.562 3.545 1 96.38 70 ASP B CA 1
ATOM 2669 C C . ASP B 1 70 ? 5.656 -24 4.938 1 96.38 70 ASP B C 1
ATOM 2671 O O . ASP B 1 70 ? 6.371 -23 5.078 1 96.38 70 ASP B O 1
ATOM 2675 N N . PRO B 1 71 ? 5.137 -24.578 5.945 1 92.19 71 PRO B N 1
ATOM 2676 C CA . PRO B 1 71 ? 5.266 -23.984 7.281 1 92.19 71 PRO B CA 1
ATOM 2677 C C . PRO B 1 71 ? 6.699 -24.031 7.805 1 92.19 71 PRO B C 1
ATOM 2679 O O . PRO B 1 71 ? 7.047 -23.266 8.711 1 92.19 71 PRO B O 1
ATOM 2682 N N . LEU B 1 72 ? 7.551 -24.844 7.242 1 93.25 72 LEU B N 1
ATOM 2683 C CA . LEU B 1 72 ? 8.922 -24.969 7.73 1 93.25 72 LEU B CA 1
ATOM 2684 C C . LEU B 1 72 ? 9.867 -24.062 6.953 1 93.25 72 LEU B C 1
ATOM 2686 O O . LEU B 1 72 ? 10.625 -23.297 7.551 1 93.25 72 LEU B O 1
ATOM 2690 N N . THR B 1 73 ? 9.719 -24.125 5.648 1 94.5 73 THR B N 1
ATOM 2691 C CA . THR B 1 73 ? 10.664 -23.391 4.812 1 94.5 73 THR B CA 1
ATOM 2692 C C . THR B 1 73 ? 10.117 -22.031 4.441 1 94.5 73 THR B C 1
ATOM 2694 O O . THR B 1 73 ? 10.859 -21.156 3.967 1 94.5 73 THR B O 1
ATOM 2697 N N . LEU B 1 74 ? 8.828 -21.828 4.57 1 96.06 74 LEU B N 1
ATOM 2698 C CA . LEU B 1 74 ? 8.102 -20.625 4.199 1 96.06 74 LEU B CA 1
ATOM 2699 C C . LEU B 1 74 ? 8.172 -20.391 2.695 1 96.06 74 LEU B C 1
ATOM 2701 O O . LEU B 1 74 ? 7.945 -19.266 2.227 1 96.06 74 LEU B O 1
ATOM 2705 N N . ASN B 1 75 ? 8.516 -21.469 2.021 1 96.88 75 ASN B N 1
ATOM 2706 C CA . ASN B 1 75 ? 8.484 -21.406 0.564 1 96.88 75 ASN B CA 1
ATOM 2707 C C . ASN B 1 75 ? 7.098 -21.719 0.019 1 96.88 75 ASN B C 1
ATOM 2709 O O . ASN B 1 75 ? 6.316 -22.438 0.664 1 96.88 75 ASN B O 1
ATOM 2713 N N . PHE B 1 76 ? 6.855 -21.172 -1.086 1 98.44 76 PHE B N 1
ATOM 2714 C CA . PHE B 1 76 ? 5.602 -21.438 -1.786 1 98.44 76 PHE B CA 1
ATOM 2715 C C . PHE B 1 76 ? 5.645 -22.797 -2.484 1 98.44 76 PHE B C 1
ATOM 2717 O O . PHE B 1 76 ? 6.551 -23.062 -3.277 1 98.44 76 PHE B O 1
ATOM 2724 N N . ASN B 1 77 ? 4.688 -23.625 -2.182 1 98.31 77 ASN B N 1
ATOM 2725 C CA . ASN B 1 77 ? 4.543 -24.938 -2.807 1 98.31 77 ASN B CA 1
ATOM 2726 C C . ASN B 1 77 ? 3.562 -24.891 -3.977 1 98.31 77 ASN B C 1
ATOM 2728 O O . ASN B 1 77 ? 2.346 -24.875 -3.773 1 98.31 77 ASN B O 1
ATOM 2732 N N . PHE B 1 78 ? 4.121 -25 -5.141 1 98.38 78 PHE B N 1
ATOM 2733 C CA . PHE B 1 78 ? 3.336 -24.844 -6.359 1 98.38 78 PHE B CA 1
ATOM 2734 C C . PHE B 1 78 ? 2.316 -25.969 -6.496 1 98.38 78 PHE B C 1
ATOM 2736 O O . PHE B 1 78 ? 1.156 -25.719 -6.836 1 98.38 78 PHE B O 1
ATOM 2743 N N . GLU B 1 79 ? 2.686 -27.156 -6.273 1 97.81 79 GLU B N 1
ATOM 2744 C CA . GLU B 1 79 ? 1.792 -28.312 -6.402 1 97.81 79 GLU B CA 1
ATOM 2745 C C . GLU B 1 79 ? 0.624 -28.203 -5.426 1 97.81 79 GLU B C 1
ATOM 2747 O O . GLU B 1 79 ? -0.52 -28.5 -5.785 1 97.81 79 GLU B O 1
ATOM 2752 N N . LYS B 1 80 ? 0.997 -27.844 -4.277 1 97.81 80 LYS B N 1
ATOM 2753 C CA . LYS B 1 80 ? -0.055 -27.656 -3.279 1 97.81 80 LYS B CA 1
ATOM 2754 C C . LYS B 1 80 ? -1.009 -26.531 -3.686 1 97.81 80 LYS B C 1
ATOM 2756 O O . LYS B 1 80 ? -2.219 -26.641 -3.469 1 97.81 80 LYS B O 1
ATOM 2761 N N . ALA B 1 81 ? -0.482 -25.484 -4.219 1 98.25 81 ALA B N 1
ATOM 2762 C CA . ALA B 1 81 ? -1.317 -24.375 -4.695 1 98.25 81 ALA B CA 1
ATOM 2763 C C . ALA B 1 81 ? -2.277 -24.844 -5.781 1 98.25 81 ALA B C 1
ATOM 2765 O O . ALA B 1 81 ? -3.447 -24.453 -5.801 1 98.25 81 ALA B O 1
ATOM 2766 N N . LEU B 1 82 ? -1.751 -25.641 -6.66 1 97.88 82 LEU B N 1
ATOM 2767 C CA . LEU B 1 82 ? -2.584 -26.188 -7.727 1 97.88 82 LEU B CA 1
ATOM 2768 C C . LEU B 1 82 ? -3.697 -27.062 -7.152 1 97.88 82 LEU B C 1
ATOM 2770 O O . LEU B 1 82 ? -4.836 -27.016 -7.625 1 97.88 82 LEU B O 1
ATOM 2774 N N . GLN B 1 83 ? -3.363 -27.812 -6.164 1 97.12 83 GLN B N 1
ATOM 2775 C CA . GLN B 1 83 ? -4.359 -28.641 -5.492 1 97.12 83 GLN B CA 1
ATOM 2776 C C . GLN B 1 83 ? -5.445 -27.781 -4.852 1 97.12 83 GLN B C 1
ATOM 2778 O O . GLN B 1 83 ? -6.633 -28.078 -4.961 1 97.12 83 GLN B O 1
ATOM 2783 N N . ILE B 1 84 ? -5.016 -26.75 -4.219 1 96.69 84 ILE B N 1
ATOM 2784 C CA . ILE B 1 84 ? -5.945 -25.812 -3.59 1 96.69 84 ILE B CA 1
ATOM 2785 C C . ILE B 1 84 ? -6.871 -25.219 -4.648 1 96.69 84 ILE B C 1
ATOM 2787 O O . ILE B 1 84 ? -8.094 -25.203 -4.477 1 96.69 84 ILE B O 1
ATOM 2791 N N . ALA B 1 85 ? -6.309 -24.812 -5.719 1 96.5 85 ALA B N 1
ATOM 2792 C CA . ALA B 1 85 ? -7.078 -24.172 -6.789 1 96.5 85 ALA B CA 1
ATOM 2793 C C . ALA B 1 85 ? -8.109 -25.141 -7.363 1 96.5 85 ALA B C 1
ATOM 2795 O O . ALA B 1 85 ? -9.266 -24.766 -7.566 1 96.5 85 ALA B O 1
ATOM 2796 N N . ASN B 1 86 ? -7.676 -26.297 -7.578 1 95.12 86 ASN B N 1
ATOM 2797 C CA . ASN B 1 86 ? -8.547 -27.297 -8.18 1 95.12 86 ASN B CA 1
ATOM 2798 C C . ASN B 1 86 ? -9.648 -27.75 -7.215 1 95.12 86 ASN B C 1
ATOM 2800 O O . ASN B 1 86 ? -10.656 -28.312 -7.633 1 95.12 86 ASN B O 1
ATOM 2804 N N . GLY B 1 87 ? -9.398 -27.5 -5.973 1 94.25 87 GLY B N 1
ATOM 2805 C CA . GLY B 1 87 ? -10.375 -27.875 -4.961 1 94.25 87 GLY B CA 1
ATOM 2806 C C . GLY B 1 87 ? -11.398 -26.797 -4.68 1 94.25 87 GLY B C 1
ATOM 2807 O O . GLY B 1 87 ? -12.383 -27.031 -3.98 1 94.25 87 GLY B O 1
ATOM 2808 N N . LEU B 1 88 ? -11.227 -25.625 -5.227 1 93.31 88 LEU B N 1
ATOM 2809 C CA . LEU B 1 88 ? -12.141 -24.516 -4.996 1 93.31 88 LEU B CA 1
ATOM 2810 C C . LEU B 1 88 ? -13.445 -24.719 -5.758 1 93.31 88 LEU B C 1
ATOM 2812 O O . LEU B 1 88 ? -13.43 -25.109 -6.93 1 93.31 88 LEU B O 1
ATOM 2816 N N . PRO B 1 89 ? -14.516 -24.438 -5.102 1 91.56 89 PRO B N 1
ATOM 2817 C CA . PRO B 1 89 ? -15.789 -24.531 -5.816 1 91.56 89 PRO B CA 1
ATOM 2818 C C . PRO B 1 89 ? -15.977 -23.422 -6.848 1 91.56 89 PRO B C 1
ATOM 2820 O O . PRO B 1 89 ? -15.555 -22.297 -6.625 1 91.56 89 PRO B O 1
ATOM 2823 N N . ASN B 1 90 ? -16.656 -23.734 -7.988 1 92.5 90 ASN B N 1
ATOM 2824 C CA . ASN B 1 90 ? -17 -22.766 -9.031 1 92.5 90 ASN B CA 1
ATOM 2825 C C . ASN B 1 90 ? -15.766 -21.969 -9.469 1 92.5 90 ASN B C 1
ATOM 2827 O O . ASN B 1 90 ? -15.828 -20.75 -9.555 1 92.5 90 ASN B O 1
ATOM 2831 N N . ALA B 1 91 ? -14.688 -22.688 -9.562 1 93.56 91 ALA B N 1
ATOM 2832 C CA . ALA B 1 91 ? -13.43 -22.031 -9.898 1 93.56 91 ALA B CA 1
ATOM 2833 C C . ALA B 1 91 ? -12.695 -22.781 -11.008 1 93.56 91 ALA B C 1
ATOM 2835 O O . ALA B 1 91 ? -13.078 -23.906 -11.359 1 93.56 91 ALA B O 1
ATOM 2836 N N . GLY B 1 92 ? -11.727 -22.125 -11.594 1 94.25 92 GLY B N 1
ATOM 2837 C CA . GLY B 1 92 ? -10.875 -22.703 -12.625 1 94.25 92 GLY B CA 1
ATOM 2838 C C . GLY B 1 92 ? -9.531 -22.016 -12.742 1 94.25 92 GLY B C 1
ATOM 2839 O O . GLY B 1 92 ? -9.422 -20.812 -12.5 1 94.25 92 GLY B O 1
ATOM 2840 N N . VAL B 1 93 ? -8.586 -22.797 -13.148 1 95.94 93 VAL B N 1
ATOM 2841 C CA . VAL B 1 93 ? -7.25 -22.266 -13.359 1 95.94 93 VAL B CA 1
ATOM 2842 C C . VAL B 1 93 ? -7.129 -21.734 -14.789 1 95.94 93 VAL B C 1
ATOM 2844 O O . VAL B 1 93 ? -7.48 -22.422 -15.75 1 95.94 93 VAL B O 1
ATOM 2847 N N . THR B 1 94 ? -6.656 -20.5 -14.922 1 95.19 94 THR B N 1
ATOM 2848 C CA . THR B 1 94 ? -6.594 -19.891 -16.25 1 95.19 94 THR B CA 1
ATOM 2849 C C . THR B 1 94 ? -5.148 -19.797 -16.734 1 95.19 94 THR B C 1
ATOM 2851 O O . THR B 1 94 ? -4.898 -19.609 -17.922 1 95.19 94 THR B O 1
ATOM 2854 N N . GLY B 1 95 ? -4.191 -19.859 -15.859 1 96.44 95 GLY B N 1
ATOM 2855 C CA . GLY B 1 95 ? -2.787 -19.797 -16.219 1 96.44 95 GLY B CA 1
ATOM 2856 C C . GLY B 1 95 ? -1.859 -20.25 -15.109 1 96.44 95 GLY B C 1
ATOM 2857 O O . GLY B 1 95 ? -2.207 -20.172 -13.93 1 96.44 95 GLY B O 1
ATOM 2858 N N . THR B 1 96 ? -0.685 -20.797 -15.523 1 97.81 96 THR B N 1
ATOM 2859 C CA . THR B 1 96 ? 0.332 -21.203 -14.562 1 97.81 96 THR B CA 1
ATOM 2860 C C . THR B 1 96 ? 1.731 -20.922 -15.102 1 97.81 96 THR B C 1
ATOM 2862 O O . THR B 1 96 ? 1.924 -20.781 -16.312 1 97.81 96 THR B O 1
ATOM 2865 N N . ILE B 1 97 ? 2.629 -20.766 -14.227 1 98.44 97 ILE B N 1
ATOM 2866 C CA . ILE B 1 97 ? 4.051 -20.734 -14.555 1 98.44 97 ILE B CA 1
ATOM 2867 C C . ILE B 1 97 ? 4.863 -21.297 -13.391 1 98.44 97 ILE B C 1
ATOM 2869 O O . ILE B 1 97 ? 4.531 -21.062 -12.227 1 98.44 97 ILE B O 1
ATOM 2873 N N . ASN B 1 98 ? 5.773 -22.094 -13.609 1 98.44 98 ASN B N 1
ATOM 2874 C CA . ASN B 1 98 ? 6.738 -22.641 -12.656 1 98.44 98 ASN B CA 1
ATOM 2875 C C . ASN B 1 98 ? 8.094 -22.875 -13.312 1 98.44 98 ASN B C 1
ATOM 2877 O O . ASN B 1 98 ? 8.445 -24.016 -13.633 1 98.44 98 ASN B O 1
ATOM 2881 N N . GLN B 1 99 ? 8.852 -21.797 -13.406 1 98.06 99 GLN B N 1
ATOM 2882 C CA . GLN B 1 99 ? 10.109 -21.906 -14.133 1 98.06 99 GLN B CA 1
ATOM 2883 C C . GLN B 1 99 ? 11.031 -20.734 -13.828 1 98.06 99 GLN B C 1
ATOM 2885 O O . GLN B 1 99 ? 10.594 -19.734 -13.234 1 98.06 99 GLN B O 1
ATOM 2890 N N . SER B 1 100 ? 12.273 -20.891 -14.234 1 98.06 100 SER B N 1
ATOM 2891 C CA . SER B 1 100 ? 13.211 -19.781 -14.219 1 98.06 100 SER B CA 1
ATOM 2892 C C . SER B 1 100 ? 12.875 -18.766 -15.305 1 98.06 100 SER B C 1
ATOM 2894 O O . SER B 1 100 ? 12.633 -19.125 -16.453 1 98.06 100 SER B O 1
ATOM 2896 N N . VAL B 1 101 ? 12.875 -17.516 -14.898 1 97.75 101 VAL B N 1
ATOM 2897 C CA . VAL B 1 101 ? 12.43 -16.516 -15.867 1 97.75 101 VAL B CA 1
ATOM 2898 C C . VAL B 1 101 ? 13.57 -15.539 -16.156 1 97.75 101 VAL B C 1
ATOM 2900 O O . VAL B 1 101 ? 13.555 -14.852 -17.172 1 97.75 101 VAL B O 1
ATOM 2903 N N . ILE B 1 102 ? 14.461 -15.453 -15.25 1 97.56 102 ILE B N 1
ATOM 2904 C CA . ILE B 1 102 ? 15.641 -14.617 -15.414 1 97.56 102 ILE B CA 1
ATOM 2905 C C . ILE B 1 102 ? 16.891 -15.406 -15.039 1 97.56 102 ILE B C 1
ATOM 2907 O O . ILE B 1 102 ? 16.922 -16.078 -14.008 1 97.56 102 ILE B O 1
ATOM 2911 N N . HIS B 1 103 ? 17.938 -15.375 -15.82 1 97.06 103 HIS B N 1
ATOM 2912 C CA . HIS B 1 103 ? 19.234 -15.953 -15.539 1 97.06 103 HIS B CA 1
ATOM 2913 C C . HIS B 1 103 ? 20.344 -15.227 -16.297 1 97.06 103 HIS B C 1
ATOM 2915 O O . HIS B 1 103 ? 20.953 -15.789 -17.203 1 97.06 103 HIS B O 1
ATOM 2921 N N . GLN B 1 104 ? 20.562 -13.984 -15.828 1 97.5 104 GLN B N 1
ATOM 2922 C CA . GLN B 1 104 ? 21.516 -13.141 -16.531 1 97.5 104 GLN B CA 1
ATOM 2923 C C . GLN B 1 104 ? 21.797 -11.867 -15.742 1 97.5 104 GLN B C 1
ATOM 2925 O O . GLN B 1 104 ? 21.109 -11.57 -14.766 1 97.5 104 GLN B O 1
ATOM 2930 N N . THR B 1 105 ? 22.875 -11.172 -16.172 1 97.88 105 THR B N 1
ATOM 2931 C CA . THR B 1 105 ? 23.047 -9.789 -15.742 1 97.88 105 THR B CA 1
ATOM 2932 C C . THR B 1 105 ? 22.047 -8.875 -16.438 1 97.88 105 THR B C 1
ATOM 2934 O O . THR B 1 105 ? 21.922 -8.898 -17.672 1 97.88 105 THR B O 1
ATOM 2937 N N . ILE B 1 106 ? 21.344 -8.172 -15.703 1 97.25 106 ILE B N 1
ATOM 2938 C CA . ILE B 1 106 ? 20.234 -7.418 -16.266 1 97.25 106 ILE B CA 1
ATOM 2939 C C . ILE B 1 106 ? 20 -6.148 -15.445 1 97.25 106 ILE B C 1
ATOM 2941 O O . ILE B 1 106 ? 20.25 -6.129 -14.242 1 97.25 106 ILE B O 1
ATOM 2945 N N . GLU B 1 107 ? 19.594 -5.141 -16.125 1 94.62 107 GLU B N 1
ATOM 2946 C CA . GLU B 1 107 ? 19.109 -3.951 -15.43 1 94.62 107 GLU B CA 1
ATOM 2947 C C . GLU B 1 107 ? 17.766 -4.203 -14.766 1 94.62 107 GLU B C 1
ATOM 2949 O O . GLU B 1 107 ? 16.875 -4.805 -15.375 1 94.62 107 GLU B O 1
ATOM 2954 N N . VAL B 1 108 ? 17.562 -3.689 -13.594 1 92.69 108 VAL B N 1
ATOM 2955 C CA . VAL B 1 108 ? 16.375 -4 -12.797 1 92.69 108 VAL B CA 1
ATOM 2956 C C . VAL B 1 108 ? 15.133 -3.502 -13.516 1 92.69 108 VAL B C 1
ATOM 2958 O O . VAL B 1 108 ? 14.102 -4.18 -13.531 1 92.69 108 VAL B O 1
ATOM 2961 N N . SER B 1 109 ? 15.188 -2.367 -14.188 1 89.19 109 SER B N 1
ATOM 2962 C CA . SER B 1 109 ? 14.031 -1.826 -14.891 1 89.19 109 SER B CA 1
ATOM 2963 C C . SER B 1 109 ? 13.594 -2.754 -16.016 1 89.19 109 SER B C 1
ATOM 2965 O O . SER B 1 109 ? 12.398 -2.936 -16.25 1 89.19 109 SER B O 1
ATOM 2967 N N . VAL B 1 110 ? 14.523 -3.277 -16.703 1 93.31 110 VAL B N 1
ATOM 2968 C CA . VAL B 1 110 ? 14.227 -4.203 -17.797 1 93.31 110 VAL B CA 1
ATOM 2969 C C . VAL B 1 110 ? 13.609 -5.48 -17.234 1 93.31 110 VAL B C 1
ATOM 2971 O O . VAL B 1 110 ? 12.641 -6.008 -17.781 1 93.31 110 VAL B O 1
ATOM 2974 N N . MET B 1 111 ? 14.148 -5.93 -16.125 1 96.88 111 MET B N 1
ATOM 2975 C CA . MET B 1 111 ? 13.625 -7.125 -15.469 1 96.88 111 MET B CA 1
ATOM 2976 C C . MET B 1 111 ? 12.18 -6.926 -15.039 1 96.88 111 MET B C 1
ATOM 2978 O O . MET B 1 111 ? 11.344 -7.809 -15.234 1 96.88 111 MET B O 1
ATOM 2982 N N . ILE B 1 112 ? 11.891 -5.793 -14.531 1 94.38 112 ILE B N 1
ATOM 2983 C CA . ILE B 1 112 ? 10.539 -5.465 -14.094 1 94.38 112 ILE B CA 1
ATOM 2984 C C . ILE B 1 112 ? 9.586 -5.527 -15.289 1 94.38 112 ILE B C 1
ATOM 2986 O O . ILE B 1 112 ? 8.5 -6.105 -15.195 1 94.38 112 ILE B O 1
ATOM 2990 N N . SER B 1 113 ? 9.961 -4.953 -16.391 1 93.88 113 SER B N 1
ATOM 2991 C CA . SER B 1 113 ? 9.133 -4.965 -17.594 1 93.88 113 SER B CA 1
ATOM 2992 C C . SER B 1 113 ? 8.898 -6.387 -18.094 1 93.88 113 SER B C 1
ATOM 2994 O O . SER B 1 113 ? 7.789 -6.734 -18.484 1 93.88 113 SER B O 1
ATOM 2996 N N . GLN B 1 114 ? 9.914 -7.199 -18.031 1 97.12 114 GLN B N 1
ATOM 2997 C CA . GLN B 1 114 ? 9.797 -8.586 -18.469 1 97.12 114 GLN B CA 1
ATOM 2998 C C . GLN B 1 114 ? 8.844 -9.367 -17.562 1 97.12 114 GLN B C 1
ATOM 3000 O O . GLN B 1 114 ? 7.988 -10.109 -18.047 1 97.12 114 GLN B O 1
ATOM 3005 N N . ILE B 1 115 ? 9 -9.172 -16.312 1 98.25 115 ILE B N 1
ATOM 3006 C CA . ILE B 1 115 ? 8.172 -9.891 -15.352 1 98.25 115 ILE B CA 1
ATOM 3007 C C . ILE B 1 115 ? 6.723 -9.438 -15.484 1 98.25 115 ILE B C 1
ATOM 3009 O O . ILE B 1 115 ? 5.801 -10.242 -15.359 1 98.25 115 ILE B O 1
ATOM 3013 N N . LYS B 1 116 ? 6.5 -8.172 -15.719 1 96.5 116 LYS B N 1
ATOM 3014 C CA . LYS B 1 116 ? 5.148 -7.664 -15.945 1 96.5 116 LYS B CA 1
ATOM 3015 C C . LYS B 1 116 ? 4.469 -8.414 -17.078 1 96.5 116 LYS B C 1
ATOM 3017 O O . LYS B 1 116 ? 3.309 -8.82 -16.969 1 96.5 116 LYS B O 1
ATOM 3022 N N . GLU B 1 117 ? 5.16 -8.602 -18.141 1 96.62 117 GLU B N 1
ATOM 3023 C CA . GLU B 1 117 ? 4.598 -9.297 -19.297 1 96.62 117 GLU B CA 1
ATOM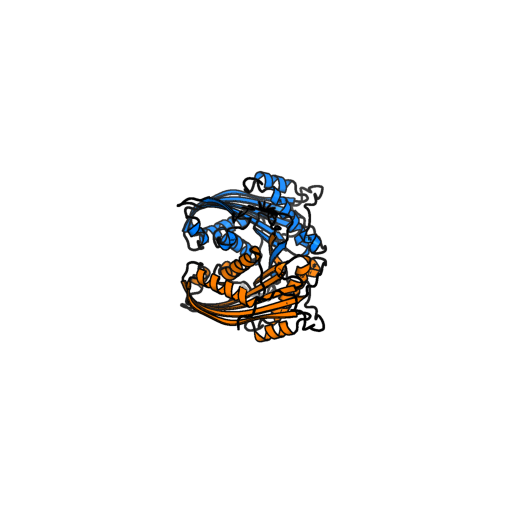 3024 C C . GLU B 1 117 ? 4.324 -10.758 -18.969 1 96.62 117 GLU B C 1
ATOM 3026 O O . GLU B 1 117 ? 3.34 -11.328 -19.453 1 96.62 117 GLU B O 1
ATOM 3031 N N . ILE B 1 118 ? 5.199 -11.344 -18.219 1 98.25 118 ILE B N 1
ATOM 3032 C CA . ILE B 1 118 ? 4.969 -12.719 -17.797 1 98.25 118 ILE B CA 1
ATOM 3033 C C . ILE B 1 118 ? 3.691 -12.805 -16.969 1 98.25 118 ILE B C 1
ATOM 3035 O O . ILE B 1 118 ? 2.869 -13.703 -17.156 1 98.25 118 ILE B O 1
ATOM 3039 N N . ILE B 1 119 ? 3.52 -11.844 -16.078 1 98.19 119 ILE B N 1
ATOM 3040 C CA . ILE B 1 119 ? 2.328 -11.812 -15.227 1 98.19 119 ILE B CA 1
ATOM 3041 C C . ILE B 1 119 ? 1.085 -11.641 -16.094 1 98.19 119 ILE B C 1
ATOM 3043 O O . ILE B 1 119 ? 0.058 -12.281 -15.859 1 98.19 119 ILE B O 1
ATOM 3047 N N . ARG B 1 120 ? 1.169 -10.805 -17.078 1 97.06 120 ARG B N 1
ATOM 3048 C CA . ARG B 1 120 ? 0.065 -10.617 -18.016 1 97.06 120 ARG B CA 1
ATOM 3049 C C . ARG B 1 120 ? -0.333 -11.938 -18.672 1 97.06 120 ARG B C 1
ATOM 3051 O O . ARG B 1 120 ? -1.521 -12.25 -18.781 1 97.06 120 ARG B O 1
ATOM 3058 N N . SER B 1 121 ? 0.665 -12.68 -19 1 96.81 121 SER B N 1
ATOM 3059 C CA . SER B 1 121 ? 0.428 -13.961 -19.656 1 96.81 121 SER B CA 1
ATOM 3060 C C . SER B 1 121 ? -0.181 -14.969 -18.688 1 96.81 121 SER B C 1
ATOM 3062 O O . SER B 1 121 ? -1.134 -15.672 -19.031 1 96.81 121 SER B O 1
ATOM 3064 N N . VAL B 1 122 ? 0.333 -15.039 -17.484 1 97.75 122 VAL B N 1
ATOM 3065 C CA . VAL B 1 122 ? -0.109 -16 -16.484 1 97.75 122 VAL B CA 1
ATOM 3066 C C . VAL B 1 122 ? -1.532 -15.664 -16.031 1 97.75 122 VAL B C 1
ATOM 3068 O O . VAL B 1 122 ? -2.318 -16.562 -15.727 1 97.75 122 VAL B O 1
ATOM 3071 N N . LEU B 1 123 ? -1.846 -14.43 -15.961 1 96.75 123 LEU B N 1
ATOM 3072 C CA . LEU B 1 123 ? -3.189 -14.008 -15.578 1 96.75 123 LEU B CA 1
ATOM 3073 C C . LEU B 1 123 ? -4.238 -14.656 -16.484 1 96.75 123 LEU B C 1
ATOM 3075 O O . LEU B 1 123 ? -5.297 -15.07 -16 1 96.75 123 LEU B O 1
ATOM 3079 N N . GLY B 1 124 ? -3.994 -14.688 -17.703 1 93 124 GLY B N 1
ATOM 3080 C CA . GLY B 1 124 ? -4.891 -15.344 -18.641 1 93 124 GLY B CA 1
ATOM 3081 C C . GLY B 1 124 ? -6.156 -14.555 -18.922 1 93 124 GLY B C 1
ATOM 3082 O O . GLY B 1 124 ? -7.117 -15.086 -19.469 1 93 124 GLY B O 1
ATOM 3083 N N . LEU B 1 125 ? -6.273 -13.422 -18.422 1 93.25 125 LEU B N 1
ATOM 3084 C CA . LEU B 1 125 ? -7.383 -12.484 -18.625 1 93.25 125 LEU B CA 1
ATOM 3085 C C . LEU B 1 125 ? -6.883 -11.172 -19.203 1 93.25 125 LEU B C 1
ATOM 3087 O O . LEU B 1 125 ? -5.742 -10.773 -18.953 1 93.25 125 LEU B O 1
ATOM 3091 N N . VAL B 1 126 ? -7.723 -10.594 -19.938 1 92.81 126 VAL B N 1
ATOM 3092 C CA . VAL B 1 126 ? -7.406 -9.258 -20.438 1 92.81 126 VAL B CA 1
ATOM 3093 C C . VAL B 1 126 ? -7.961 -8.211 -19.469 1 92.81 126 VAL B C 1
ATOM 3095 O O . VAL B 1 126 ? -9.172 -8.062 -19.328 1 92.81 126 VAL B O 1
ATOM 3098 N N . ILE B 1 127 ? -7.07 -7.602 -18.812 1 93.75 127 ILE B N 1
ATOM 3099 C CA . ILE B 1 127 ? -7.434 -6.508 -17.922 1 93.75 127 ILE B CA 1
ATOM 3100 C C . ILE B 1 127 ? -6.988 -5.18 -18.516 1 93.75 127 ILE B C 1
ATOM 3102 O O . ILE B 1 127 ? -5.793 -4.945 -18.719 1 93.75 127 ILE B O 1
ATOM 3106 N N . ASN B 1 128 ? -7.922 -4.27 -18.672 1 90.62 128 ASN B N 1
ATOM 3107 C CA . ASN B 1 128 ? -7.633 -3.018 -19.375 1 90.62 128 ASN B CA 1
ATOM 3108 C C . ASN B 1 128 ? -7.344 -1.887 -18.391 1 90.62 128 ASN B C 1
ATOM 3110 O O . ASN B 1 128 ? -6.867 -0.822 -18.781 1 90.62 128 ASN B O 1
ATOM 3114 N N . SER B 1 129 ? -7.551 -2.1 -17.219 1 88.81 129 SER B N 1
ATOM 3115 C CA . SER B 1 129 ? -7.402 -1.043 -16.219 1 88.81 129 SER B CA 1
ATOM 3116 C C . SER B 1 129 ? -5.938 -0.655 -16.031 1 88.81 129 SER B C 1
ATOM 3118 O O . SER B 1 129 ? -5.137 -1.445 -15.531 1 88.81 129 SER B O 1
ATOM 3120 N N . ALA B 1 130 ? -5.656 0.578 -16.312 1 84.94 130 ALA B N 1
ATOM 3121 C CA . ALA B 1 130 ? -4.309 1.092 -16.094 1 84.94 130 ALA B CA 1
ATOM 3122 C C . ALA B 1 130 ? -3.951 1.083 -14.602 1 84.94 130 ALA B C 1
ATOM 3124 O O . ALA B 1 130 ? -2.803 0.819 -14.234 1 84.94 130 ALA B O 1
ATOM 3125 N N . ASN B 1 131 ? -4.957 1.344 -13.781 1 83.88 131 ASN B N 1
ATOM 3126 C CA . ASN B 1 131 ? -4.734 1.37 -12.344 1 83.88 131 ASN B CA 1
ATOM 3127 C C . ASN B 1 131 ? -4.285 0.009 -11.82 1 83.88 131 ASN B C 1
ATOM 3129 O O . ASN B 1 131 ? -3.41 -0.071 -10.953 1 83.88 131 ASN B O 1
ATOM 3133 N N . PHE B 1 132 ? -4.824 -0.944 -12.328 1 91 132 PHE B N 1
ATOM 3134 C CA . PHE B 1 132 ? -4.406 -2.279 -11.914 1 91 132 PHE B CA 1
ATOM 3135 C C . PHE B 1 132 ? -2.961 -2.543 -12.32 1 91 132 PHE B C 1
ATOM 3137 O O . PHE B 1 132 ? -2.152 -2.98 -11.5 1 91 132 PHE B O 1
ATOM 3144 N N . TRP B 1 133 ? -2.629 -2.273 -13.484 1 91.69 133 TRP B N 1
ATOM 3145 C CA . TRP B 1 133 ? -1.291 -2.588 -13.977 1 91.69 133 TRP B CA 1
ATOM 3146 C C . TRP B 1 133 ? -0.242 -1.724 -13.281 1 91.69 133 TRP B C 1
ATOM 3148 O O . TRP B 1 133 ? 0.886 -2.168 -13.055 1 91.69 133 TRP B O 1
ATOM 3158 N N . ASN B 1 134 ? -0.631 -0.55 -12.906 1 85.94 134 ASN B N 1
ATOM 3159 C CA . ASN B 1 134 ? 0.263 0.251 -12.078 1 85.94 134 ASN B CA 1
ATOM 3160 C C . ASN B 1 134 ? 0.547 -0.43 -10.742 1 85.94 134 ASN B C 1
ATOM 3162 O O . ASN B 1 134 ? 1.676 -0.391 -10.242 1 85.94 134 ASN B O 1
ATOM 3166 N N . SER B 1 135 ? -0.468 -1.014 -10.203 1 90.25 135 SER B N 1
ATOM 3167 C CA . SER B 1 135 ? -0.278 -1.753 -8.961 1 90.25 135 SER B CA 1
ATOM 3168 C C . SER B 1 135 ? 0.651 -2.945 -9.164 1 90.25 135 SER B C 1
ATOM 3170 O O . SER B 1 135 ? 1.463 -3.262 -8.289 1 90.25 135 SER B O 1
ATOM 3172 N N . VAL B 1 136 ? 0.493 -3.551 -10.273 1 94.88 136 VAL B N 1
ATOM 3173 C CA . VAL B 1 136 ? 1.339 -4.695 -10.594 1 94.88 136 VAL B CA 1
ATOM 3174 C C . VAL B 1 136 ? 2.793 -4.246 -10.711 1 94.88 136 VAL B C 1
ATOM 3176 O O . VAL B 1 136 ? 3.682 -4.828 -10.086 1 94.88 136 VAL B O 1
ATOM 3179 N N . VAL B 1 137 ? 2.998 -3.242 -11.414 1 91.69 137 VAL B N 1
ATOM 3180 C CA . VAL B 1 137 ? 4.355 -2.74 -11.617 1 91.69 137 VAL B CA 1
ATOM 3181 C C . VAL B 1 137 ? 4.953 -2.322 -10.273 1 91.69 137 VAL B C 1
ATOM 3183 O O . VAL B 1 137 ? 6.109 -2.631 -9.984 1 91.69 137 VAL B O 1
ATOM 3186 N N . SER B 1 138 ? 4.164 -1.645 -9.508 1 88.5 138 SER B N 1
ATOM 3187 C CA . SER B 1 138 ? 4.629 -1.22 -8.195 1 88.5 138 SER B CA 1
ATOM 3188 C C . SER B 1 138 ? 5.027 -2.416 -7.332 1 88.5 138 SER B C 1
ATOM 3190 O O . SER B 1 138 ? 6.07 -2.393 -6.676 1 88.5 138 SER B O 1
ATOM 3192 N N . ALA B 1 139 ? 4.258 -3.408 -7.355 1 94.12 139 ALA B N 1
ATOM 3193 C CA . ALA B 1 139 ? 4.527 -4.605 -6.562 1 94.12 139 ALA B CA 1
ATOM 3194 C C . ALA B 1 139 ? 5.809 -5.293 -7.023 1 94.12 139 ALA B C 1
ATOM 3196 O O . ALA B 1 139 ? 6.641 -5.684 -6.199 1 94.12 139 ALA B O 1
ATOM 3197 N N . ILE B 1 140 ? 5.965 -5.406 -8.32 1 96.19 140 ILE B N 1
ATOM 3198 C CA . ILE B 1 140 ? 7.172 -6.023 -8.867 1 96.19 140 ILE B CA 1
ATOM 3199 C C . ILE B 1 140 ? 8.391 -5.18 -8.492 1 96.19 140 ILE B C 1
ATOM 3201 O O . ILE B 1 140 ? 9.43 -5.719 -8.094 1 96.19 140 ILE B O 1
ATOM 3205 N N . THR B 1 141 ? 8.242 -3.938 -8.641 1 90.5 141 THR B N 1
ATOM 3206 C CA . THR B 1 141 ? 9.344 -3.037 -8.32 1 90.5 141 THR B CA 1
ATOM 3207 C C . THR B 1 141 ? 9.797 -3.232 -6.879 1 90.5 141 THR B C 1
ATOM 3209 O O . THR B 1 141 ? 10.992 -3.375 -6.609 1 90.5 141 THR B O 1
ATOM 3212 N N . ASN B 1 142 ? 8.844 -3.312 -5.977 1 90.94 142 ASN B N 1
ATOM 3213 C CA . ASN B 1 142 ? 9.156 -3.49 -4.562 1 90.94 142 ASN B CA 1
ATOM 3214 C C . ASN B 1 142 ? 9.805 -4.844 -4.297 1 90.94 142 ASN B C 1
ATOM 3216 O O . ASN B 1 142 ? 10.547 -5.004 -3.322 1 90.94 142 ASN B O 1
ATOM 3220 N N . THR B 1 143 ? 9.555 -5.77 -5.086 1 96.62 143 THR B N 1
ATOM 3221 C CA . THR B 1 143 ? 10.156 -7.094 -4.965 1 96.62 143 THR B CA 1
ATOM 3222 C C . THR B 1 143 ? 11.672 -7.012 -5.133 1 96.62 143 THR B C 1
ATOM 3224 O O . THR B 1 143 ? 12.414 -7.789 -4.527 1 96.62 143 THR B O 1
ATOM 3227 N N . PHE B 1 144 ? 12.117 -6.055 -5.875 1 94.94 144 PHE B N 1
ATOM 3228 C CA . PHE B 1 144 ? 13.531 -6.039 -6.242 1 94.94 144 PHE B CA 1
ATOM 3229 C C . PHE B 1 144 ? 14.219 -4.793 -5.695 1 94.94 144 PHE B C 1
ATOM 3231 O O . PHE B 1 144 ? 15.445 -4.715 -5.668 1 94.94 144 PHE B O 1
ATOM 3238 N N . THR B 1 145 ? 13.406 -3.863 -5.418 1 88.38 145 THR B N 1
ATOM 3239 C CA . THR B 1 145 ? 13.922 -2.615 -4.863 1 88.38 145 THR B CA 1
ATOM 3240 C C . THR B 1 145 ? 13.188 -2.256 -3.572 1 88.38 145 THR B C 1
ATOM 3242 O O . THR B 1 145 ? 12.258 -2.951 -3.17 1 88.38 145 THR B O 1
ATOM 3245 N N . ASN B 1 146 ? 13.617 -1.261 -2.908 1 83.06 146 ASN B N 1
ATOM 3246 C CA . ASN B 1 146 ? 12.977 -0.799 -1.683 1 83.06 146 ASN B CA 1
ATOM 3247 C C . ASN B 1 146 ? 12.875 -1.916 -0.647 1 83.06 146 ASN B C 1
ATOM 3249 O O . ASN B 1 146 ? 11.828 -2.098 -0.023 1 83.06 146 ASN B O 1
ATOM 3253 N N . LEU B 1 147 ? 13.898 -2.65 -0.481 1 89.81 147 LEU B N 1
ATOM 3254 C CA . LEU B 1 147 ? 13.852 -3.828 0.377 1 89.81 147 LEU B CA 1
ATOM 3255 C C . LEU B 1 147 ? 14.133 -3.455 1.828 1 89.81 147 LEU B C 1
ATOM 3257 O O . LEU B 1 147 ? 13.695 -4.148 2.748 1 89.81 147 LEU B O 1
ATOM 3261 N N . GLU B 1 148 ? 14.75 -2.416 2.127 1 84.25 148 GLU B N 1
ATOM 3262 C CA . GLU B 1 148 ? 15.156 -2.033 3.477 1 84.25 148 GLU B CA 1
ATOM 3263 C C . GLU B 1 148 ? 13.945 -1.897 4.398 1 84.25 148 GLU B C 1
ATOM 3265 O O . GLU B 1 148 ? 13.93 -2.459 5.496 1 84.25 148 GLU B O 1
ATOM 3270 N N . PRO B 1 149 ? 12.883 -1.193 3.916 1 80.75 149 PRO B N 1
ATOM 3271 C CA . PRO B 1 149 ? 11.727 -1.103 4.809 1 80.75 149 PRO B CA 1
ATOM 3272 C C . PRO B 1 149 ? 10.984 -2.432 4.957 1 80.75 149 PRO B C 1
ATOM 3274 O O . PRO B 1 149 ? 10.125 -2.57 5.828 1 80.75 149 PRO B O 1
ATOM 3277 N N . GLN B 1 150 ? 11.352 -3.408 4.137 1 89.06 150 GLN B N 1
ATOM 3278 C CA . GLN B 1 150 ? 10.609 -4.664 4.117 1 89.06 150 GLN B CA 1
ATOM 3279 C C . GLN B 1 150 ? 11.391 -5.773 4.812 1 89.06 150 GLN B C 1
ATOM 3281 O O . GLN B 1 150 ? 10.961 -6.93 4.828 1 89.06 150 GLN B O 1
ATOM 3286 N N . VAL B 1 151 ? 12.461 -5.484 5.383 1 88.75 151 VAL B N 1
ATOM 3287 C CA . VAL B 1 151 ? 13.445 -6.477 5.812 1 88.75 151 VAL B CA 1
ATOM 3288 C C . VAL B 1 151 ? 12.789 -7.469 6.77 1 88.75 151 VAL B C 1
ATOM 3290 O O . VAL B 1 151 ? 13.125 -8.656 6.773 1 88.75 151 VAL B O 1
ATOM 3293 N N . ASP B 1 152 ? 11.773 -7.07 7.5 1 86.44 152 ASP B N 1
ATOM 3294 C CA . ASP B 1 152 ? 11.188 -7.922 8.531 1 86.44 152 ASP B CA 1
ATOM 3295 C C . ASP B 1 152 ? 9.75 -8.305 8.18 1 86.44 152 ASP B C 1
ATOM 3297 O O . ASP B 1 152 ? 9.008 -8.789 9.031 1 86.44 152 ASP B O 1
ATOM 3301 N N . GLU B 1 153 ? 9.375 -8.062 6.953 1 89.44 153 GLU B N 1
ATOM 3302 C CA . GLU B 1 153 ? 8.016 -8.406 6.543 1 89.44 153 GLU B CA 1
ATOM 3303 C C . GLU B 1 153 ? 7.883 -9.906 6.289 1 89.44 153 GLU B C 1
ATOM 3305 O O . GLU B 1 153 ? 8.859 -10.57 5.949 1 89.44 153 GLU B O 1
ATOM 3310 N N . ASN B 1 154 ? 6.691 -10.383 6.352 1 92.06 154 ASN B N 1
ATOM 3311 C CA . ASN B 1 154 ? 6.453 -11.82 6.27 1 92.06 154 ASN B CA 1
ATOM 3312 C C . ASN B 1 154 ? 6.547 -12.32 4.828 1 92.06 154 ASN B C 1
ATOM 3314 O O . ASN B 1 154 ? 6.707 -13.523 4.594 1 92.06 154 ASN B O 1
ATOM 3318 N N . TRP B 1 155 ? 6.445 -11.461 3.881 1 96.56 155 TRP B N 1
ATOM 3319 C CA . TRP B 1 155 ? 6.398 -11.906 2.492 1 96.56 155 TRP B CA 1
ATOM 3320 C C . TRP B 1 155 ? 7.805 -11.992 1.902 1 96.56 155 TRP B C 1
ATOM 3322 O O . TRP B 1 155 ? 7.98 -12.453 0.77 1 96.56 155 TRP B O 1
ATOM 3332 N N . ILE B 1 156 ? 8.781 -11.555 2.631 1 96.88 156 ILE B N 1
ATOM 3333 C CA . ILE B 1 156 ? 10.164 -11.719 2.215 1 96.88 156 ILE B CA 1
ATOM 3334 C C . ILE B 1 156 ? 10.883 -12.664 3.174 1 96.88 156 ILE B C 1
ATOM 3336 O O . ILE B 1 156 ? 10.789 -12.508 4.395 1 96.88 156 ILE B O 1
ATOM 3340 N N . VAL B 1 157 ? 11.547 -13.703 2.652 1 97.69 157 VAL B N 1
ATOM 3341 C CA . VAL B 1 157 ? 12.305 -14.664 3.439 1 97.69 157 VAL B CA 1
ATOM 3342 C C . VAL B 1 157 ? 13.75 -14.727 2.936 1 97.69 157 VAL B C 1
ATOM 3344 O O . VAL B 1 157 ? 14.008 -15.234 1.843 1 97.69 157 VAL B O 1
ATOM 3347 N N . TRP B 1 158 ? 14.609 -14.328 3.797 1 97.38 158 TRP B N 1
ATOM 3348 C CA . TRP B 1 158 ? 16.016 -14.344 3.443 1 97.38 158 TRP B CA 1
ATOM 3349 C C . TRP B 1 158 ? 16.609 -15.742 3.572 1 97.38 158 TRP B C 1
ATOM 3351 O O . TRP B 1 158 ? 16.328 -16.453 4.543 1 97.38 158 TRP B O 1
ATOM 3361 N N . ARG B 1 159 ? 17.344 -16.172 2.678 1 96.19 159 ARG B N 1
ATOM 3362 C CA . ARG B 1 159 ? 17.828 -17.547 2.619 1 96.19 159 ARG B CA 1
ATOM 3363 C C . ARG B 1 159 ? 19.359 -17.578 2.717 1 96.19 159 ARG B C 1
ATOM 3365 O O . ARG B 1 159 ? 19.906 -17.703 3.812 1 96.19 159 ARG B O 1
ATOM 3372 N N . ASN B 1 160 ? 20.031 -17.469 1.627 1 92.62 160 ASN B N 1
ATOM 3373 C CA . ASN B 1 160 ? 21.484 -17.484 1.596 1 92.62 160 ASN B CA 1
ATOM 3374 C C . ASN B 1 160 ? 22.062 -16.078 1.561 1 92.62 160 ASN B C 1
ATOM 3376 O O . ASN B 1 160 ? 21.766 -15.297 0.654 1 92.62 160 ASN B O 1
ATOM 3380 N N . LEU B 1 161 ? 22.875 -15.82 2.545 1 94.19 161 LEU B N 1
ATOM 3381 C CA . LEU B 1 161 ? 23.547 -14.523 2.643 1 94.19 161 LEU B CA 1
ATOM 3382 C C . LEU B 1 161 ? 25.062 -14.695 2.66 1 94.19 161 LEU B C 1
ATOM 3384 O O . LEU B 1 161 ? 25.609 -15.312 3.574 1 94.19 161 LEU B O 1
ATOM 3388 N N . SER B 1 162 ? 25.688 -14.359 1.621 1 94.38 162 SER B N 1
ATOM 3389 C CA . SER B 1 162 ? 27.156 -14.391 1.56 1 94.38 162 SER B CA 1
ATOM 3390 C C . SER B 1 162 ? 27.719 -13.016 1.24 1 94.38 162 SER B C 1
ATOM 3392 O O . SER B 1 162 ? 26.969 -12.047 1.075 1 94.38 162 SER B O 1
ATOM 3394 N N . ALA B 1 163 ? 29.016 -12.953 1.195 1 93.75 163 ALA B N 1
ATOM 3395 C CA . ALA B 1 163 ? 29.688 -11.688 0.901 1 93.75 163 ALA B CA 1
ATOM 3396 C C . ALA B 1 163 ? 29.469 -11.281 -0.552 1 93.75 163 ALA B C 1
ATOM 3398 O O . ALA B 1 163 ? 29.641 -10.109 -0.906 1 93.75 163 ALA B O 1
ATOM 3399 N N . THR B 1 164 ? 29.031 -12.211 -1.372 1 95.19 164 THR B N 1
ATOM 3400 C CA . THR B 1 164 ? 28.984 -11.875 -2.789 1 95.19 164 THR B CA 1
ATOM 3401 C C . THR B 1 164 ? 27.594 -12.156 -3.363 1 95.19 164 THR B C 1
ATOM 3403 O O . THR B 1 164 ? 27.312 -11.789 -4.504 1 95.19 164 THR B O 1
ATOM 3406 N N . GLN B 1 165 ? 26.781 -12.789 -2.555 1 97.5 165 GLN B N 1
ATOM 3407 C CA . GLN B 1 165 ? 25.516 -13.219 -3.109 1 97.5 165 GLN B CA 1
ATOM 3408 C C . GLN B 1 165 ? 24.406 -13.188 -2.049 1 97.5 165 GLN B C 1
ATOM 3410 O O . GLN B 1 165 ? 24.672 -13.461 -0.875 1 97.5 165 GLN B O 1
ATOM 3415 N N . THR B 1 166 ? 23.219 -12.828 -2.479 1 98.38 166 THR B N 1
ATOM 3416 C CA . THR B 1 166 ? 22.047 -12.828 -1.621 1 98.38 166 THR B CA 1
ATOM 3417 C C . THR B 1 166 ? 20.906 -13.602 -2.275 1 98.38 166 THR B C 1
ATOM 3419 O O . THR B 1 166 ? 20.656 -13.461 -3.477 1 98.38 166 THR B O 1
ATOM 3422 N N . SER B 1 167 ? 20.25 -14.453 -1.555 1 98.5 167 SER B N 1
ATOM 3423 C CA . SER B 1 167 ? 19.047 -15.141 -2.037 1 98.5 167 SER B CA 1
ATOM 3424 C C . SER B 1 167 ? 17.875 -14.93 -1.1 1 98.5 167 SER B C 1
ATOM 3426 O O . SER B 1 167 ? 18.031 -14.891 0.122 1 98.5 167 SER B O 1
ATOM 3428 N N . TYR B 1 168 ? 16.703 -14.789 -1.659 1 98.5 168 TYR B N 1
ATOM 3429 C CA . TYR B 1 168 ? 15.508 -14.617 -0.847 1 98.5 168 TYR B CA 1
ATOM 3430 C C . TYR B 1 168 ? 14.266 -15.047 -1.615 1 98.5 168 TYR B C 1
ATOM 3432 O O . TYR B 1 168 ? 14.281 -15.117 -2.846 1 98.5 168 TYR B O 1
ATOM 3440 N N . PHE B 1 169 ? 13.234 -15.414 -0.853 1 98.69 169 PHE B N 1
ATOM 3441 C CA . PHE B 1 169 ? 11.883 -15.594 -1.381 1 98.69 169 PHE B CA 1
ATOM 3442 C C . PHE B 1 169 ? 11.086 -14.305 -1.268 1 98.69 169 PHE B C 1
ATOM 3444 O O . PHE B 1 169 ? 11.273 -13.531 -0.323 1 98.69 169 PHE B O 1
ATOM 3451 N N . TYR B 1 170 ? 10.266 -14.062 -2.189 1 98.75 170 TYR B N 1
ATOM 3452 C CA . TYR B 1 170 ? 9.328 -12.945 -2.152 1 98.75 170 TYR B CA 1
ATOM 3453 C C . TYR B 1 170 ? 7.965 -13.359 -2.691 1 98.75 170 TYR B C 1
ATOM 3455 O O . TYR B 1 170 ? 7.875 -13.961 -3.766 1 98.75 170 TYR B O 1
ATOM 3463 N N . LYS B 1 171 ? 6.926 -13.07 -1.927 1 98.75 171 LYS B N 1
ATOM 3464 C CA . LYS B 1 171 ? 5.609 -13.57 -2.301 1 98.75 171 LYS B CA 1
ATOM 3465 C C . LYS B 1 171 ? 4.59 -12.438 -2.379 1 98.75 171 LYS B C 1
ATOM 3467 O O . LYS B 1 171 ? 4.484 -11.625 -1.458 1 98.75 171 LYS B O 1
ATOM 3472 N N . ILE B 1 172 ? 3.871 -12.414 -3.502 1 98.69 172 ILE B N 1
ATOM 3473 C CA . ILE B 1 172 ? 2.797 -11.453 -3.74 1 98.69 172 ILE B CA 1
ATOM 3474 C C . ILE B 1 172 ? 1.493 -12.195 -4.016 1 98.69 172 ILE B C 1
ATOM 3476 O O . ILE B 1 172 ? 1.503 -13.281 -4.602 1 98.69 172 ILE B O 1
ATOM 3480 N N . LEU B 1 173 ? 0.396 -11.633 -3.586 1 98.69 173 LEU B N 1
ATOM 3481 C CA . LEU B 1 173 ? -0.902 -12.18 -3.971 1 98.69 173 LEU B CA 1
ATOM 3482 C C . LEU B 1 173 ? -1.842 -11.07 -4.43 1 98.69 173 LEU B C 1
ATOM 3484 O O . LEU B 1 173 ? -2.143 -10.148 -3.662 1 98.69 173 LEU B O 1
ATOM 3488 N N . PHE B 1 174 ? -2.334 -11.188 -5.672 1 98.62 174 PHE B N 1
ATOM 3489 C CA . PHE B 1 174 ? -3.293 -10.242 -6.242 1 98.62 174 PHE B CA 1
ATOM 3490 C C . PHE B 1 174 ? -4.711 -10.805 -6.164 1 98.62 174 PHE B C 1
ATOM 3492 O O . PHE B 1 174 ? -4.938 -11.977 -6.473 1 98.62 174 PHE B O 1
ATOM 3499 N N . SER B 1 175 ? -5.613 -10.031 -5.738 1 98.06 175 SER B N 1
ATOM 3500 C CA . SER B 1 175 ? -7.043 -10.25 -5.914 1 98.06 175 SER B CA 1
ATOM 3501 C C . SER B 1 175 ? -7.66 -9.195 -6.824 1 98.06 175 SER B C 1
ATOM 3503 O O . SER B 1 175 ? -7.586 -8 -6.531 1 98.06 175 SER B O 1
ATOM 3505 N N . ILE B 1 176 ? -8.312 -9.68 -7.875 1 97.88 176 ILE B N 1
ATOM 3506 C CA . ILE B 1 176 ? -8.766 -8.742 -8.898 1 97.88 176 ILE B CA 1
ATOM 3507 C C . ILE B 1 176 ? -10.234 -8.992 -9.211 1 97.88 176 ILE B C 1
ATOM 3509 O O . ILE B 1 176 ? -10.625 -10.109 -9.531 1 97.88 176 ILE B O 1
ATOM 3513 N N . GLN B 1 177 ? -10.969 -7.98 -9.156 1 96.88 177 GLN B N 1
ATOM 3514 C CA . GLN B 1 177 ? -12.352 -7.961 -9.602 1 96.88 177 GLN B CA 1
ATOM 3515 C C . GLN B 1 177 ? -12.742 -6.582 -10.133 1 96.88 177 GLN B C 1
ATOM 3517 O O . GLN B 1 177 ? -12.625 -5.582 -9.414 1 96.88 177 GLN B O 1
ATOM 3522 N N . ASN B 1 178 ? -13.094 -6.574 -11.367 1 92.19 178 ASN B N 1
ATOM 3523 C CA . ASN B 1 178 ? -13.633 -5.375 -12 1 92.19 178 ASN B CA 1
ATOM 3524 C C . ASN B 1 178 ? -14.508 -5.723 -13.203 1 92.19 178 ASN B C 1
ATOM 3526 O O . ASN B 1 178 ? -14.961 -6.859 -13.336 1 92.19 178 ASN B O 1
ATOM 3530 N N . GLU B 1 179 ? -14.758 -4.742 -14.008 1 90.06 179 GLU B N 1
ATOM 3531 C CA . GLU B 1 179 ? -15.602 -4.977 -15.172 1 90.06 179 GLU B CA 1
ATOM 3532 C C . GLU B 1 179 ? -14.961 -5.977 -16.125 1 90.06 179 GLU B C 1
ATOM 3534 O O . GLU B 1 179 ? -15.656 -6.777 -16.766 1 90.06 179 GLU B O 1
ATOM 3539 N N . ASP B 1 180 ? -13.672 -5.973 -16.219 1 91.62 180 ASP B N 1
ATOM 3540 C CA . ASP B 1 180 ? -12.945 -6.824 -17.156 1 91.62 180 ASP B CA 1
ATOM 3541 C C . ASP B 1 180 ? -13 -8.289 -16.719 1 91.62 180 ASP B C 1
ATOM 3543 O O . ASP B 1 180 ? -12.93 -9.188 -17.562 1 91.62 180 ASP B O 1
ATOM 3547 N N . THR B 1 181 ? -13.141 -8.57 -15.398 1 94.25 181 THR B N 1
ATOM 3548 C CA . THR B 1 181 ? -13.18 -9.945 -14.906 1 94.25 181 THR B CA 1
ATOM 3549 C C . THR B 1 181 ? -14.602 -10.492 -14.969 1 94.25 181 THR B C 1
ATOM 3551 O O . THR B 1 181 ? -14.82 -11.688 -14.727 1 94.25 181 THR B O 1
ATOM 3554 N N . GLY B 1 182 ? -15.57 -9.602 -15.203 1 91 182 GLY B N 1
ATOM 3555 C CA . GLY B 1 182 ? -16.953 -10.031 -15.336 1 91 182 GLY B CA 1
ATOM 3556 C C . GLY B 1 182 ? -17.531 -10.594 -14.047 1 91 182 GLY B C 1
ATOM 3557 O O . GLY B 1 182 ? -17.484 -9.938 -13 1 91 182 GLY B O 1
ATOM 3558 N N . ARG B 1 183 ? -17.969 -11.852 -14.125 1 92.31 183 ARG B N 1
ATOM 3559 C CA . ARG B 1 183 ? -18.656 -12.477 -12.992 1 92.31 183 ARG B CA 1
ATOM 3560 C C . ARG B 1 183 ? -17.672 -13.266 -12.133 1 92.31 183 ARG B C 1
ATOM 3562 O O . ARG B 1 183 ? -18.078 -14.117 -11.336 1 92.31 183 ARG B O 1
ATOM 3569 N N . PHE B 1 184 ? -16.375 -12.898 -12.273 1 95.12 184 PHE B N 1
ATOM 3570 C CA . PHE B 1 184 ? -15.391 -13.719 -11.562 1 95.12 184 PHE B CA 1
ATOM 3571 C C . PHE B 1 184 ? -14.453 -12.844 -10.75 1 95.12 184 PHE B C 1
ATOM 3573 O O . PHE B 1 184 ? -14.266 -11.664 -11.062 1 95.12 184 PHE B O 1
ATOM 3580 N N . MET B 1 185 ? -13.953 -13.484 -9.703 1 96.44 185 MET B N 1
ATOM 3581 C CA . MET B 1 185 ? -12.766 -13.016 -8.992 1 96.44 185 MET B CA 1
ATOM 3582 C C . MET B 1 185 ? -11.523 -13.75 -9.469 1 96.44 185 MET B C 1
ATOM 3584 O O . MET B 1 185 ? -11.523 -14.984 -9.555 1 96.44 185 MET B O 1
ATOM 3588 N N . ALA B 1 186 ? -10.547 -13.008 -9.781 1 97.94 186 ALA B N 1
ATOM 3589 C CA . ALA B 1 186 ? -9.273 -13.633 -10.117 1 97.94 186 ALA B CA 1
ATOM 3590 C C . ALA B 1 186 ? -8.281 -13.539 -8.961 1 97.94 186 ALA B C 1
ATOM 3592 O O . ALA B 1 186 ? -8.125 -12.469 -8.359 1 97.94 186 ALA B O 1
ATOM 3593 N N . ILE B 1 187 ? -7.648 -14.633 -8.586 1 98.25 187 ILE B N 1
ATOM 3594 C CA . ILE B 1 187 ? -6.598 -14.703 -7.574 1 98.25 187 ILE B CA 1
ATOM 3595 C C . ILE B 1 187 ? -5.293 -15.156 -8.227 1 98.25 187 ILE B C 1
ATOM 3597 O O . ILE B 1 187 ? -5.27 -16.156 -8.953 1 98.25 187 ILE B O 1
ATOM 3601 N N . LEU B 1 188 ? -4.258 -14.391 -7.934 1 98.62 188 LEU B N 1
ATOM 3602 C CA . LEU B 1 188 ? -2.963 -14.656 -8.547 1 98.62 188 LEU B CA 1
ATOM 3603 C C . LEU B 1 188 ? -1.854 -14.641 -7.5 1 98.62 188 LEU B C 1
ATOM 3605 O O . LEU B 1 188 ? -1.196 -13.617 -7.301 1 98.62 188 LEU B O 1
ATOM 3609 N N . PRO B 1 189 ? -1.621 -15.75 -6.785 1 98.75 189 PRO B N 1
ATOM 3610 C CA . PRO B 1 189 ? -0.408 -15.867 -5.973 1 98.75 189 PRO B CA 1
ATOM 3611 C C . PRO B 1 189 ? 0.856 -16.016 -6.816 1 98.75 189 PRO B C 1
ATOM 3613 O O . PRO B 1 189 ? 0.868 -16.766 -7.793 1 98.75 189 PRO B O 1
ATOM 3616 N N . ILE B 1 190 ? 1.854 -15.242 -6.477 1 98.88 190 ILE B N 1
ATOM 3617 C CA . ILE B 1 190 ? 3.154 -15.273 -7.133 1 98.88 190 ILE B CA 1
ATOM 3618 C C . ILE B 1 190 ? 4.258 -15.438 -6.09 1 98.88 190 ILE B C 1
ATOM 3620 O O . ILE B 1 190 ? 4.301 -14.703 -5.102 1 98.88 190 ILE B O 1
ATOM 3624 N N . ALA B 1 191 ? 5.117 -16.375 -6.344 1 98.88 191 ALA B N 1
ATOM 3625 C CA . ALA B 1 191 ? 6.312 -16.547 -5.516 1 98.88 191 ALA B CA 1
ATOM 3626 C C . ALA B 1 191 ? 7.578 -16.453 -6.359 1 98.88 191 ALA B C 1
ATOM 3628 O O . ALA B 1 191 ? 7.66 -17.031 -7.438 1 98.88 191 ALA B O 1
ATOM 3629 N N . PHE B 1 192 ? 8.461 -15.68 -5.836 1 98.81 192 PHE B N 1
ATOM 3630 C CA . PHE B 1 192 ? 9.773 -15.531 -6.457 1 98.81 192 PHE B CA 1
ATOM 3631 C C . PHE B 1 192 ? 10.852 -16.188 -5.609 1 98.81 192 PHE B C 1
ATOM 3633 O O . PHE B 1 192 ? 10.859 -16.047 -4.387 1 98.81 192 PHE B O 1
ATOM 3640 N N . GLU B 1 193 ? 11.641 -16.953 -6.25 1 98.69 193 GLU B N 1
ATOM 3641 C CA . GLU B 1 193 ? 12.945 -17.344 -5.723 1 98.69 193 GLU B CA 1
ATOM 3642 C C . GLU B 1 193 ? 14.07 -16.562 -6.41 1 98.69 193 GLU B C 1
ATOM 3644 O O . GLU B 1 193 ? 14.359 -16.797 -7.586 1 98.69 193 GLU B O 1
ATOM 3649 N N . ILE B 1 194 ? 14.703 -15.742 -5.641 1 98.81 194 ILE B N 1
ATOM 3650 C CA . ILE B 1 194 ? 15.625 -14.781 -6.234 1 98.81 194 ILE B CA 1
ATOM 3651 C C . ILE B 1 194 ? 17.031 -15.008 -5.688 1 98.81 194 ILE B C 1
ATOM 3653 O O . ILE B 1 194 ? 17.219 -15.141 -4.477 1 98.81 194 ILE B O 1
ATOM 3657 N N . THR B 1 195 ? 17.984 -15.109 -6.512 1 98.69 195 THR B N 1
ATOM 3658 C CA . THR B 1 195 ? 19.406 -15.047 -6.195 1 98.69 195 THR B CA 1
ATOM 3659 C C . THR B 1 195 ? 20.094 -13.93 -6.984 1 98.69 195 THR B C 1
ATOM 3661 O O . THR B 1 195 ? 19.891 -13.805 -8.195 1 98.69 195 THR B O 1
ATOM 3664 N N . VAL B 1 196 ? 20.797 -13.148 -6.32 1 98.69 196 VAL B N 1
ATOM 3665 C CA . VAL B 1 196 ? 21.453 -12.023 -6.965 1 98.69 196 VAL B CA 1
ATOM 3666 C C . VAL B 1 196 ? 22.906 -11.93 -6.477 1 98.69 196 VAL B C 1
ATOM 3668 O O . VAL B 1 196 ? 23.172 -12.141 -5.293 1 98.69 196 VAL B O 1
ATOM 3671 N N . ASP B 1 197 ? 23.812 -11.617 -7.344 1 98.19 197 ASP B N 1
ATOM 3672 C CA . ASP B 1 197 ? 25.234 -11.484 -7.008 1 98.19 197 ASP B CA 1
ATOM 3673 C C . ASP B 1 197 ? 25.531 -10.117 -6.402 1 98.19 197 ASP B C 1
ATOM 3675 O O . ASP B 1 197 ? 26.375 -9.367 -6.918 1 98.19 197 ASP B O 1
ATOM 3679 N N . VAL B 1 198 ? 24.922 -9.812 -5.398 1 97.19 198 VAL B N 1
ATOM 3680 C CA . VAL B 1 198 ? 25.062 -8.594 -4.605 1 97.19 198 VAL B CA 1
ATOM 3681 C C . VAL B 1 198 ? 24.906 -8.93 -3.123 1 97.19 198 VAL B C 1
ATOM 3683 O O . VAL B 1 198 ? 24.031 -9.719 -2.746 1 97.19 198 VAL B O 1
ATOM 3686 N N . GLN B 1 199 ? 25.766 -8.367 -2.316 1 97 199 GLN B N 1
ATOM 3687 C CA . GLN B 1 199 ? 25.641 -8.547 -0.875 1 97 199 GLN B CA 1
ATOM 3688 C C . GLN B 1 199 ? 24.375 -7.875 -0.347 1 97 199 GLN B C 1
ATOM 3690 O O . GLN B 1 199 ? 23.953 -6.844 -0.87 1 97 199 GLN B O 1
ATOM 3695 N N . LYS B 1 200 ? 23.844 -8.414 0.725 1 95.62 200 LYS B N 1
ATOM 3696 C CA . LYS B 1 200 ? 22.547 -7.988 1.245 1 95.62 200 LYS B CA 1
ATOM 3697 C C . LYS B 1 200 ? 22.562 -6.5 1.58 1 95.62 200 LYS B C 1
ATOM 3699 O O . LYS B 1 200 ? 21.625 -5.77 1.211 1 95.62 200 LYS B O 1
ATOM 3704 N N . GLN B 1 201 ? 23.562 -6.035 2.256 1 91.25 201 GLN B N 1
ATOM 3705 C CA . GLN B 1 201 ? 23.625 -4.645 2.697 1 91.25 201 GLN B CA 1
ATOM 3706 C C . GLN B 1 201 ? 23.547 -3.688 1.511 1 91.25 201 GLN B C 1
ATOM 3708 O O . GLN B 1 201 ? 22.969 -2.602 1.621 1 91.25 201 GLN B O 1
ATOM 3713 N N . GLN B 1 202 ? 24.094 -4.098 0.451 1 90.94 202 GLN B N 1
ATOM 3714 C CA . GLN B 1 202 ? 24 -3.305 -0.772 1 90.94 202 GLN B CA 1
ATOM 3715 C C . GLN B 1 202 ? 22.656 -3.494 -1.456 1 90.94 202 GLN B C 1
ATOM 3717 O O . GLN B 1 202 ? 22.078 -2.535 -1.966 1 90.94 202 GLN B O 1
ATOM 3722 N N . LEU B 1 203 ? 22.172 -4.695 -1.403 1 94.06 203 LEU B N 1
ATOM 3723 C CA . LEU B 1 203 ? 20.922 -5.062 -2.068 1 94.06 203 LEU B CA 1
ATOM 3724 C C . LEU B 1 203 ? 19.75 -4.262 -1.506 1 94.06 203 LEU B C 1
ATOM 3726 O O . LEU B 1 203 ? 18.828 -3.912 -2.24 1 94.06 203 LEU B O 1
ATOM 3730 N N . LEU B 1 204 ? 19.781 -3.986 -0.276 1 88.25 204 LEU B N 1
ATOM 3731 C CA . LEU B 1 204 ? 18.703 -3.295 0.415 1 88.25 204 LEU B CA 1
ATOM 3732 C C . LEU B 1 204 ? 18.453 -1.919 -0.196 1 88.25 204 LEU B C 1
ATOM 3734 O O . LEU B 1 204 ? 17.391 -1.326 0.001 1 88.25 204 LEU B O 1
ATOM 3738 N N . PHE B 1 205 ? 19.422 -1.512 -1.029 1 78.88 205 PHE B N 1
ATOM 3739 C CA . PHE B 1 205 ? 19.344 -0.143 -1.523 1 78.88 205 PHE B CA 1
ATOM 3740 C C . PHE B 1 205 ? 19.469 -0.106 -3.041 1 78.88 205 PHE B C 1
ATOM 3742 O O . PHE B 1 205 ? 19.734 0.949 -3.621 1 78.88 205 PHE B O 1
ATOM 3749 N N . ILE B 1 206 ? 19.328 -1.248 -3.67 1 86.44 206 ILE B N 1
ATOM 3750 C CA . ILE B 1 206 ? 19.406 -1.333 -5.125 1 86.44 206 ILE B CA 1
ATOM 3751 C C . ILE B 1 206 ? 18.25 -0.557 -5.746 1 86.44 206 ILE B C 1
ATOM 3753 O O . ILE B 1 206 ? 17.156 -0.487 -5.176 1 86.44 206 ILE B O 1
ATOM 3757 N N . THR B 1 207 ? 18.484 0.019 -6.941 1 79.81 207 THR B N 1
ATOM 3758 C CA . THR B 1 207 ? 17.469 0.777 -7.664 1 79.81 207 THR B CA 1
ATOM 3759 C C . THR B 1 207 ? 17.172 0.13 -9.016 1 79.81 207 THR B C 1
ATOM 3761 O O . THR B 1 207 ? 17.828 -0.846 -9.398 1 79.81 207 THR B O 1
ATOM 3764 N N . ILE B 1 208 ? 16.234 0.738 -9.703 1 83.81 208 ILE B N 1
ATOM 3765 C CA . ILE B 1 208 ? 15.805 0.167 -10.977 1 83.81 208 ILE B CA 1
ATOM 3766 C C . ILE B 1 208 ? 16.875 0.397 -12.031 1 83.81 208 ILE B C 1
ATOM 3768 O O . ILE B 1 208 ? 16.859 -0.24 -13.094 1 83.81 208 ILE B O 1
ATOM 3772 N N . LYS B 1 209 ? 17.781 1.282 -11.82 1 79.88 209 LYS B N 1
ATOM 3773 C CA . LYS B 1 209 ? 18.812 1.598 -12.797 1 79.88 209 LYS B CA 1
ATOM 3774 C C . LYS B 1 209 ? 20.031 0.693 -12.625 1 79.88 209 LYS B C 1
ATOM 3776 O O . LYS B 1 209 ? 20.891 0.637 -13.5 1 79.88 209 LYS B O 1
ATOM 3781 N N . ASP B 1 210 ? 20.094 -0.003 -11.516 1 86.12 210 ASP B N 1
ATOM 3782 C CA . ASP B 1 210 ? 21.234 -0.881 -11.25 1 86.12 210 ASP B CA 1
ATOM 3783 C C . ASP B 1 210 ? 21.125 -2.176 -12.047 1 86.12 210 ASP B C 1
ATOM 3785 O O . ASP B 1 210 ? 20.031 -2.574 -12.453 1 86.12 210 ASP B O 1
ATOM 3789 N N . SER B 1 211 ? 22.312 -2.66 -12.289 1 94.19 211 SER B N 1
ATOM 3790 C CA . SER B 1 211 ? 22.422 -3.963 -12.938 1 94.19 211 SER B CA 1
ATOM 3791 C C . SER B 1 211 ? 23.156 -4.965 -12.055 1 94.19 211 SER B C 1
ATOM 3793 O O . SER B 1 211 ? 24.078 -4.598 -11.328 1 94.19 211 SER B O 1
ATOM 3795 N N . ALA B 1 212 ? 22.688 -6.137 -12.125 1 97.12 212 ALA B N 1
ATOM 3796 C CA . ALA B 1 212 ? 23.344 -7.238 -11.43 1 97.12 212 ALA B CA 1
ATOM 3797 C C . ALA B 1 212 ? 22.984 -8.578 -12.062 1 97.12 212 ALA B C 1
ATOM 3799 O O . ALA B 1 212 ? 22.094 -8.648 -12.914 1 97.12 212 ALA B O 1
ATOM 3800 N N . ARG B 1 213 ? 23.734 -9.555 -11.695 1 98.38 213 ARG B N 1
ATOM 3801 C CA . ARG B 1 213 ? 23.406 -10.898 -12.148 1 98.38 213 ARG B CA 1
ATOM 3802 C C . ARG B 1 213 ? 22.312 -11.516 -11.289 1 98.38 213 ARG B C 1
ATOM 3804 O O . ARG B 1 213 ? 22.484 -11.703 -10.086 1 98.38 213 ARG B O 1
ATOM 3811 N N . TYR B 1 214 ? 21.219 -11.82 -11.977 1 98.62 214 TYR B N 1
ATOM 3812 C CA . TYR B 1 214 ? 20.062 -12.359 -11.273 1 98.62 214 TYR B CA 1
ATOM 3813 C C . TYR B 1 214 ? 19.734 -13.766 -11.766 1 98.62 214 TYR B C 1
ATOM 3815 O O . TYR B 1 214 ? 19.875 -14.07 -12.945 1 98.62 214 TYR B O 1
ATOM 3823 N N . GLU B 1 215 ? 19.344 -14.539 -10.867 1 98.69 215 GLU B N 1
ATOM 3824 C CA . GLU B 1 215 ? 18.547 -15.75 -11.117 1 98.69 215 GLU B CA 1
ATOM 3825 C C . GLU B 1 215 ? 17.188 -15.672 -10.438 1 98.69 215 GLU B C 1
ATOM 3827 O O . GLU B 1 215 ? 17.109 -15.578 -9.211 1 98.69 215 GLU B O 1
ATOM 3832 N N . VAL B 1 216 ? 16.141 -15.656 -11.242 1 98.81 216 VAL B N 1
ATOM 3833 C CA . VAL B 1 216 ? 14.797 -15.523 -10.703 1 98.81 216 VAL B CA 1
ATOM 3834 C C . VAL B 1 216 ? 13.93 -16.688 -11.18 1 98.81 216 VAL B C 1
ATOM 3836 O O . VAL B 1 216 ? 13.734 -16.875 -12.383 1 98.81 216 VAL B O 1
ATOM 3839 N N . LYS B 1 217 ? 13.484 -17.469 -10.289 1 98.81 217 LYS B N 1
ATOM 3840 C CA . LYS B 1 217 ? 12.445 -18.453 -10.539 1 98.81 217 LYS B CA 1
ATOM 3841 C C . LYS B 1 217 ? 11.078 -17.938 -10.102 1 98.81 217 LYS B C 1
ATOM 3843 O O . LYS B 1 217 ? 10.953 -17.312 -9.047 1 98.81 217 LYS B O 1
ATOM 3848 N N . MET B 1 218 ? 10.125 -18.141 -10.977 1 98.75 218 MET B N 1
ATOM 3849 C CA . MET B 1 218 ? 8.766 -17.672 -10.695 1 98.75 218 MET B CA 1
ATOM 3850 C C . MET B 1 218 ? 7.793 -18.844 -10.633 1 98.75 218 MET B C 1
ATOM 3852 O O . MET B 1 218 ? 7.793 -19.703 -11.516 1 98.75 218 MET B O 1
ATOM 3856 N N . LYS B 1 219 ? 7.043 -18.922 -9.531 1 98.88 219 LYS B N 1
ATOM 3857 C CA . LYS B 1 219 ? 5.895 -19.797 -9.367 1 98.88 219 LYS B CA 1
ATOM 3858 C C . LYS B 1 219 ? 4.602 -19.016 -9.219 1 98.88 219 LYS B C 1
ATOM 3860 O O . LYS B 1 219 ? 4.496 -18.156 -8.344 1 98.88 219 LYS B O 1
ATOM 3865 N N . ALA B 1 220 ? 3.701 -19.266 -10.102 1 98.75 220 ALA B N 1
ATOM 3866 C CA . ALA B 1 220 ? 2.449 -18.516 -10.055 1 98.75 220 ALA B CA 1
ATOM 3867 C C . ALA B 1 220 ? 1.318 -19.297 -10.719 1 98.75 220 ALA B C 1
ATOM 3869 O O . ALA B 1 220 ? 1.565 -20.156 -11.562 1 98.75 220 ALA B O 1
ATOM 3870 N N . LEU B 1 221 ? 0.165 -19.031 -10.32 1 98.38 221 LEU B N 1
ATOM 3871 C CA . LEU B 1 221 ? -1.033 -19.516 -11.008 1 98.38 221 LEU B CA 1
ATOM 3872 C C . LEU B 1 221 ? -2.176 -18.516 -10.859 1 98.38 221 LEU B C 1
ATOM 3874 O O . LEU B 1 221 ? -2.193 -17.703 -9.922 1 98.38 221 LEU B O 1
ATOM 3878 N N . THR B 1 222 ? -3.049 -18.547 -11.844 1 98.19 222 THR B N 1
ATOM 3879 C CA . THR B 1 222 ? -4.273 -17.75 -11.758 1 98.19 222 THR B CA 1
ATOM 3880 C C . THR B 1 222 ? -5.492 -18.672 -11.617 1 98.19 222 THR B C 1
ATOM 3882 O O . THR B 1 222 ? -5.676 -19.594 -12.406 1 98.19 222 THR B O 1
ATOM 3885 N N . VAL B 1 223 ? -6.246 -18.391 -10.609 1 97.75 223 VAL B N 1
ATOM 3886 C CA . VAL B 1 223 ? -7.527 -19.062 -10.438 1 97.75 223 VAL B CA 1
ATOM 3887 C C . VAL B 1 223 ? -8.664 -18.047 -10.453 1 97.75 223 VAL B C 1
ATOM 3889 O O . VAL B 1 223 ? -8.539 -16.969 -9.883 1 97.75 223 VAL B O 1
ATOM 3892 N N . VAL B 1 224 ? -9.672 -18.375 -11.195 1 96.94 224 VAL B N 1
ATOM 3893 C CA . VAL B 1 224 ? -10.867 -17.531 -11.195 1 96.94 224 VAL B CA 1
ATOM 3894 C C . VAL B 1 224 ? -12.008 -18.266 -10.484 1 96.94 224 VAL B C 1
ATOM 3896 O O . VAL B 1 224 ? -12.156 -19.484 -10.625 1 96.94 224 VAL B O 1
ATOM 3899 N N . GLN B 1 225 ? -12.68 -17.547 -9.664 1 96.19 225 GLN B N 1
ATOM 3900 C CA . GLN B 1 225 ? -13.844 -18.078 -8.961 1 96.19 225 GLN B CA 1
ATOM 3901 C C . GLN B 1 225 ? -15.062 -17.188 -9.164 1 96.19 225 GLN B C 1
ATOM 3903 O O . GLN B 1 225 ? -14.938 -15.953 -9.203 1 96.19 225 GLN B O 1
ATOM 3908 N N . ALA B 1 226 ? -16.188 -17.844 -9.297 1 95.81 226 ALA B N 1
ATOM 3909 C CA . ALA B 1 226 ? -17.422 -17.078 -9.406 1 95.81 226 ALA B CA 1
ATOM 3910 C C . ALA B 1 226 ? -17.594 -16.125 -8.219 1 95.81 226 ALA B C 1
ATOM 3912 O O . ALA B 1 226 ? -17.281 -16.484 -7.082 1 95.81 226 ALA B O 1
ATOM 3913 N N . LEU B 1 227 ? -18.156 -15.023 -8.586 1 94.88 227 LEU B N 1
ATOM 3914 C CA . LEU B 1 227 ? -18.312 -13.992 -7.566 1 94.88 227 LEU B CA 1
ATOM 3915 C C . LEU B 1 227 ? -19.359 -14.414 -6.535 1 94.88 227 LEU B C 1
ATOM 3917 O O . LEU B 1 227 ? -20.391 -15 -6.887 1 94.88 227 LEU B O 1
ATOM 3921 N N . ASP B 1 228 ? -18.922 -14.109 -5.359 1 88.88 228 ASP B N 1
ATOM 3922 C CA . ASP B 1 228 ? -19.844 -14.211 -4.23 1 88.88 228 ASP B CA 1
ATOM 3923 C C . ASP B 1 228 ? -19.859 -12.914 -3.418 1 88.88 228 ASP B C 1
ATOM 3925 O O . ASP B 1 228 ? -18.812 -12.469 -2.936 1 88.88 228 ASP B O 1
ATOM 3929 N N . SER B 1 229 ? -21 -12.25 -3.389 1 82 229 SER B N 1
ATOM 3930 C CA . SER B 1 229 ? -21.078 -10.992 -2.658 1 82 229 SER B CA 1
ATOM 3931 C C . SER B 1 229 ? -21.422 -11.227 -1.19 1 82 229 SER B C 1
ATOM 3933 O O . SER B 1 229 ? -22.203 -12.109 -0.864 1 82 229 SER B O 1
ATOM 3935 N N . TYR B 1 230 ? -20.719 -10.594 -0.295 1 85.88 230 TYR B N 1
ATOM 3936 C CA . TYR B 1 230 ? -20.906 -10.672 1.149 1 85.88 230 TYR B CA 1
ATOM 3937 C C . TYR B 1 230 ? -20.922 -9.273 1.767 1 85.88 230 TYR B C 1
ATOM 3939 O O . TYR B 1 230 ? -19.906 -8.781 2.24 1 85.88 230 TYR B O 1
ATOM 3947 N N . ASN B 1 231 ? -22.094 -8.766 1.751 1 88.5 231 ASN B N 1
ATOM 3948 C CA . ASN B 1 231 ? -22.266 -7.445 2.344 1 88.5 231 ASN B CA 1
ATOM 3949 C C . ASN B 1 231 ? -22.625 -7.535 3.822 1 88.5 231 ASN B C 1
ATOM 3951 O O . ASN B 1 231 ? -23.797 -7.383 4.188 1 88.5 231 ASN B O 1
ATOM 3955 N N . ALA B 1 232 ? -21.562 -7.836 4.605 1 89.56 232 ALA B N 1
ATOM 3956 C CA . ALA B 1 232 ? -21.703 -8.016 6.047 1 89.56 232 ALA B CA 1
ATOM 3957 C C . ALA B 1 232 ? -20.953 -6.922 6.809 1 89.56 232 ALA B C 1
ATOM 3959 O O . ALA B 1 232 ? -20.234 -6.125 6.211 1 89.56 232 ALA B O 1
ATOM 3960 N N . PRO B 1 233 ? -21.266 -6.938 8.094 1 90.44 233 PRO B N 1
ATOM 3961 C CA . PRO B 1 233 ? -20.516 -5.977 8.898 1 90.44 233 PRO B CA 1
ATOM 3962 C C . PRO B 1 233 ? -19 -6.117 8.727 1 90.44 233 PRO B C 1
ATOM 3964 O O . PRO B 1 233 ? -18.484 -7.234 8.586 1 90.44 233 PRO B O 1
ATOM 3967 N N . ILE B 1 234 ? -18.297 -5.008 8.766 1 92.06 234 ILE B N 1
ATOM 3968 C CA . ILE B 1 234 ? -16.891 -4.93 8.406 1 92.06 234 ILE B CA 1
ATOM 3969 C C . ILE B 1 234 ? -16.062 -5.844 9.312 1 92.06 234 ILE B C 1
ATOM 3971 O O . ILE B 1 234 ? -15.109 -6.48 8.859 1 92.06 234 ILE B O 1
ATOM 3975 N N . ILE B 1 235 ? -16.469 -6.004 10.562 1 90.31 235 ILE B N 1
ATOM 3976 C CA . ILE B 1 235 ? -15.719 -6.852 11.492 1 90.31 235 ILE B CA 1
ATOM 3977 C C . ILE B 1 235 ? -15.797 -8.305 11.031 1 90.31 235 ILE B C 1
ATOM 3979 O O . ILE B 1 235 ? -14.797 -9.031 11.078 1 90.31 235 ILE B O 1
ATOM 3983 N N . ASP B 1 236 ? -16.906 -8.672 10.539 1 90.69 236 ASP B N 1
ATOM 3984 C CA . ASP B 1 236 ? -17.094 -10.039 10.07 1 90.69 236 ASP B CA 1
ATOM 3985 C C . ASP B 1 236 ? -16.312 -10.297 8.789 1 90.69 236 ASP B C 1
ATOM 3987 O O . ASP B 1 236 ? -15.828 -11.414 8.555 1 90.69 236 ASP B O 1
ATOM 3991 N N . VAL B 1 237 ? -16.203 -9.242 8.039 1 90.81 237 VAL B N 1
ATOM 3992 C CA . VAL B 1 237 ? -15.484 -9.344 6.773 1 90.81 237 VAL B CA 1
ATOM 3993 C C . VAL B 1 237 ? -14.023 -9.703 7.043 1 90.81 237 VAL B C 1
ATOM 3995 O O . VAL B 1 237 ? -13.469 -10.594 6.395 1 90.81 237 VAL B O 1
ATOM 3998 N N . PHE B 1 238 ? -13.422 -9.156 8.031 1 90.44 238 PHE B N 1
ATOM 3999 C CA . PHE B 1 238 ? -12.008 -9.359 8.297 1 90.44 238 PHE B CA 1
ATOM 4000 C C . PHE B 1 238 ? -11.789 -10.57 9.195 1 90.44 238 PHE B C 1
ATOM 4002 O O . PHE B 1 238 ? -10.656 -10.992 9.414 1 90.44 238 PHE B O 1
ATOM 4009 N N . ASN B 1 239 ? -12.906 -11.164 9.664 1 83.5 239 ASN B N 1
ATOM 4010 C CA . ASN B 1 239 ? -12.828 -12.383 10.461 1 83.5 239 ASN B CA 1
ATOM 4011 C C . ASN B 1 239 ? -13.336 -13.594 9.688 1 83.5 239 ASN B C 1
ATOM 4013 O O . ASN B 1 239 ? -13.625 -14.633 10.273 1 83.5 239 ASN B O 1
ATOM 4017 N N . VAL B 1 240 ? -13.438 -13.375 8.477 1 76 240 VAL B N 1
ATOM 4018 C CA . VAL B 1 240 ? -14 -14.445 7.668 1 76 240 VAL B CA 1
ATOM 4019 C C . VAL B 1 240 ? -13.047 -15.641 7.652 1 76 240 VAL B C 1
ATOM 4021 O O . VAL B 1 240 ? -11.844 -15.477 7.438 1 76 240 VAL B O 1
ATOM 4024 N N . ARG B 1 241 ? -13.633 -16.797 8.219 1 65.62 241 ARG B N 1
ATOM 4025 C CA . ARG B 1 241 ? -12.883 -18.047 8.219 1 65.62 241 ARG B CA 1
ATOM 4026 C C . ARG B 1 241 ? -13.07 -18.812 6.914 1 65.62 241 ARG B C 1
ATOM 4028 O O . ARG B 1 241 ? -14.016 -18.531 6.164 1 65.62 241 ARG B O 1
ATOM 4035 N N . ASN B 1 242 ? -12.102 -19.578 6.453 1 60.38 242 ASN B N 1
ATOM 4036 C CA . ASN B 1 242 ? -12.141 -20.391 5.238 1 60.38 242 ASN B CA 1
ATOM 4037 C C . ASN B 1 242 ? -13.383 -21.266 5.191 1 60.38 242 ASN B C 1
ATOM 4039 O O . ASN B 1 242 ? -13.719 -21.922 6.176 1 60.38 242 ASN B O 1
ATOM 4043 N N . TYR B 1 243 ? -14.508 -20.719 4.797 1 49.88 243 TYR B N 1
ATOM 4044 C CA . TYR B 1 243 ? -15.617 -21.656 4.723 1 49.88 243 TYR B CA 1
ATOM 4045 C C . TYR B 1 243 ? -15.336 -22.766 3.721 1 49.88 243 TYR B C 1
ATOM 4047 O O . TYR B 1 243 ? -14.727 -22.516 2.674 1 49.88 243 TYR B O 1
ATOM 4055 N N . SER B 1 244 ? -15.352 -23.891 4.195 1 44.47 244 SER B N 1
ATOM 4056 C CA . SER B 1 244 ? -15.344 -25.109 3.383 1 44.47 244 SER B CA 1
ATOM 4057 C C . SER B 1 244 ? -16.438 -25.062 2.326 1 44.47 244 SER B C 1
ATOM 4059 O O . SER B 1 244 ? -17.625 -25.266 2.641 1 44.47 244 SER B O 1
ATOM 4061 N N . LEU B 1 245 ? -16.406 -24.156 1.465 1 42.28 245 LEU B N 1
ATOM 4062 C CA . LEU B 1 245 ? -17.438 -24.219 0.425 1 42.28 245 LEU B CA 1
ATOM 4063 C C . LEU B 1 245 ? -17.453 -25.594 -0.231 1 42.28 245 LEU B C 1
ATOM 4065 O O . LEU B 1 245 ? -16.406 -26.219 -0.401 1 42.28 245 LEU B O 1
ATOM 4069 N N . HIS B 1 246 ? -18.656 -26.094 -0.395 1 38.03 246 HIS B N 1
ATOM 4070 C CA . HIS B 1 246 ? -19.062 -27.344 -1.006 1 38.03 246 HIS B CA 1
ATOM 4071 C C . HIS B 1 246 ? -18.469 -27.5 -2.4 1 38.03 246 HIS B C 1
ATOM 4073 O O . HIS B 1 246 ? -17.906 -26.547 -2.949 1 38.03 246 HIS B O 1
ATOM 4079 N N . ARG B 1 247 ? -19.234 -28.188 -3.494 1 40.94 247 ARG B N 1
ATOM 4080 C CA . ARG B 1 247 ? -18.984 -29.016 -4.66 1 40.94 247 ARG B CA 1
ATOM 4081 C C . ARG B 1 247 ? -18.531 -28.188 -5.848 1 40.94 247 ARG B C 1
ATOM 4083 O O . ARG B 1 247 ? -19.203 -27.234 -6.246 1 40.94 247 ARG B O 1
ATOM 4090 N N . PRO B 1 248 ? -17.281 -28.312 -6.492 1 41.06 248 PRO B N 1
ATOM 4091 C CA . PRO B 1 248 ? -16.672 -27.688 -7.664 1 41.06 248 PRO B CA 1
ATOM 4092 C C . PRO B 1 248 ? -17.562 -27.766 -8.906 1 41.06 248 PRO B C 1
ATOM 4094 O O . PRO B 1 248 ? -18.094 -28.828 -9.227 1 41.06 248 PRO B O 1
ATOM 4097 N N . ASN B 1 249 ? -18.234 -26.672 -9.375 1 37.91 249 ASN B N 1
ATOM 4098 C CA . ASN B 1 249 ? -18.797 -26.781 -10.719 1 37.91 249 ASN B CA 1
ATOM 4099 C C . ASN B 1 249 ? -17.734 -26.547 -11.789 1 37.91 249 ASN B C 1
ATOM 4101 O O . ASN B 1 249 ? -17.188 -25.438 -11.891 1 37.91 249 ASN B O 1
ATOM 4105 N N . HIS B 1 250 ? -17.156 -27.453 -12.484 1 42.72 250 HIS B N 1
ATOM 4106 C CA . HIS B 1 250 ? -16.109 -27.5 -13.516 1 42.72 250 HIS B CA 1
ATOM 4107 C C . HIS B 1 250 ? -16.422 -26.531 -14.656 1 42.72 250 HIS B C 1
ATOM 4109 O O . HIS B 1 250 ? -15.531 -26.172 -15.422 1 42.72 250 HIS B O 1
ATOM 4115 N N . ASN B 1 251 ? -17.609 -26.219 -15.109 1 46.16 251 ASN B N 1
ATOM 4116 C CA . ASN B 1 251 ? -17.859 -25.578 -16.406 1 46.16 251 ASN B CA 1
ATOM 4117 C C . ASN B 1 251 ? -17.938 -24.062 -16.266 1 46.16 251 ASN B C 1
ATOM 4119 O O . ASN B 1 251 ? -18.594 -23.391 -17.078 1 46.16 251 ASN B O 1
ATOM 4123 N N . ILE B 1 252 ? -17.156 -23.531 -15.398 1 50.53 252 ILE B N 1
ATOM 4124 C CA . ILE B 1 252 ? -17.469 -22.156 -15.062 1 50.53 252 ILE B CA 1
ATOM 4125 C C . ILE B 1 252 ? -16.734 -21.203 -16.016 1 50.53 252 ILE B C 1
ATOM 4127 O O . ILE B 1 252 ? -17.062 -20.031 -16.109 1 50.53 252 ILE B O 1
ATOM 4131 N N . LEU B 1 253 ? -15.75 -21.531 -16.875 1 54.03 253 LEU B N 1
ATOM 4132 C CA . LEU B 1 253 ? -14.875 -20.594 -17.562 1 54.03 253 LEU B CA 1
ATOM 4133 C C . LEU B 1 253 ? -15.5 -20.125 -18.875 1 54.03 253 LEU B C 1
ATOM 4135 O O . LEU B 1 253 ? -14.867 -19.391 -19.641 1 54.03 253 LEU B O 1
ATOM 4139 N N . GLN B 1 254 ? -16.609 -20.391 -19.188 1 52.81 254 GLN B N 1
ATOM 4140 C CA . GLN B 1 254 ? -17.094 -20.125 -20.547 1 52.81 254 GLN B CA 1
ATOM 4141 C C . GLN B 1 254 ? -17.234 -18.625 -20.797 1 52.81 254 GLN B C 1
ATOM 4143 O O . GLN B 1 254 ? -17.094 -18.156 -21.922 1 52.81 254 GLN B O 1
ATOM 4148 N N . ASN B 1 255 ? -17.438 -17.75 -19.766 1 50.41 255 ASN B N 1
ATOM 4149 C CA . ASN B 1 255 ? -17.734 -16.359 -20.062 1 50.41 255 ASN B CA 1
ATOM 4150 C C . ASN B 1 255 ? -16.531 -15.461 -19.812 1 50.41 255 ASN B C 1
ATOM 4152 O O . ASN B 1 255 ? -16.656 -14.242 -19.719 1 50.41 255 ASN B O 1
ATOM 4156 N N . LEU B 1 256 ? -15.406 -16.047 -19.641 1 56.31 256 LEU B N 1
ATOM 4157 C CA . LEU B 1 256 ? -14.234 -15.219 -19.359 1 56.31 256 LEU B CA 1
ATOM 4158 C C . LEU B 1 256 ? -13.445 -14.938 -20.641 1 56.31 256 LEU B C 1
ATOM 4160 O O . LEU B 1 256 ? -13.281 -15.828 -21.469 1 56.31 256 LEU B O 1
ATOM 4164 N N . ASN B 1 257 ? -13.312 -13.711 -20.953 1 51.88 257 ASN B N 1
ATOM 4165 C CA . ASN B 1 257 ? -12.359 -13.383 -22 1 51.88 257 ASN B CA 1
ATOM 4166 C C . ASN B 1 257 ? -10.945 -13.828 -21.641 1 51.88 257 ASN B C 1
ATOM 416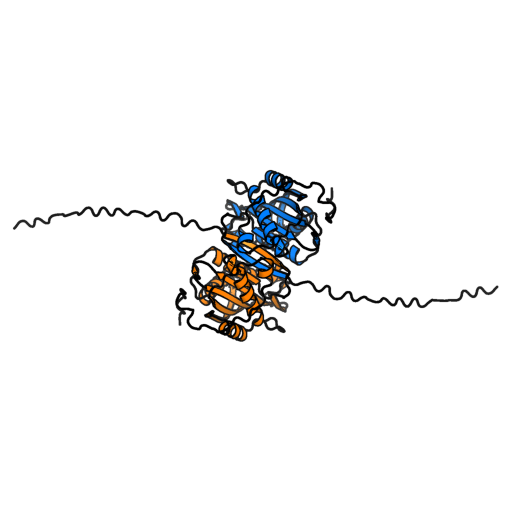8 O O . ASN B 1 257 ? -10.211 -13.102 -20.969 1 51.88 257 ASN B O 1
ATOM 4172 N N . VAL B 1 258 ? -10.695 -15.094 -21.875 1 58.47 258 VAL B N 1
ATOM 4173 C CA . VAL B 1 258 ? -9.406 -15.688 -21.531 1 58.47 258 VAL B CA 1
ATOM 4174 C C . VAL B 1 258 ? -8.422 -15.453 -22.672 1 58.47 258 VAL B C 1
ATOM 4176 O O . VAL B 1 258 ? -8.805 -15.461 -23.844 1 58.47 258 VAL B O 1
ATOM 4179 N N . ASN B 1 259 ? -7.246 -14.906 -22.406 1 51.62 259 ASN B N 1
ATOM 4180 C CA . ASN B 1 259 ? -6.188 -14.828 -23.406 1 51.62 259 ASN B CA 1
ATOM 4181 C C . ASN B 1 259 ? -5.898 -16.188 -24.031 1 51.62 259 ASN B C 1
ATOM 4183 O O . ASN B 1 259 ? -5.898 -17.203 -23.328 1 51.62 259 ASN B O 1
ATOM 4187 N N . PRO B 1 260 ? -5.945 -16.312 -25.312 1 44.25 260 PRO B N 1
ATOM 4188 C CA . PRO B 1 260 ? -5.535 -17.594 -25.906 1 44.25 260 PRO B CA 1
ATOM 4189 C C . PRO B 1 260 ? -4.184 -18.078 -25.391 1 44.25 260 PRO B C 1
ATOM 4191 O O . PRO B 1 260 ? -3.24 -17.297 -25.281 1 44.25 260 PRO B O 1
ATOM 4194 N N . ILE B 1 261 ? -4.223 -19.141 -24.609 1 37 261 ILE B N 1
ATOM 4195 C CA . ILE B 1 261 ? -2.982 -19.781 -24.188 1 37 261 ILE B CA 1
ATOM 4196 C C . ILE B 1 261 ? -2.1 -20.047 -25.406 1 37 261 ILE B C 1
ATOM 4198 O O . ILE B 1 261 ? -2.533 -20.688 -26.359 1 37 261 ILE B O 1
ATOM 4202 N N . LYS B 1 262 ? -1.089 -19.172 -25.812 1 37.44 262 LYS B N 1
ATOM 4203 C CA . LYS B 1 262 ? -0.171 -19.594 -26.859 1 37.44 262 LYS B CA 1
ATOM 4204 C C . LYS B 1 262 ? 0.459 -20.938 -26.547 1 37.44 262 LYS B C 1
ATOM 4206 O O . LYS B 1 262 ? 1.06 -21.125 -25.484 1 37.44 262 LYS B O 1
ATOM 4211 N N . SER B 1 263 ? 0.133 -22 -27.219 1 30.59 263 SER B N 1
ATOM 4212 C CA . SER B 1 263 ? 0.898 -23.25 -27.297 1 30.59 263 SER B CA 1
ATOM 4213 C C . SER B 1 263 ? 2.297 -23 -27.859 1 30.59 263 SER B C 1
ATOM 4215 O O . SER B 1 263 ? 2.477 -22.172 -28.75 1 30.59 263 SER B O 1
#

Nearest PDB structures (foldseek):
  2rci-assembly1_A  TM=1.001E+00  e=5.024E-37  unclassified
  1cby-assembly1_A-2  TM=9.564E-01  e=6.035E-37  Bacillus thuringiensis serovar kyushuensis
  6t14-assembly1_BBB  TM=8.771E-01  e=7.211E-24  Bacillus thuringiensis serovar israelensis
  6t1c-assembly1_BBB-2  TM=8.741E-01  e=1.126E-22  Bacillus thuringiensis serovar israelensis
  3ron-assembly1_A  TM=9.396E-01  e=2.538E-21  Bacillus thuringiensis serovar israelensis

InterPro domains:
  IPR001615 Delta-endotoxin CytB [PF01338] (26-244)
  IPR035918 Delta-endotoxin CytB-like superfamily [G3DSA:3.40.198.10] (20-260)
  IPR035918 Delta-endotoxin CytB-like superfamily [SSF55676] (21-245)

Radius of gyration: 27.43 Å; Cα contacts (8 Å, |Δi|>4): 1044; chains: 2; bounding box: 59×56×155 Å

Secondary structure (DSSP, 8-state):
----------------------------EEEEEEEEE-SS---SEEEEE--GGGHHHHHHHHHHHHTTB-TTT--B-HHHHHHHHHHSTTEEEEEEEEEEEEEEEEEHHHHHHHHHHHHHHHH-B----HHHHHHHHHHHHHHHS--GGGTT-TTEEEEEE-SS-EEEEEEEEEEE-STTTTTEEEEEEEEEEEEESS-HHHHTT--TT-EEEEEEEEEEEEEEEE------BHHHHHT----------TTGGGGS-B-----/----------------------------EEEEEEEEE-SS---SEEEEE--GGGHHHHHHHHHHHHTTB-TTT--B-HHHHHHHHHHSTTEEEEEEEEEEEEEEEEEHHHHHHHHHHHHHHHH-B----HHHHHHHHHHHHHHHS--GGGTT-TTEEEEEE-SS-EEEEEEEEEEE-STTTTTEEEEEEEEEEEEESS-HHHHTT--TT-EEEEEEEEEEEEEEEE------BHHHHHT----------TTGGGGS-B-----

Organism: Bacillus thuringiensis subsp. israelensis (NCBI:txid1430)

pLDDT: mean 83.29, std 23.07, range [23.02, 98.88]

Foldseek 3Di:
DPPCVDPPVPPPPPPPPPPVPDDPPPDDDDDDDDDDDDPDAQQAAEAEAADPQQLLVSLLVSVLLSVQQDPPQRAGNQVVSVVSQVLDAQKDWQFWDWWKDAFFKDQLLVVLVSVLVVVVLQQQFDDDDPVVSVVSSVLSQVVQAQCQVVVPPNQKAWDDADQFKTWIKGKHKYWHDDVRQPQKIKIKIKMKTKMWRHGPVVRNHDHSRDITGMIITMTMIMMIHGGDGHDDDPVCSSVPHNPPDDDHPPPNCPPGNGHPNDD/DDPPVPPPPPPPPPPPPPPPPDDPPPDDDDDDDDDDDDPDAQQAAEAEAADPQQLLVSLLVSVLLSVQQDPPQRAGNQVVSVVSQVQDAQKDWQFWDWWKQAFFKDQLLVVLVSVLVVVVLQQQFDDDDPVVSVVSSVLSQVVQAQCQVVVPPNQKAWDDADQFKTWIKGKHKYWHDDVRFPQKIKIKIKMKTKMWRHGPVVRNHDHNRDITGMIITMTMIMMIHGGDGHPDDPVCSSVPHNPPDDDHPPPNCPPGPGHPNDD

Sequence (526 aa):
MHLNNLNNFNNLENNGEYHCSGPIIKKPFRHIALTVPSSDITNFNEIFYVEPQYIAQAIRLTNTFQGAIDPLTLNFNFEKALQIANGLPNAGVTGTINQSVIHQTIEVSVMISQIKEIIRSVLGLVINSANFWNSVVSAITNTFTNLEPQVDENWIVWRNLSATQTSYFYKILFSIQNEDTGRFMAILPIAFEITVDVQKQQLLFITIKDSARYEVKMKALTVVQALDSYNAPIIDVFNVRNYSLHRPNHNILQNLNVNPIKSMHLNNLNNFNNLENNGEYHCSGPIIKKPFRHIALTVPSSDITNFNEIFYVEPQYIAQAIRLTNTFQGAIDPLTLNFNFEKALQIANGLPNAGVTGTINQSVIHQTIEVSVMISQIKEIIRSVLGLVINSANFWNSVVSAITNTFTNLEPQVDENWIVWRNLSATQTSYFYKILFSIQNEDTGRFMAILPIAFEITVDVQKQQLLFITIKDSARYEVKMKALTVVQALDSYNAPIIDVFNVRNYSLHRPNHNILQNLNVNPIKS